Protein 1A4I (pdb70)

B-factor: mean 20.44, std 7.39, range [9.45, 52.34]

Structure (mmCIF, N/CA/C/O backbone):
data_1A4I
#
_entry.id   1A4I
#
_cell.length_a   67.523
_cell.length_b   135.843
_cell.length_c   61.403
_cell.angle_alpha   90.00
_cell.angle_beta   90.00
_cell.angle_gamma   90.00
#
_symmetry.space_group_name_H-M   'P 21 21 21'
#
loop_
_entity.id
_entity.type
_entity.pdbx_description
1 polymer 'METHYLENETETRAHYDROFOLATE DEHYDROGENASE / METHENYLTETRAHYDROFOLATE CYCLOHYDROLASE'
2 non-polymer 'NADPH DIHYDRO-NICOTINAMIDE-ADENINE-DINUCLEOTIDE PHOSPHATE'
3 water water
#
loop_
_atom_site.group_PDB
_atom_site.id
_atom_site.type_symbol
_atom_site.label_atom_id
_atom_site.label_alt_id
_atom_site.label_comp_id
_atom_site.label_asym_id
_atom_site.label_entity_id
_atom_site.label_seq_id
_atom_site.pdbx_PDB_ins_code
_atom_site.Cartn_x
_atom_site.Cartn_y
_atom_site.Cartn_z
_atom_site.occupancy
_atom_site.B_iso_or_equiv
_atom_site.auth_seq_id
_atom_site.auth_comp_id
_atom_site.auth_asym_id
_atom_site.auth_atom_id
_atom_site.pdbx_PDB_model_num
ATOM 1 N N . ALA A 1 2 ? 12.953 66.007 46.200 1.00 39.81 2 ALA A N 1
ATOM 2 C CA . ALA A 1 2 ? 11.623 65.531 46.667 1.00 38.53 2 ALA A CA 1
ATOM 3 C C . ALA A 1 2 ? 10.996 64.486 45.751 1.00 36.47 2 ALA A C 1
ATOM 4 O O . ALA A 1 2 ? 10.886 63.307 46.129 1.00 38.12 2 ALA A O 1
ATOM 6 N N . PRO A 1 3 ? 10.597 64.892 44.563 1.00 32.84 3 PRO A N 1
ATOM 7 C CA . PRO A 1 3 ? 9.928 64.004 43.639 1.00 28.68 3 PRO A CA 1
ATOM 8 C C . PRO A 1 3 ? 10.916 63.214 42.783 1.00 24.60 3 PRO A C 1
ATOM 9 O O . PRO A 1 3 ? 12.092 63.511 42.687 1.00 22.58 3 PRO A O 1
ATOM 13 N N . ALA A 1 4 ? 10.314 62.197 42.198 1.00 20.29 4 ALA A N 1
ATOM 14 C CA . ALA A 1 4 ? 11.079 61.353 41.275 1.00 17.97 4 ALA A CA 1
ATOM 15 C C . ALA A 1 4 ? 11.726 62.174 40.179 1.00 17.37 4 ALA A C 1
ATOM 16 O O . ALA A 1 4 ? 11.245 63.220 39.708 1.00 18.22 4 ALA A O 1
ATOM 18 N N . GLU A 1 5 ? 12.841 61.675 39.661 1.00 15.40 5 GLU A N 1
ATOM 19 C CA . GLU A 1 5 ? 13.462 62.147 38.438 1.00 16.73 5 GLU A CA 1
ATOM 20 C C . GLU A 1 5 ? 12.498 61.898 37.265 1.00 14.31 5 GLU A C 1
ATOM 21 O O . GLU A 1 5 ? 11.949 60.775 37.160 1.00 15.28 5 GLU A O 1
ATOM 27 N N . ILE A 1 6 ? 12.331 62.900 36.425 1.00 17.03 6 ILE A N 1
ATOM 28 C CA . ILE A 1 6 ? 11.452 62.759 35.251 1.00 16.35 6 ILE A CA 1
ATOM 29 C C . ILE A 1 6 ? 12.246 62.160 34.097 1.00 17.76 6 ILE A C 1
ATOM 30 O O . ILE A 1 6 ? 13.268 62.711 33.668 1.00 21.27 6 ILE A O 1
ATOM 35 N N . LEU A 1 7 ? 11.739 61.062 33.518 1.00 14.34 7 LEU A N 1
ATOM 36 C CA . LEU A 1 7 ? 12.304 60.449 32.320 1.00 16.67 7 LEU A CA 1
ATOM 37 C C . LEU A 1 7 ? 11.698 61.227 31.140 1.00 18.74 7 LEU A C 1
ATOM 38 O O . LEU A 1 7 ? 10.559 60.955 30.800 1.00 18.87 7 LEU A O 1
ATOM 43 N N . ASN A 1 8 ? 12.462 62.174 30.613 1.00 17.42 8 ASN A N 1
ATOM 44 C CA . ASN A 1 8 ? 11.933 63.039 29.552 1.00 19.15 8 ASN A CA 1
ATOM 45 C C . ASN A 1 8 ? 12.031 62.396 28.159 1.00 17.00 8 ASN A C 1
ATOM 46 O O . ASN A 1 8 ? 13.041 62.521 27.470 1.00 18.56 8 ASN A O 1
ATOM 51 N N . GLY A 1 9 ? 10.932 61.763 27.815 1.00 15.61 9 GLY A N 1
ATOM 52 C CA . GLY A 1 9 ? 10.844 61.052 26.499 1.00 13.72 9 GLY A CA 1
ATOM 53 C C . GLY A 1 9 ? 10.988 61.997 25.316 1.00 16.94 9 GLY A C 1
ATOM 54 O O . GLY A 1 9 ? 11.493 61.570 24.260 1.00 15.99 9 GLY A O 1
ATOM 55 N N . LYS A 1 10 ? 10.548 63.224 25.419 1.00 18.09 10 LYS A N 1
ATOM 56 C CA . LYS A 1 10 ? 10.702 64.181 24.309 1.00 19.62 10 LYS A CA 1
ATOM 57 C C . LYS A 1 10 ? 12.186 64.380 24.087 1.00 18.78 10 LYS A C 1
ATOM 58 O O . LYS A 1 10 ? 12.712 64.309 22.974 1.00 18.94 10 LYS A O 1
ATOM 64 N N . GLU A 1 11 ? 12.991 64.636 25.135 1.00 18.73 11 GLU A N 1
ATOM 65 C CA . GLU A 1 11 ? 14.417 64.863 24.961 1.00 19.38 11 GLU A CA 1
ATOM 66 C C . GLU A 1 11 ? 15.169 63.602 24.550 1.00 19.15 11 GLU A C 1
ATOM 67 O O . GLU A 1 11 ? 16.047 63.650 23.664 1.00 17.98 11 GLU A O 1
ATOM 73 N N . ILE A 1 12 ? 14.851 62.458 25.181 1.00 16.99 12 ILE A N 1
ATOM 74 C CA . ILE A 1 12 ? 15.538 61.231 24.849 1.00 18.15 12 ILE A CA 1
ATOM 75 C C . ILE A 1 12 ? 15.267 60.861 23.389 1.00 16.70 12 ILE A C 1
ATOM 76 O O . ILE A 1 12 ? 16.131 60.485 22.603 1.00 17.07 12 ILE A O 1
ATOM 81 N N . SER A 1 13 ? 13.969 60.986 23.024 1.00 15.97 13 SER A N 1
ATOM 82 C CA . SER A 1 13 ? 13.650 60.637 21.618 1.00 13.71 13 SER A CA 1
ATOM 83 C C . SER A 1 13 ? 14.291 61.600 20.616 1.00 16.28 13 SER A C 1
ATOM 84 O O . SER A 1 13 ? 14.677 61.088 19.571 1.00 15.52 13 SER A O 1
ATOM 87 N N . ALA A 1 14 ? 14.394 62.881 20.955 1.00 16.05 14 ALA A N 1
ATOM 88 C CA . ALA A 1 14 ? 15.097 63.781 19.998 1.00 16.12 14 ALA A CA 1
ATOM 89 C C . ALA A 1 14 ? 16.545 63.353 19.830 1.00 17.30 14 ALA A C 1
ATOM 90 O O . ALA A 1 14 ? 17.040 63.410 18.692 1.00 18.57 14 ALA A O 1
ATOM 92 N N . GLN A 1 15 ? 17.201 62.882 20.883 1.00 15.46 15 GLN A N 1
ATOM 93 C CA . GLN A 1 15 ? 18.558 62.382 20.738 1.00 18.73 15 GLN A CA 1
ATOM 94 C C . GLN A 1 15 ? 18.628 61.152 19.838 1.00 16.70 15 GLN A C 1
ATOM 95 O O . GLN A 1 15 ? 19.502 61.028 18.951 1.00 18.47 15 GLN A O 1
ATOM 101 N N . ILE A 1 16 ? 17.673 60.242 20.005 1.00 14.23 16 ILE A N 1
ATOM 102 C CA . 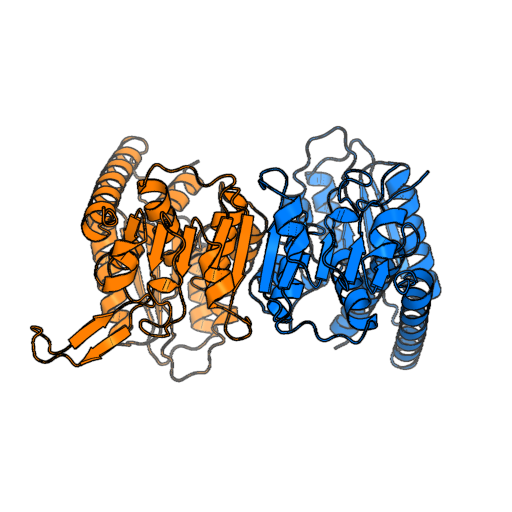ILE A 1 16 ? 17.640 59.060 19.142 1.00 14.37 16 ILE A CA 1
ATOM 103 C C . ILE A 1 16 ? 17.378 59.436 17.677 1.00 14.44 16 ILE A C 1
ATOM 104 O O . ILE A 1 16 ? 18.089 58.935 16.770 1.00 16.04 16 ILE A O 1
ATOM 109 N N . ARG A 1 17 ? 16.409 60.336 17.469 1.00 15.05 17 ARG A N 1
ATOM 110 C CA . ARG A 1 17 ? 16.164 60.749 16.098 1.00 16.66 17 ARG A CA 1
ATOM 111 C C . ARG A 1 17 ? 17.375 61.443 15.478 1.00 17.44 17 ARG A C 1
ATOM 112 O O . ARG A 1 17 ? 17.580 61.234 14.264 1.00 15.69 17 ARG A O 1
ATOM 120 N N . ALA A 1 18 ? 18.093 62.259 16.229 1.00 16.37 18 ALA A N 1
ATOM 121 C CA . ALA A 1 18 ? 19.283 62.871 15.615 1.00 16.87 18 ALA A CA 1
ATOM 122 C C . ALA A 1 18 ? 20.312 61.839 15.209 1.00 17.67 18 ALA A C 1
ATOM 123 O O . ALA A 1 18 ? 20.925 61.955 14.131 1.00 18.54 18 ALA A O 1
ATOM 125 N N . ARG A 1 19 ? 20.593 60.829 16.015 1.00 18.17 19 ARG A N 1
ATOM 126 C CA . ARG A 1 19 ? 21.516 59.755 15.704 1.00 19.43 19 ARG A CA 1
ATOM 127 C C . ARG A 1 19 ? 21.007 59.023 14.462 1.00 19.26 19 ARG A C 1
ATOM 128 O O . ARG A 1 19 ? 21.815 58.744 13.570 1.00 21.00 19 ARG A O 1
ATOM 136 N N . LEU A 1 20 ? 19.693 58.706 14.420 1.00 16.79 20 LEU A N 1
ATOM 137 C CA . LEU A 1 20 ? 19.197 58.049 13.195 1.00 15.87 20 LEU A CA 1
ATOM 138 C C . LEU A 1 20 ? 19.347 58.880 11.942 1.00 17.42 20 LEU A C 1
ATOM 139 O O . LEU A 1 20 ? 19.698 58.348 10.871 1.00 16.58 20 LEU A O 1
ATOM 144 N N . LYS A 1 21 ? 19.114 60.184 12.026 1.00 17.34 21 LYS A N 1
ATOM 145 C CA . LYS A 1 21 ? 19.286 61.068 10.881 1.00 16.26 21 LYS A CA 1
ATOM 146 C C . LYS A 1 21 ? 20.719 61.025 10.359 1.00 19.22 21 LYS A C 1
ATOM 147 O O . LYS A 1 21 ? 20.951 60.868 9.158 1.00 17.19 21 LYS A O 1
ATOM 153 N N . ASN A 1 22 ? 21.671 60.999 11.292 1.00 18.54 22 ASN A N 1
ATOM 154 C CA . ASN A 1 22 ? 23.075 60.917 10.852 1.00 21.69 22 ASN A CA 1
ATOM 155 C C . ASN A 1 22 ? 23.388 59.562 10.294 1.00 20.19 22 ASN A C 1
ATOM 156 O O . ASN A 1 22 ? 24.078 59.512 9.264 1.00 21.32 22 ASN A O 1
ATOM 161 N N . GLN A 1 23 ? 22.819 58.466 10.835 1.00 19.67 23 GLN A N 1
ATOM 162 C CA . GLN A 1 23 ? 23.062 57.161 10.257 1.00 19.87 23 GLN A CA 1
ATOM 163 C C . GLN A 1 23 ? 22.450 57.084 8.847 1.00 20.14 23 GLN A C 1
ATOM 164 O O . GLN A 1 23 ? 23.046 56.511 7.927 1.00 20.35 23 GLN A O 1
ATOM 170 N N . VAL A 1 24 ? 21.241 57.686 8.686 1.00 18.41 24 VAL A N 1
ATOM 171 C CA . VAL A 1 24 ? 20.677 57.607 7.304 1.00 17.71 24 VAL A CA 1
ATOM 172 C C . VAL A 1 24 ? 21.440 58.477 6.330 1.00 18.62 24 VAL A C 1
ATOM 173 O O . VAL A 1 24 ? 21.609 58.075 5.166 1.00 18.06 24 VAL A O 1
ATOM 177 N N . THR A 1 25 ? 21.955 59.620 6.741 1.00 17.45 25 THR A N 1
ATOM 178 C CA . THR A 1 25 ? 22.762 60.457 5.860 1.00 19.60 25 THR A CA 1
ATOM 179 C C . THR A 1 25 ? 24.020 59.660 5.465 1.00 21.68 25 THR A C 1
ATOM 180 O O . THR A 1 25 ? 24.358 59.708 4.282 1.00 24.17 25 THR A O 1
ATOM 184 N N . GLN A 1 26 ? 24.630 58.978 6.406 1.00 23.81 26 GLN A N 1
ATOM 185 C CA . GLN A 1 26 ? 25.856 58.221 6.094 1.00 27.90 26 GLN A CA 1
ATOM 186 C C . GLN A 1 26 ? 25.566 57.093 5.129 1.00 28.31 26 GLN A C 1
ATOM 187 O O . GLN A 1 26 ? 26.337 56.887 4.172 1.00 28.81 26 GLN A O 1
ATOM 193 N N . LEU A 1 27 ? 24.454 56.379 5.274 1.00 25.91 27 LEU A N 1
ATOM 194 C CA . LEU A 1 27 ? 24.036 55.308 4.384 1.00 26.78 27 LEU A CA 1
ATOM 195 C C . LEU A 1 27 ? 23.795 55.859 2.985 1.00 25.87 27 LEU A C 1
ATOM 196 O O . LEU A 1 27 ? 24.243 55.273 1.977 1.00 25.22 27 LEU A O 1
ATOM 201 N N . LYS A 1 28 ? 23.237 57.069 2.929 1.00 23.81 28 LYS A N 1
ATOM 202 C CA . LYS A 1 28 ? 23.024 57.721 1.628 1.00 25.10 28 LYS A CA 1
ATOM 203 C C . LYS A 1 28 ? 24.344 58.142 1.008 1.00 26.61 28 LYS A C 1
ATOM 204 O O . LYS A 1 28 ? 24.438 58.215 -0.224 1.00 29.65 28 LYS A O 1
ATOM 210 N N . GLU A 1 29 ? 25.347 58.440 1.830 1.00 25.94 29 GLU A N 1
ATOM 211 C CA . GLU A 1 29 ? 26.658 58.801 1.267 1.00 26.94 29 GLU A CA 1
ATOM 212 C C . GLU A 1 29 ? 27.388 57.567 0.762 1.00 27.47 29 GLU A C 1
ATOM 213 O O . GLU A 1 29 ? 28.236 57.698 -0.126 1.00 28.79 29 GLU A O 1
ATOM 219 N N . GLN A 1 30 ? 27.111 56.406 1.333 1.00 25.52 30 GLN A N 1
ATOM 220 C CA . GLN A 1 30 ? 27.771 55.166 0.962 1.00 26.18 30 GLN A CA 1
ATOM 221 C C . GLN A 1 30 ? 27.177 54.570 -0.298 1.00 26.52 30 GLN A C 1
ATOM 222 O O . GLN A 1 30 ? 27.826 53.893 -1.107 1.00 25.43 30 GLN A O 1
ATOM 228 N N . VAL A 1 31 ? 25.864 54.666 -0.439 1.00 25.04 31 VAL A N 1
ATOM 229 C CA . VAL A 1 31 ? 25.114 54.170 -1.580 1.00 27.03 31 VAL A CA 1
ATOM 230 C C . VAL A 1 31 ? 24.215 55.286 -2.096 1.00 26.58 31 VAL A C 1
ATOM 231 O O . VAL A 1 31 ? 23.000 55.331 -1.825 1.00 25.20 31 VAL A O 1
ATOM 235 N N . PRO A 1 32 ? 24.747 56.331 -2.732 1.00 26.99 32 PRO A N 1
ATOM 236 C CA . PRO A 1 32 ? 23.971 57.448 -3.215 1.00 26.12 32 PRO A CA 1
ATOM 237 C C . PRO A 1 32 ? 22.795 56.972 -4.059 1.00 26.52 32 PRO A C 1
ATOM 238 O O . PRO A 1 32 ? 22.872 56.029 -4.844 1.00 26.57 32 PRO A O 1
ATOM 242 N N . GLY A 1 33 ? 21.634 57.559 -3.773 1.00 28.33 33 GLY A N 1
ATOM 243 C CA . GLY A 1 33 ? 20.399 57.154 -4.456 1.00 27.07 33 GLY A CA 1
ATOM 244 C C . GLY A 1 33 ? 19.610 56.158 -3.604 1.00 28.13 33 GLY A C 1
ATOM 245 O O . GLY A 1 33 ? 18.391 56.070 -3.827 1.00 28.03 33 GLY A O 1
ATOM 246 N N . PHE A 1 34 ? 20.272 55.412 -2.715 1.00 25.52 34 PHE A N 1
ATOM 247 C CA . PHE A 1 34 ? 19.470 54.473 -1.892 1.00 28.44 34 PHE A CA 1
ATOM 248 C C . PHE A 1 34 ? 18.680 55.289 -0.895 1.00 27.02 34 PHE A C 1
AT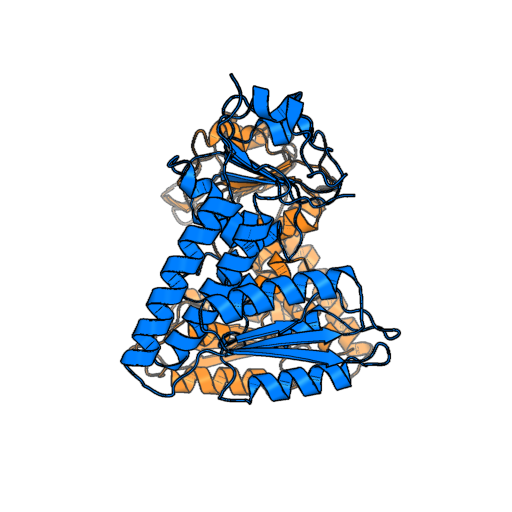OM 249 O O . PHE A 1 34 ? 19.099 56.293 -0.323 1.00 26.85 34 PHE A O 1
ATOM 257 N N . THR A 1 35 ? 17.392 54.893 -0.695 1.00 28.10 35 THR A N 1
ATOM 258 C CA . THR A 1 35 ? 16.563 55.620 0.244 1.00 27.98 35 THR A CA 1
ATOM 259 C C . THR A 1 35 ? 15.734 54.628 1.071 1.00 24.93 35 THR A C 1
ATOM 260 O O . THR A 1 35 ? 14.901 53.967 0.476 1.00 24.70 35 THR A O 1
ATOM 264 N N . PRO A 1 36 ? 15.974 54.634 2.356 1.00 23.40 36 PRO A N 1
ATOM 265 C CA . PRO A 1 36 ? 15.171 53.825 3.272 1.00 20.90 36 PRO A CA 1
ATOM 266 C C . PRO A 1 36 ? 13.723 54.289 3.095 1.00 18.81 36 PRO A C 1
ATOM 267 O O . PRO A 1 36 ? 13.440 55.461 3.076 1.00 19.63 36 PRO A O 1
ATOM 271 N N . ARG A 1 37 ? 12.824 53.308 3.059 1.00 17.64 37 ARG A N 1
ATOM 272 C CA . ARG A 1 37 ? 11.425 53.644 2.816 1.00 17.16 37 ARG A CA 1
ATOM 273 C C . ARG A 1 37 ? 10.523 52.827 3.760 1.00 15.11 37 ARG A C 1
ATOM 274 O O . ARG A 1 37 ? 10.652 51.607 3.829 1.00 16.20 37 ARG A O 1
ATOM 282 N N . LEU A 1 38 ? 9.556 53.564 4.320 1.00 15.82 38 LEU A N 1
ATOM 283 C CA . LEU A 1 38 ? 8.537 53.048 5.209 1.00 15.35 38 LEU A CA 1
ATOM 284 C C . LEU A 1 38 ? 7.174 53.278 4.550 1.00 14.28 38 LEU A C 1
ATOM 285 O O . LEU A 1 38 ? 6.943 54.311 3.904 1.00 16.03 38 LEU A O 1
ATOM 290 N N . ALA A 1 39 ? 6.284 52.322 4.669 1.00 14.25 39 ALA A N 1
ATOM 291 C CA . ALA A 1 39 ? 4.896 52.518 4.207 1.00 12.54 39 ALA A CA 1
ATOM 292 C C . ALA A 1 39 ? 4.011 52.313 5.438 1.00 12.31 39 ALA A C 1
ATOM 293 O O . ALA A 1 39 ? 4.216 51.389 6.241 1.00 13.49 39 ALA A O 1
ATOM 295 N N . ILE A 1 40 ? 2.917 53.078 5.467 1.00 13.19 40 ILE A N 1
ATOM 296 C CA . ILE A 1 40 ? 1.909 52.973 6.509 1.00 12.40 40 ILE A CA 1
ATOM 297 C C . ILE A 1 40 ? 0.581 52.722 5.791 1.00 12.40 40 ILE A C 1
ATOM 298 O O . ILE A 1 40 ? 0.112 53.621 5.044 1.00 14.49 40 ILE A O 1
ATOM 303 N N . LEU A 1 41 ? -0.101 51.668 6.119 1.00 11.69 41 LEU A N 1
ATOM 304 C CA . LEU A 1 41 ? -1.400 51.294 5.547 1.00 11.78 41 LEU A CA 1
ATOM 305 C C . LEU A 1 41 ? -2.476 51.597 6.547 1.00 14.20 41 LEU A C 1
ATOM 306 O O . LEU A 1 41 ? -2.383 51.091 7.714 1.00 15.50 41 LEU A O 1
ATOM 311 N N . GLN A 1 42 ? -3.419 52.446 6.237 1.00 13.33 42 GLN A N 1
ATOM 312 C CA . GLN A 1 42 ? -4.508 52.751 7.143 1.00 11.04 42 GLN A CA 1
ATOM 313 C C . GLN A 1 42 ? -5.804 52.290 6.530 1.00 14.07 42 GLN A C 1
ATOM 314 O O . GLN A 1 42 ? -5.994 52.480 5.311 1.00 14.42 42 GLN A O 1
ATOM 320 N N . VAL A 1 43 ? -6.717 51.795 7.360 1.00 13.15 43 VAL A N 1
ATOM 321 C CA . VAL A 1 43 ? -8.066 51.474 6.897 1.00 15.28 43 VAL A CA 1
ATOM 322 C C . VAL A 1 43 ? -9.027 52.417 7.541 1.00 15.32 43 VAL A C 1
ATOM 323 O O . VAL A 1 43 ? -9.061 52.477 8.803 1.00 16.46 43 VAL A O 1
ATOM 327 N N . GLY A 1 44 ? -9.779 53.227 6.763 1.00 15.35 44 GLY A N 1
ATOM 328 C CA . GLY A 1 44 ? -10.749 54.120 7.381 1.00 15.59 44 GLY A CA 1
ATOM 329 C C . GLY A 1 44 ? -10.110 55.505 7.572 1.00 17.05 44 GLY A C 1
ATOM 330 O O . GLY A 1 44 ? -9.103 55.867 6.952 1.00 19.64 44 GLY A O 1
ATOM 331 N N . ASN A 1 45 ? -10.694 56.285 8.478 1.00 16.15 45 ASN A N 1
ATOM 332 C CA . ASN A 1 45 ? -10.304 57.678 8.576 1.00 17.22 45 ASN A CA 1
ATOM 333 C C . ASN A 1 45 ? -10.519 58.205 9.992 1.00 16.20 45 ASN A C 1
ATOM 334 O O . ASN A 1 45 ? -11.055 59.310 10.173 1.00 19.79 45 ASN A O 1
ATOM 339 N N . ARG A 1 46 ? -10.046 57.448 10.989 1.00 15.54 46 ARG A N 1
ATOM 340 C CA . ARG A 1 46 ? -10.219 57.942 12.352 1.00 16.37 46 ARG A CA 1
ATOM 341 C C . ARG A 1 46 ? -9.376 59.203 12.594 1.00 16.72 46 ARG A C 1
ATOM 342 O O . ARG A 1 46 ? -8.219 59.194 12.163 1.00 16.99 46 ARG A O 1
ATOM 350 N N . ASP A 1 47 ? -9.908 60.202 13.297 1.00 16.96 47 ASP A N 1
ATOM 351 C CA . ASP A 1 47 ? -9.070 61.363 13.601 1.00 18.31 47 ASP A CA 1
ATOM 352 C C . ASP A 1 47 ? -7.839 61.036 14.436 1.00 16.86 47 ASP A C 1
ATOM 353 O O . ASP A 1 47 ? -6.759 61.635 14.128 1.00 17.46 47 ASP A O 1
ATOM 358 N N . ASP A 1 48 ? -7.843 60.158 15.424 1.00 17.09 48 ASP A N 1
ATOM 359 C CA . ASP A 1 48 ? -6.649 59.880 16.213 1.00 17.04 48 ASP A CA 1
ATOM 360 C C . ASP A 1 48 ? -5.594 59.203 15.342 1.00 17.22 48 ASP A C 1
ATOM 361 O O . ASP A 1 48 ? -4.430 59.580 15.376 1.00 16.90 48 ASP A O 1
ATOM 366 N N . SER A 1 49 ? -6.041 58.224 14.533 1.00 17.27 49 SER A N 1
ATOM 367 C CA . SER A 1 49 ? -5.034 57.568 13.678 1.00 14.93 49 SER A CA 1
ATOM 368 C C . SER A 1 49 ? -4.457 58.588 12.714 1.00 14.16 49 SER A C 1
ATOM 369 O O . SER A 1 49 ? -3.254 58.461 12.437 1.00 14.86 49 SER A O 1
ATOM 372 N N . ASN A 1 50 ? -5.253 59.488 12.151 1.00 14.08 50 ASN A N 1
ATOM 373 C CA . ASN A 1 50 ? -4.642 60.458 11.248 1.00 13.53 50 ASN A CA 1
ATOM 374 C C . ASN A 1 50 ? -3.594 61.283 11.949 1.00 16.87 50 ASN A C 1
ATOM 375 O O . ASN A 1 50 ? -2.506 61.465 11.359 1.00 17.23 50 ASN A O 1
ATOM 380 N N . LEU A 1 51 ? -3.834 61.686 13.180 1.00 15.25 51 LEU A N 1
ATOM 381 C CA . LEU A 1 51 ? -2.812 62.446 13.900 1.00 16.16 51 LEU A CA 1
ATOM 382 C C . LEU A 1 51 ? -1.608 61.634 14.188 1.00 16.12 51 LEU A C 1
ATOM 383 O O . LEU A 1 51 ? -0.470 62.105 13.976 1.00 16.79 51 LEU A O 1
ATOM 388 N N . TYR A 1 52 ? -1.705 60.377 14.640 1.00 15.49 52 TYR A N 1
ATOM 389 C CA . TYR A 1 52 ? -0.534 59.557 14.927 1.00 15.87 52 TYR A CA 1
ATOM 390 C C . TYR A 1 52 ? 0.265 59.245 13.654 1.00 14.94 52 TYR A C 1
ATOM 391 O O . TYR A 1 52 ? 1.490 59.208 13.750 1.00 15.29 52 TYR A O 1
ATOM 400 N N . ILE A 1 53 ? -0.449 59.032 12.562 1.00 12.81 53 ILE A N 1
ATOM 401 C CA . ILE A 1 53 ? 0.295 58.771 11.301 1.00 13.89 53 ILE A CA 1
ATOM 402 C C . ILE A 1 53 ? 1.054 60.041 10.922 1.00 14.51 53 ILE A C 1
ATOM 403 O O . ILE A 1 53 ? 2.232 59.929 10.533 1.00 15.35 53 ILE A O 1
ATOM 408 N N . ASN A 1 54 ? 0.416 61.214 11.109 1.00 13.04 54 ASN A N 1
ATOM 409 C CA . ASN A 1 54 ? 1.156 62.452 10.742 1.00 12.88 54 ASN A CA 1
ATOM 410 C C . ASN A 1 54 ? 2.397 62.614 11.608 1.00 15.47 54 ASN A C 1
ATOM 411 O O . ASN A 1 54 ? 3.446 63.048 11.077 1.00 16.20 54 ASN A O 1
ATOM 416 N N . VAL A 1 55 ? 2.370 62.248 12.867 1.00 14.35 55 VAL A N 1
ATOM 417 C CA . VAL A 1 55 ? 3.594 62.302 13.691 1.00 14.48 55 VAL A CA 1
ATOM 418 C C . VAL A 1 55 ? 4.643 61.348 13.141 1.00 15.75 55 VAL A C 1
ATOM 419 O O . VAL A 1 55 ? 5.819 61.685 13.023 1.00 15.66 55 VAL A O 1
ATOM 423 N N . LYS A 1 56 ? 4.258 60.138 12.780 1.00 14.57 56 LYS A N 1
ATOM 424 C CA . LYS A 1 56 ? 5.202 59.166 12.192 1.00 13.87 56 LYS A CA 1
ATOM 425 C C . LYS A 1 56 ? 5.760 59.721 10.862 1.00 16.39 56 LYS A C 1
ATOM 426 O O . LYS A 1 56 ? 6.968 59.597 10.656 1.00 16.30 56 LYS A O 1
ATOM 432 N N . LEU A 1 57 ? 4.889 60.332 10.050 1.00 15.96 57 LEU A N 1
ATOM 433 C CA . LEU A 1 57 ? 5.446 60.856 8.778 1.00 15.89 57 LEU A CA 1
ATOM 434 C C . LEU A 1 57 ? 6.370 62.022 9.034 1.00 14.60 57 LEU A C 1
ATOM 435 O O . LEU A 1 57 ? 7.399 62.129 8.289 1.00 17.10 57 LEU A O 1
ATOM 440 N N . LYS A 1 58 ? 6.163 62.857 9.999 1.00 14.92 58 LYS A N 1
ATOM 441 C CA . LYS A 1 58 ? 7.020 63.989 10.312 1.00 16.38 58 LYS A CA 1
ATOM 442 C C . LYS A 1 58 ? 8.383 63.483 10.805 1.00 18.07 58 LYS A C 1
ATOM 443 O O . LYS A 1 58 ? 9.435 63.961 10.362 1.00 19.60 58 LYS A O 1
ATOM 449 N N . ALA A 1 59 ? 8.346 62.475 11.703 1.00 16.25 59 ALA A N 1
ATOM 450 C CA . ALA A 1 59 ? 9.645 61.952 12.170 1.00 14.65 59 ALA A CA 1
ATOM 451 C C . ALA A 1 59 ? 10.419 61.328 11.035 1.00 15.38 59 ALA A C 1
ATOM 452 O O . ALA A 1 59 ? 11.651 61.427 10.919 1.00 18.08 59 ALA A O 1
ATOM 454 N N . ALA A 1 60 ? 9.762 60.561 10.164 1.00 14.29 60 ALA A N 1
ATOM 455 C CA . ALA A 1 60 ? 10.441 59.882 9.069 1.00 15.64 60 ALA A CA 1
ATOM 456 C C . ALA A 1 60 ? 11.100 60.953 8.181 1.00 17.59 60 ALA A C 1
ATOM 457 O O . ALA A 1 60 ? 12.270 60.764 7.805 1.00 18.58 60 ALA A O 1
ATOM 459 N N . GLU A 1 61 ? 10.350 61.994 7.818 1.00 19.10 61 GLU A N 1
ATOM 460 C CA . GLU A 1 61 ? 10.912 63.002 6.907 1.00 21.89 61 GLU A CA 1
ATOM 461 C C . GLU A 1 61 ? 12.135 63.650 7.526 1.00 19.35 61 GLU A C 1
ATOM 462 O O . GLU A 1 61 ? 13.153 63.856 6.832 1.00 20.95 61 GLU A O 1
ATOM 468 N N . GLU A 1 62 ? 12.104 63.918 8.809 1.00 17.17 62 GLU A N 1
ATOM 469 C CA . GLU A 1 62 ? 13.222 64.564 9.495 1.00 19.81 62 GLU A CA 1
ATOM 470 C C . GLU A 1 62 ? 14.474 63.707 9.451 1.00 19.71 62 GLU A C 1
ATOM 471 O O . GLU A 1 62 ? 15.573 64.284 9.401 1.00 22.67 62 GLU A O 1
ATOM 477 N N . ILE A 1 63 ? 14.284 62.391 9.560 1.00 17.78 63 ILE A N 1
ATOM 478 C CA . ILE A 1 63 ? 15.453 61.507 9.624 1.00 17.73 63 ILE A CA 1
ATOM 479 C C . ILE A 1 63 ? 15.970 61.221 8.231 1.00 18.91 63 ILE A C 1
ATOM 480 O O . ILE A 1 63 ? 17.106 60.746 8.083 1.00 19.49 63 ILE A O 1
ATOM 485 N N . GLY A 1 64 ? 15.139 61.440 7.210 1.00 18.62 64 GLY A N 1
ATOM 486 C CA . GLY A 1 64 ? 15.619 61.153 5.859 1.00 17.91 64 GLY A CA 1
ATOM 487 C C . GLY A 1 64 ? 15.049 59.878 5.309 1.00 19.59 64 GLY A C 1
ATOM 488 O O . GLY A 1 64 ? 15.441 59.300 4.285 1.00 20.06 64 GLY A O 1
ATOM 489 N N . ILE A 1 65 ? 14.000 59.348 6.010 1.00 17.91 65 ILE A N 1
ATOM 490 C CA . ILE A 1 65 ? 13.313 58.159 5.486 1.00 17.46 65 ILE A CA 1
ATOM 491 C C . ILE A 1 65 ? 12.143 58.597 4.592 1.00 17.19 65 ILE A C 1
ATOM 492 O O . ILE A 1 65 ? 11.402 59.503 4.967 1.00 19.05 65 ILE A O 1
ATOM 497 N N . LYS A 1 66 ? 11.990 57.943 3.436 1.00 16.32 66 LYS A N 1
ATOM 498 C CA . LYS A 1 66 ? 10.821 58.229 2.591 1.00 18.28 66 LYS A CA 1
ATOM 499 C C . LYS A 1 66 ? 9.614 57.475 3.168 1.00 18.08 66 LYS A C 1
ATOM 500 O O . LYS A 1 66 ? 9.734 56.279 3.456 1.00 20.81 66 LYS A O 1
ATOM 506 N N . ALA A 1 67 ? 8.498 58.134 3.358 1.00 18.02 67 ALA A N 1
ATOM 507 C CA . ALA A 1 67 ? 7.387 57.459 4.028 1.00 18.84 67 ALA A CA 1
ATOM 508 C C . ALA A 1 67 ? 6.160 57.663 3.157 1.00 19.72 67 ALA A C 1
ATOM 509 O O . ALA A 1 67 ? 5.918 58.808 2.755 1.00 23.44 67 ALA A O 1
ATOM 511 N N . THR A 1 68 ? 5.456 56.587 2.883 1.00 18.85 68 THR A N 1
ATOM 512 C CA . THR A 1 68 ? 4.270 56.588 2.057 1.00 21.35 68 THR A CA 1
ATOM 513 C C . THR A 1 68 ? 3.071 56.284 2.956 1.00 19.84 68 THR A C 1
ATOM 514 O O . THR A 1 68 ? 3.219 55.343 3.771 1.00 19.87 68 THR A O 1
ATOM 518 N N . HIS A 1 69 ? 1.994 56.981 2.862 1.00 16.59 69 HIS A N 1
ATOM 519 C CA . HIS A 1 69 ? 0.750 56.671 3.570 1.00 16.48 69 HIS A CA 1
ATOM 520 C C . HIS A 1 69 ? -0.311 56.246 2.577 1.00 17.31 69 HIS A C 1
ATOM 521 O O . HIS A 1 69 ? -0.583 57.012 1.632 1.00 19.26 69 HIS A O 1
ATOM 528 N N . ILE A 1 70 ? -0.853 55.054 2.756 1.00 15.05 70 ILE A N 1
ATOM 529 C CA . ILE A 1 70 ? -1.939 54.588 1.904 1.00 15.55 70 ILE A CA 1
ATOM 530 C C . ILE A 1 70 ? -3.173 54.611 2.805 1.00 15.97 70 ILE A C 1
ATOM 531 O O . ILE A 1 70 ? -3.151 53.913 3.853 1.00 16.05 70 ILE A O 1
ATOM 536 N N . LYS A 1 71 ? -4.251 55.233 2.374 1.00 17.37 71 LYS A N 1
ATOM 537 C CA . LYS A 1 71 ? -5.443 55.310 3.202 1.00 15.52 71 LYS A CA 1
ATOM 538 C C . LYS A 1 71 ? -6.595 54.648 2.474 1.00 16.45 71 LYS A C 1
ATOM 539 O O . LYS A 1 71 ? -7.033 55.165 1.443 1.00 19.47 71 LYS A O 1
ATOM 545 N N . LEU A 1 72 ? -7.067 53.508 2.907 1.00 15.55 72 LEU A N 1
ATOM 546 C CA . LEU A 1 72 ? -8.157 52.788 2.251 1.00 15.18 72 LEU A CA 1
ATOM 547 C C . LEU A 1 72 ? -9.482 53.185 2.868 1.00 16.28 72 LEU A C 1
ATOM 548 O O . LEU A 1 72 ? -9.579 53.645 4.000 1.00 15.81 72 LEU A O 1
ATOM 553 N N . PRO A 1 73 ? -10.574 53.104 2.084 1.00 15.96 73 PRO A N 1
ATOM 554 C CA . PRO A 1 73 ? -11.842 53.539 2.623 1.00 16.09 73 PRO A CA 1
ATOM 555 C C . PRO A 1 73 ? -12.444 52.624 3.674 1.00 15.88 73 PRO A C 1
ATOM 556 O O . PRO A 1 73 ? -12.072 51.464 3.857 1.00 15.60 73 PRO A O 1
ATOM 560 N N . ARG A 1 74 ? -13.479 53.171 4.332 1.00 15.98 74 ARG A N 1
ATOM 561 C CA . ARG A 1 74 ? -14.194 52.396 5.340 1.00 17.79 74 ARG A CA 1
ATOM 562 C C . ARG A 1 74 ? -14.993 51.238 4.768 1.00 16.67 74 ARG A C 1
ATOM 563 O O . ARG A 1 74 ? -15.347 50.351 5.557 1.00 19.40 74 ARG A O 1
ATOM 571 N N . THR A 1 75 ? -15.176 51.154 3.448 1.00 15.27 75 THR A N 1
ATOM 572 C CA . THR A 1 75 ? -15.849 50.023 2.862 1.00 16.12 75 THR A CA 1
ATOM 573 C C . THR A 1 75 ? -14.926 48.859 2.574 1.00 18.03 75 THR A C 1
ATOM 574 O O . THR A 1 75 ? -15.279 47.758 2.134 1.00 18.80 75 THR A O 1
ATOM 578 N N . THR A 1 76 ? -13.643 49.024 2.873 1.00 16.11 76 THR A N 1
ATOM 579 C CA . THR A 1 76 ? -12.624 48.034 2.591 1.00 16.86 76 THR A CA 1
ATOM 580 C C . THR A 1 76 ? -12.896 46.703 3.301 1.00 17.49 76 THR A C 1
ATOM 581 O O . THR A 1 76 ? -13.450 46.637 4.401 1.00 17.52 76 THR A O 1
ATOM 585 N N . THR A 1 77 ? -12.594 45.650 2.576 1.00 14.36 77 THR A N 1
ATOM 586 C CA . THR A 1 77 ? -12.751 44.280 3.033 1.00 16.37 77 THR A CA 1
ATOM 587 C C . THR A 1 77 ? -11.388 43.667 3.404 1.00 14.54 77 THR A C 1
ATOM 588 O O . THR A 1 77 ? -10.322 44.156 3.005 1.00 17.29 77 THR A O 1
ATOM 592 N N . GLU A 1 78 ? -11.446 42.540 4.159 1.00 15.38 78 GLU A N 1
ATOM 593 C CA . GLU A 1 78 ? -10.185 41.861 4.443 1.00 17.99 78 GLU A CA 1
ATOM 594 C C . GLU A 1 78 ? -9.489 41.462 3.145 1.00 18.46 78 GLU A C 1
ATOM 595 O O . GLU A 1 78 ? -8.290 41.642 3.044 1.00 17.10 78 GLU A O 1
ATOM 601 N N . SER A 1 79 ? -10.222 40.974 2.117 1.00 19.81 79 SER A N 1
ATOM 602 C CA . SER A 1 79 ? -9.521 40.603 0.892 1.00 21.68 79 SER A CA 1
ATOM 603 C C . SER A 1 79 ? -8.827 41.780 0.254 1.00 19.97 79 SER A C 1
ATOM 604 O O . SER A 1 79 ? -7.700 41.668 -0.255 1.00 22.56 79 SER A O 1
ATOM 607 N N . GLU A 1 80 ? -9.450 42.959 0.230 1.00 20.20 80 GLU A N 1
ATOM 608 C CA . GLU A 1 80 ? -8.838 44.146 -0.356 1.00 20.68 80 GLU A CA 1
ATOM 609 C C . GLU A 1 80 ? -7.621 44.556 0.457 1.00 21.12 80 GLU A C 1
ATOM 610 O O . GLU A 1 80 ? -6.592 44.869 -0.096 1.00 19.39 80 GLU A O 1
ATOM 616 N N . VAL A 1 81 ? -7.692 44.530 1.793 1.00 17.94 81 VAL A N 1
ATOM 617 C CA . VAL A 1 81 ? -6.500 44.828 2.582 1.00 18.05 81 VAL A CA 1
ATOM 618 C C . VAL A 1 81 ? -5.360 43.871 2.298 1.00 19.74 81 VAL A C 1
ATOM 619 O O . VAL A 1 81 ? -4.205 44.270 2.204 1.00 20.23 81 VAL A O 1
ATOM 623 N N . MET A 1 82 ? -5.652 42.572 2.131 1.00 18.96 82 MET A N 1
ATOM 624 C CA . MET A 1 82 ? -4.634 41.559 1.878 1.00 19.90 82 MET A CA 1
ATOM 625 C C . MET A 1 82 ? -3.895 41.827 0.565 1.00 19.56 82 MET A C 1
ATOM 626 O O . MET A 1 82 ? -2.701 41.621 0.421 1.00 19.54 82 MET A O 1
ATOM 631 N N . LYS A 1 83 ? -4.664 42.372 -0.373 1.00 18.88 83 LYS A N 1
ATOM 632 C CA . LYS A 1 83 ? -4.054 42.717 -1.660 1.00 21.79 83 LYS A CA 1
ATOM 633 C C . LYS A 1 83 ? -2.982 43.770 -1.487 1.00 21.55 83 LYS A C 1
ATOM 634 O O . LYS A 1 83 ? -1.895 43.714 -2.060 1.00 22.11 83 LYS A O 1
ATOM 640 N N . TYR A 1 84 ? -3.289 44.809 -0.675 1.00 20.09 84 TYR A N 1
ATOM 641 C CA . TYR A 1 84 ? -2.314 45.857 -0.453 1.00 20.23 84 TYR A CA 1
ATOM 642 C C . TYR A 1 84 ? -1.123 45.318 0.348 1.00 20.06 84 TYR A C 1
ATOM 643 O O . TYR A 1 84 ? 0.016 45.651 0.033 1.00 22.14 84 TYR A O 1
ATOM 652 N N . ILE A 1 85 ? -1.370 44.407 1.317 1.00 17.64 85 ILE A N 1
ATOM 653 C CA . ILE A 1 85 ? -0.230 43.861 2.041 1.00 16.50 85 ILE A CA 1
ATOM 654 C C . ILE A 1 85 ? 0.727 43.071 1.162 1.00 16.72 85 ILE A C 1
ATOM 655 O O . ILE A 1 85 ? 1.950 43.186 1.221 1.00 17.39 85 ILE A O 1
ATOM 660 N N . THR A 1 86 ? 0.112 42.264 0.280 1.00 18.18 86 THR A N 1
ATOM 661 C CA . THR A 1 86 ? 0.895 41.511 -0.693 1.00 20.08 86 THR A CA 1
ATOM 662 C C . THR A 1 86 ? 1.679 42.476 -1.587 1.00 20.28 86 THR A C 1
ATOM 663 O O . THR A 1 86 ? 2.862 42.213 -1.805 1.00 21.30 86 THR A O 1
ATOM 667 N N . SER A 1 87 ? 1.048 43.553 -2.017 1.00 22.98 87 SER A N 1
ATOM 668 C CA . SER A 1 87 ? 1.765 44.475 -2.892 1.00 22.97 87 SER A CA 1
ATOM 669 C C . SER A 1 87 ? 2.980 45.056 -2.175 1.00 21.56 87 SER A C 1
ATOM 670 O O . SER A 1 87 ? 4.057 45.216 -2.748 1.00 22.84 87 SER A O 1
ATOM 673 N N . LEU A 1 88 ? 2.794 45.404 -0.871 1.00 18.82 88 LEU A N 1
ATOM 674 C CA . LEU A 1 88 ? 3.890 45.973 -0.122 1.00 18.26 88 LEU A CA 1
ATOM 675 C C . LEU A 1 88 ? 4.969 44.963 0.161 1.00 18.39 88 LEU A C 1
ATOM 676 O O . LEU A 1 88 ? 6.142 45.310 0.237 1.00 19.27 88 LEU A O 1
ATOM 681 N N . ASN A 1 89 ? 4.615 43.710 0.392 1.00 16.36 89 ASN A N 1
ATOM 682 C CA . ASN A 1 89 ? 5.576 42.658 0.632 1.00 18.18 89 ASN A CA 1
ATOM 683 C C . ASN A 1 89 ? 6.469 42.481 -0.623 1.00 19.33 89 ASN A C 1
ATOM 684 O O . ASN A 1 89 ? 7.659 42.261 -0.458 1.00 19.59 89 ASN A O 1
ATOM 689 N N . GLU A 1 90 ? 5.834 42.612 -1.782 1.00 22.67 90 GLU A N 1
ATOM 690 C CA . GLU A 1 90 ? 6.584 42.376 -3.024 1.00 25.50 90 GLU A CA 1
ATOM 691 C C . GLU A 1 90 ? 7.249 43.618 -3.573 1.00 26.50 90 GLU A C 1
ATOM 692 O O . GLU A 1 90 ? 8.067 43.476 -4.507 1.00 27.44 90 GLU A O 1
ATOM 698 N N . ASP A 1 91 ? 6.961 44.791 -3.031 1.00 26.85 91 ASP A N 1
ATOM 699 C CA . ASP A 1 91 ? 7.612 46.025 -3.513 1.00 26.26 91 ASP A CA 1
ATOM 700 C C . ASP A 1 91 ? 8.992 46.141 -2.897 1.00 26.62 91 ASP A C 1
ATOM 701 O O . ASP A 1 91 ? 9.218 46.502 -1.732 1.00 24.03 91 ASP A O 1
ATOM 706 N N . SER A 1 92 ? 10.036 45.934 -3.685 1.00 27.30 92 SER A N 1
ATOM 707 C CA . SER A 1 92 ? 11.431 45.957 -3.353 1.00 27.65 92 SER A CA 1
ATOM 708 C C . SER A 1 92 ? 11.954 47.273 -2.790 1.00 27.13 92 SER A C 1
ATOM 709 O O . SER A 1 92 ? 12.922 47.248 -2.026 1.00 29.86 92 SER A O 1
ATOM 712 N N . THR A 1 93 ? 11.323 48.364 -3.139 1.00 26.46 93 THR A N 1
ATOM 713 C CA . THR A 1 93 ? 11.662 49.687 -2.640 1.00 26.66 93 THR A CA 1
ATOM 714 C C . THR A 1 93 ? 11.132 49.946 -1.226 1.00 25.39 93 THR A C 1
ATOM 715 O O . THR A 1 93 ? 11.604 50.906 -0.607 1.00 24.45 93 THR A O 1
ATOM 719 N N . VAL A 1 94 ? 10.203 49.096 -0.768 1.00 21.59 94 VAL A N 1
ATOM 720 C CA . VAL A 1 94 ? 9.671 49.334 0.603 1.00 20.08 94 VAL A CA 1
ATOM 721 C C . VAL A 1 94 ? 10.395 48.435 1.591 1.00 18.58 94 VAL A C 1
ATOM 722 O O . VAL A 1 94 ? 10.344 47.228 1.433 1.00 21.01 94 VAL A O 1
ATOM 726 N N . HIS A 1 95 ? 11.111 49.011 2.546 1.00 17.27 95 HIS A N 1
ATOM 727 C CA . HIS A 1 95 ? 11.919 48.237 3.478 1.00 18.94 95 HIS A CA 1
ATOM 728 C C . HIS A 1 95 ? 11.131 47.766 4.702 1.00 16.95 95 HIS A C 1
ATOM 729 O O . HIS A 1 95 ? 11.316 46.636 5.190 1.00 19.14 95 HIS A O 1
ATOM 736 N N . GLY A 1 96 ? 10.216 48.621 5.133 1.00 16.08 96 GLY A N 1
ATOM 737 C CA . GLY A 1 96 ? 9.404 48.249 6.321 1.00 14.04 96 GLY A CA 1
ATOM 738 C C . GLY A 1 96 ? 8.010 48.819 6.110 1.00 14.53 96 GLY A C 1
ATOM 739 O O . GLY A 1 96 ? 7.859 49.875 5.489 1.00 13.56 96 GLY A O 1
ATOM 740 N N . PHE A 1 97 ? 7.011 48.116 6.691 1.00 12.39 97 PHE A N 1
ATOM 741 C CA . PHE A 1 97 ? 5.686 48.738 6.614 1.00 13.05 97 PHE A CA 1
ATOM 742 C C . PHE A 1 97 ? 4.907 48.254 7.858 1.00 11.72 97 PHE A C 1
ATOM 743 O O . PHE A 1 97 ? 5.264 47.264 8.476 1.00 12.72 97 PHE A O 1
ATOM 751 N N . LEU A 1 98 ? 3.826 49.009 8.029 1.00 12.42 98 LEU A N 1
ATOM 752 C CA . LEU A 1 98 ? 2.947 48.659 9.167 1.00 13.54 98 LEU A CA 1
ATOM 753 C C . LEU A 1 98 ? 1.492 48.980 8.773 1.00 12.36 98 LEU A C 1
ATOM 754 O O . LEU A 1 98 ? 1.259 49.814 7.913 1.00 13.34 98 LEU A O 1
ATOM 759 N N . VAL A 1 99 ? 0.653 48.297 9.523 1.00 13.65 99 VAL A N 1
ATOM 760 C CA . VAL A 1 99 ? -0.787 48.542 9.426 1.00 13.74 99 VAL A CA 1
ATOM 761 C C . VAL A 1 99 ? -1.174 49.394 10.620 1.00 15.47 99 VAL A C 1
ATOM 762 O O . VAL A 1 99 ? -0.911 48.892 11.757 1.00 16.09 99 VAL A O 1
ATOM 766 N N . GLN A 1 100 ? -1.744 50.555 10.458 1.00 13.30 100 GLN A N 1
ATOM 767 C CA . GLN A 1 100 ? -2.152 51.338 11.631 1.00 12.36 100 GLN A CA 1
ATOM 768 C C . GLN A 1 100 ? -3.398 50.707 12.255 1.00 13.88 100 GLN A C 1
ATOM 769 O O . GLN A 1 100 ? -4.308 50.293 11.572 1.00 14.39 100 GLN A O 1
ATOM 775 N N . LEU A 1 101 ? -3.358 50.544 13.573 1.00 15.72 101 LEU A N 1
ATOM 776 C CA . LEU A 1 101 ? -4.468 49.922 14.294 1.00 14.87 101 LEU A CA 1
ATOM 777 C C . LEU A 1 101 ? -5.131 50.941 15.172 1.00 15.90 101 LEU A C 1
ATOM 778 O O . LEU A 1 101 ? -4.487 51.903 15.637 1.00 16.74 101 LEU A O 1
ATOM 783 N N . PRO A 1 102 ? -6.426 50.806 15.412 1.00 16.89 102 PRO A N 1
ATOM 784 C CA . PRO A 1 102 ? -7.287 49.767 14.914 1.00 16.67 102 PRO A CA 1
ATOM 785 C C . PRO A 1 102 ? -7.799 50.034 13.511 1.00 16.32 102 PRO A C 1
ATOM 786 O O . PRO A 1 102 ? -7.941 51.178 13.054 1.00 18.36 102 PRO A O 1
ATOM 790 N N . LEU A 1 103 ? -8.181 48.945 12.822 1.00 17.71 103 LEU A N 1
ATOM 791 C CA . LEU A 1 103 ? -8.753 49.141 11.473 1.00 19.06 103 LEU A CA 1
ATOM 792 C C . LEU A 1 103 ? -10.127 49.783 11.622 1.00 21.43 103 LEU A C 1
ATOM 793 O O . LEU A 1 103 ? -10.834 49.463 12.591 1.00 25.52 103 LEU A O 1
ATOM 798 N N . ASP A 1 104 ? -10.537 50.722 10.807 1.00 17.04 104 ASP A N 1
ATOM 799 C CA . ASP A 1 104 ? -11.834 51.375 10.906 1.00 17.58 104 ASP A CA 1
ATOM 800 C C . ASP A 1 104 ? -12.616 51.041 9.613 1.00 17.62 104 ASP A C 1
ATOM 801 O O . ASP A 1 104 ? -12.476 51.736 8.623 1.00 20.48 104 ASP A O 1
ATOM 806 N N . SER A 1 105 ? -13.293 49.898 9.618 1.00 17.50 105 SER A N 1
ATOM 807 C CA . SER A 1 105 ? -14.092 49.481 8.463 1.00 17.15 105 SER A CA 1
ATOM 808 C C . SER A 1 105 ? -15.496 49.100 8.894 1.00 18.91 105 SER A C 1
ATOM 809 O O . SER A 1 105 ? -15.766 48.687 10.009 1.00 18.79 105 SER A O 1
ATOM 812 N N . GLU A 1 106 ? -16.432 49.216 7.946 1.00 17.54 106 GLU A N 1
ATOM 813 C CA . GLU A 1 106 ? -17.800 48.737 8.154 1.00 18.64 106 GLU A CA 1
ATOM 814 C C . GLU A 1 106 ? -17.845 47.220 8.107 1.00 18.18 106 GLU A C 1
ATOM 815 O O . GLU A 1 106 ? -18.857 46.602 8.561 1.00 16.88 106 GLU A O 1
ATOM 821 N N . ASN A 1 107 ? -16.836 46.568 7.534 1.00 18.51 107 ASN A N 1
ATOM 822 C CA . ASN A 1 107 ? -16.829 45.110 7.496 1.00 17.13 107 ASN A CA 1
ATOM 823 C C . ASN A 1 107 ? -15.955 44.525 8.594 1.00 17.05 107 ASN A C 1
ATOM 824 O O . ASN A 1 107 ? -15.006 45.138 9.093 1.00 18.09 107 ASN A O 1
ATOM 829 N N . SER A 1 108 ? -16.254 43.274 8.939 1.00 17.15 108 SER A N 1
ATOM 830 C CA . SER A 1 108 ? -15.449 42.524 9.894 1.00 17.99 108 SER A CA 1
ATOM 831 C C . SER A 1 108 ? -14.157 42.101 9.220 1.00 17.29 108 SER A C 1
ATOM 832 O O . SER A 1 108 ? -14.122 41.609 8.071 1.00 20.33 108 SER A O 1
ATOM 835 N N . ILE A 1 109 ? -13.038 42.487 9.873 1.00 16.69 109 ILE A N 1
ATOM 836 C CA . ILE A 1 109 ? -11.725 42.169 9.343 1.00 16.60 109 ILE A CA 1
ATOM 837 C C . ILE A 1 109 ? -10.934 41.520 10.492 1.00 19.08 109 ILE A C 1
ATOM 838 O O . ILE A 1 109 ? -10.837 42.146 11.566 1.00 20.07 109 ILE A O 1
ATOM 843 N N . ASN A 1 110 ? -10.377 40.359 10.237 1.00 18.67 110 ASN A N 1
ATOM 844 C CA . ASN A 1 110 ? -9.560 39.674 11.265 1.00 20.61 110 ASN A CA 1
ATOM 845 C C . ASN A 1 110 ? -8.185 40.353 11.290 1.00 19.31 110 ASN A C 1
ATOM 846 O O . ASN A 1 110 ? -7.332 40.152 10.429 1.00 18.92 110 ASN A O 1
ATOM 851 N N . THR A 1 111 ? -7.998 41.130 12.370 1.00 18.89 111 THR A N 1
ATOM 852 C CA . THR A 1 111 ? -6.724 41.836 12.471 1.00 20.31 111 THR A CA 1
ATOM 853 C C . THR A 1 111 ? -5.533 40.926 12.523 1.00 20.36 111 THR A C 1
ATOM 854 O O . THR A 1 111 ? -4.481 41.175 11.914 1.00 18.39 111 THR A O 1
ATOM 858 N N . GLU A 1 112 ? -5.614 39.769 13.252 1.00 19.38 112 GLU A N 1
ATOM 859 C CA . GLU A 1 112 ? -4.457 38.905 13.301 1.00 20.38 112 GLU A CA 1
ATOM 860 C C . GLU A 1 112 ? -4.092 38.383 11.899 1.00 17.12 112 GLU A C 1
ATOM 861 O O . GLU A 1 112 ? -2.911 38.235 11.563 1.00 18.22 112 GLU A O 1
ATOM 867 N N . GLU A 1 113 ? -5.132 38.009 11.121 1.00 17.11 113 GLU A N 1
ATOM 868 C CA . GLU A 1 113 ? -4.813 37.471 9.789 1.00 20.17 113 GLU A CA 1
ATOM 869 C C . GLU A 1 113 ? -4.127 38.514 8.890 1.00 17.34 113 GLU A C 1
ATOM 870 O O . GLU A 1 113 ? -3.174 38.183 8.159 1.00 16.28 113 GLU A O 1
ATOM 876 N N . VAL A 1 114 ? -4.656 39.757 8.963 1.00 17.07 114 VAL A N 1
ATOM 877 C CA . VAL A 1 114 ? -4.029 40.817 8.128 1.00 15.90 114 VAL A CA 1
ATOM 878 C C . VAL A 1 114 ? -2.597 41.057 8.573 1.00 16.77 114 VAL A C 1
ATOM 879 O O . VAL A 1 114 ? -1.629 41.129 7.810 1.00 16.29 114 VAL A O 1
ATOM 883 N N . ILE A 1 115 ? -2.409 41.204 9.905 1.00 15.09 115 ILE A N 1
ATOM 884 C CA . ILE A 1 115 ? -1.054 41.444 10.420 1.00 16.61 115 ILE A CA 1
ATOM 885 C C . ILE A 1 115 ? -0.121 40.306 10.064 1.00 16.80 115 ILE A C 1
ATOM 886 O O . ILE A 1 115 ? 1.019 40.514 9.633 1.00 17.22 115 ILE A O 1
ATOM 891 N N . ASN A 1 116 ? -0.580 39.063 10.136 1.00 15.13 116 ASN A N 1
ATOM 892 C CA . ASN A 1 116 ? 0.298 37.935 9.864 1.00 15.69 116 ASN A CA 1
ATOM 893 C C . ASN A 1 116 ? 0.602 37.660 8.389 1.00 17.08 116 ASN A C 1
ATOM 894 O O . ASN A 1 116 ? 1.454 36.841 8.044 1.00 19.57 116 ASN A O 1
ATOM 899 N N . ALA A 1 117 ? -0.041 38.469 7.552 1.00 16.43 117 ALA A N 1
ATOM 900 C CA . ALA A 1 117 ? 0.304 38.440 6.116 1.00 16.94 117 ALA A CA 1
ATOM 901 C C . ALA A 1 117 ? 1.520 39.325 5.870 1.00 18.32 117 ALA A C 1
ATOM 902 O O . ALA A 1 117 ? 2.096 39.175 4.791 1.00 18.89 117 ALA A O 1
ATOM 904 N N . ILE A 1 118 ? 1.928 40.164 6.810 1.00 15.68 118 ILE A N 1
ATOM 905 C CA . ILE A 1 118 ? 3.091 41.022 6.581 1.00 15.39 118 ILE A CA 1
ATOM 906 C C . ILE A 1 118 ? 4.349 40.202 6.626 1.00 16.17 118 ILE A C 1
ATOM 907 O O . ILE A 1 118 ? 4.621 39.372 7.498 1.00 16.76 118 ILE A O 1
ATOM 912 N N . ALA A 1 119 ? 5.239 40.418 5.658 1.00 16.34 119 ALA A N 1
ATOM 913 C CA . ALA A 1 119 ? 6.519 39.685 5.631 1.00 19.18 119 ALA A CA 1
ATOM 914 C C . ALA A 1 119 ? 7.269 40.045 6.898 1.00 18.15 119 ALA A C 1
ATOM 915 O O . ALA A 1 119 ? 7.448 41.209 7.310 1.00 16.86 119 ALA A O 1
ATOM 917 N N . PRO A 1 120 ? 7.829 39.053 7.608 1.00 18.35 120 PRO A N 1
ATOM 918 C CA . PRO A 1 120 ? 8.467 39.332 8.895 1.00 19.00 120 PRO A CA 1
ATOM 919 C C . PRO A 1 120 ? 9.653 40.264 8.794 1.00 18.77 120 PRO A C 1
ATOM 920 O O . PRO A 1 120 ? 9.938 41.076 9.684 1.00 18.88 120 PRO A O 1
ATOM 924 N N . GLU A 1 121 ? 10.370 40.302 7.672 1.00 19.22 121 GLU A N 1
ATOM 925 C CA . GLU A 1 121 ? 11.489 41.189 7.409 1.00 20.59 121 GLU A CA 1
ATOM 926 C C . GLU A 1 121 ? 11.085 42.649 7.267 1.00 18.31 121 GLU A C 1
ATOM 927 O O . GLU A 1 121 ? 11.938 43.554 7.380 1.00 17.71 121 GLU A O 1
ATOM 933 N N . LYS A 1 122 ? 9.814 42.847 6.919 1.00 14.88 122 LYS A N 1
ATOM 934 C CA . LYS A 1 122 ? 9.329 44.238 6.815 1.00 15.71 122 LYS A CA 1
ATOM 935 C C . LYS A 1 122 ? 8.443 44.605 8.001 1.00 14.84 122 LYS A C 1
ATOM 936 O O . LYS A 1 122 ? 7.958 45.727 8.041 1.00 14.34 122 LYS A O 1
ATOM 942 N N . ASP A 1 123 ? 8.280 43.725 8.973 1.00 14.62 123 ASP A N 1
ATOM 943 C CA . ASP A 1 123 ? 7.306 43.953 10.078 1.00 14.25 123 ASP A CA 1
ATOM 944 C C . ASP A 1 123 ? 7.927 44.844 11.126 1.00 15.84 123 ASP A C 1
ATOM 945 O O . ASP A 1 123 ? 8.129 44.401 12.293 1.00 15.02 123 ASP A O 1
ATOM 950 N N . VAL A 1 124 ? 8.070 46.126 10.810 1.00 14.21 124 VAL A N 1
ATOM 951 C CA . VAL A 1 124 ? 8.752 47.025 11.747 1.00 14.11 124 VAL A CA 1
ATOM 952 C C . VAL A 1 124 ? 7.898 47.318 12.979 1.00 14.82 124 VAL A C 1
ATOM 953 O O . VAL A 1 124 ? 8.563 47.811 13.930 1.00 17.97 124 VAL A O 1
ATOM 957 N N . ASP A 1 125 ? 6.617 47.039 13.011 1.00 14.51 125 ASP A N 1
ATOM 958 C CA . ASP A 1 125 ? 5.872 47.219 14.266 1.00 15.66 125 ASP A CA 1
ATOM 959 C C . ASP A 1 125 ? 6.038 45.959 15.131 1.00 16.07 125 ASP A C 1
ATOM 960 O O . ASP A 1 125 ? 5.520 45.924 16.235 1.00 16.92 125 ASP A O 1
ATOM 965 N N . GLY A 1 126 ? 6.653 44.885 14.657 1.00 15.25 126 GLY A N 1
ATOM 966 C CA . GLY A 1 126 ? 6.888 43.705 15.447 1.00 15.46 126 GLY A CA 1
ATOM 967 C C . GLY A 1 126 ? 5.645 42.976 15.875 1.00 15.58 126 GLY A C 1
ATOM 968 O O . GLY A 1 126 ? 5.757 42.181 16.843 1.00 16.93 126 GLY A O 1
ATOM 969 N N . LEU A 1 127 ? 4.543 43.000 15.120 1.00 13.88 127 LEU A N 1
ATOM 970 C CA . LEU A 1 127 ? 3.342 42.333 15.564 1.00 14.62 127 LEU A CA 1
ATOM 971 C C . LEU A 1 127 ? 2.993 40.964 14.983 1.00 14.60 127 LEU A C 1
ATOM 972 O O . LEU A 1 127 ? 2.016 40.307 15.408 1.00 16.11 127 LEU A O 1
ATOM 977 N N . THR A 1 128 ? 3.787 40.604 13.954 1.00 12.28 128 THR A N 1
ATOM 978 C CA . THR A 1 128 ? 3.497 39.275 13.407 1.00 11.76 128 THR A CA 1
ATOM 979 C C . THR A 1 128 ? 3.738 38.181 14.453 1.00 13.64 128 THR A C 1
ATOM 980 O O . THR A 1 128 ? 4.607 38.363 15.303 1.00 13.93 128 THR A O 1
ATOM 984 N N . SER A 1 129 ? 3.077 37.057 14.286 1.00 12.81 129 SER A N 1
ATOM 985 C CA . SER A 1 129 ? 3.299 35.964 15.258 1.00 13.46 129 SER A CA 1
ATOM 986 C C . SER A 1 129 ? 4.710 35.440 15.196 1.00 14.94 129 SER A C 1
ATOM 987 O O . SER A 1 129 ? 5.216 34.994 16.245 1.00 15.09 129 SER A O 1
ATOM 990 N N . ILE A 1 130 ? 5.368 35.454 14.011 1.00 13.55 130 ILE A N 1
ATOM 991 C CA . ILE A 1 130 ? 6.743 35.026 13.916 1.00 17.09 130 ILE A CA 1
ATOM 992 C C . ILE A 1 130 ? 7.613 35.933 14.793 1.00 15.69 130 ILE A C 1
ATOM 993 O O . ILE A 1 130 ? 8.441 35.404 15.541 1.00 15.81 130 ILE A O 1
ATOM 998 N N . ASN A 1 131 ? 7.461 37.241 14.691 1.00 13.54 131 ASN A N 1
ATOM 999 C CA . ASN A 1 131 ? 8.284 38.106 15.550 1.00 14.12 131 ASN A CA 1
ATOM 1000 C C . ASN A 1 131 ? 7.872 37.968 16.993 1.00 14.68 131 ASN A C 1
ATOM 1001 O O . ASN A 1 131 ? 8.767 37.953 17.860 1.00 14.35 131 ASN A O 1
ATOM 1006 N N . ALA A 1 132 ? 6.600 37.827 17.278 1.00 13.30 132 ALA A N 1
ATOM 1007 C CA . ALA A 1 132 ? 6.186 37.714 18.676 1.00 13.55 132 ALA A CA 1
ATOM 1008 C C . ALA A 1 132 ? 6.730 36.407 19.283 1.00 13.34 132 ALA A C 1
ATOM 1009 O O . ALA A 1 132 ? 7.112 36.388 20.456 1.00 14.62 132 ALA A O 1
ATOM 1011 N N . GLY A 1 133 ? 6.715 35.323 18.482 1.00 13.49 133 GLY A N 1
ATOM 1012 C CA . GLY A 1 133 ? 7.198 34.077 19.005 1.00 14.56 133 GLY A CA 1
ATOM 1013 C C . GLY A 1 133 ? 8.690 34.035 19.223 1.00 13.09 133 GLY A C 1
ATOM 1014 O O . GLY A 1 133 ? 9.175 33.317 20.098 1.00 14.38 133 GLY A O 1
ATOM 1015 N N . ARG A 1 134 ? 9.481 34.778 18.472 1.00 11.89 134 ARG A N 1
ATOM 1016 C CA . ARG A 1 134 ? 10.922 34.866 18.721 1.00 12.45 134 ARG A CA 1
ATOM 1017 C C . ARG A 1 134 ? 11.110 35.650 20.020 1.00 12.57 134 ARG A C 1
ATOM 1018 O O . ARG A 1 134 ? 11.895 35.197 20.857 1.00 12.99 134 ARG A O 1
ATOM 1026 N N . LEU A 1 135 ? 10.471 36.793 20.130 1.00 10.86 135 LEU A N 1
ATOM 1027 C CA . LEU A 1 135 ? 10.598 37.594 21.356 1.00 12.02 135 LEU A CA 1
ATOM 1028 C C . LEU A 1 135 ? 10.125 36.808 22.576 1.00 12.45 135 LEU A C 1
ATOM 1029 O O . LEU A 1 135 ? 10.816 36.824 23.603 1.00 11.82 135 LEU A O 1
ATOM 1034 N N . ALA A 1 136 ? 8.989 36.102 22.485 1.00 12.20 136 ALA A N 1
ATOM 1035 C CA . ALA A 1 136 ? 8.434 35.395 23.629 1.00 12.01 136 ALA A CA 1
ATOM 1036 C C . ALA A 1 136 ? 9.296 34.266 24.118 1.00 14.50 136 ALA A C 1
ATOM 1037 O O . ALA A 1 136 ? 9.049 33.705 25.204 1.00 16.87 136 ALA A O 1
ATOM 1039 N N . ARG A 1 137 ? 10.154 33.774 23.235 1.00 12.05 137 ARG A N 1
ATOM 1040 C CA . ARG A 1 137 ? 11.031 32.665 23.602 1.00 12.66 137 ARG A CA 1
ATOM 1041 C C . ARG A 1 137 ? 12.493 33.068 23.783 1.00 12.78 137 ARG A C 1
ATOM 1042 O O . ARG A 1 137 ? 13.380 32.235 23.976 1.00 14.79 137 ARG A O 1
ATOM 1050 N N . GLY A 1 138 ? 12.745 34.376 23.791 1.00 13.06 138 GLY A N 1
ATOM 1051 C CA . GLY A 1 138 ? 14.087 34.870 24.097 1.00 15.49 138 GLY A CA 1
ATOM 1052 C C . GLY A 1 138 ? 15.046 34.955 22.933 1.00 19.93 138 GLY A C 1
ATOM 1053 O O . GLY A 1 138 ? 16.265 35.138 23.147 1.00 19.58 138 GLY A O 1
ATOM 1054 N N . ASP A 1 139 ? 14.553 34.811 21.712 1.00 19.01 139 ASP A N 1
ATOM 1055 C CA . ASP A 1 139 ? 15.392 34.802 20.505 1.00 23.05 139 ASP A CA 1
ATOM 1056 C C . ASP A 1 139 ? 15.442 36.238 19.964 1.00 24.98 139 ASP A C 1
ATOM 1057 O O . ASP A 1 139 ? 14.585 36.658 19.204 1.00 23.89 139 ASP A O 1
ATOM 1062 N N . LEU A 1 140 ? 16.401 37.020 20.449 1.00 26.90 140 LEU A N 1
ATOM 1063 C CA . LEU A 1 140 ? 16.454 38.446 20.123 1.00 29.64 140 LEU A CA 1
ATOM 1064 C C . LEU A 1 140 ? 17.418 38.874 19.031 1.00 29.58 140 LEU A C 1
ATOM 1065 O O . LEU A 1 140 ? 17.576 40.089 18.805 1.00 30.47 140 LEU A O 1
ATOM 1070 N N . ASN A 1 141 ? 18.143 37.960 18.408 1.00 31.15 141 ASN A N 1
ATOM 1071 C CA . ASN A 1 141 ? 19.083 38.339 17.361 1.00 33.24 141 ASN A CA 1
ATOM 1072 C C . ASN A 1 141 ? 18.358 38.703 16.066 1.00 34.25 141 ASN A C 1
ATOM 1073 O O . ASN A 1 141 ? 18.846 39.429 15.208 1.00 35.85 141 ASN A O 1
ATOM 1078 N N . ASP A 1 142 ? 17.226 38.071 15.887 1.00 35.46 142 ASP A N 1
ATOM 1079 C CA . ASP A 1 142 ? 16.331 37.844 14.830 1.00 37.14 142 ASP A CA 1
ATOM 1080 C C . ASP A 1 142 ? 15.018 38.599 14.685 1.00 34.66 142 ASP A C 1
ATOM 1081 O O . ASP A 1 142 ? 14.235 38.103 13.840 1.00 33.48 142 ASP A O 1
ATOM 1086 N N . CYS A 1 143 ? 14.669 39.556 15.549 1.00 29.42 143 CYS A N 1
ATOM 1087 C CA . CYS A 1 143 ? 13.278 39.981 15.446 1.00 26.33 143 CYS A CA 1
ATOM 1088 C C . CYS A 1 143 ? 13.063 41.462 15.693 1.00 21.71 143 CYS A C 1
ATOM 1089 O O . CYS A 1 143 ? 13.835 42.132 16.339 1.00 23.28 143 CYS A O 1
ATOM 1092 N N . PHE A 1 144 ? 11.930 41.883 15.139 1.00 18.26 144 PHE A N 1
ATOM 1093 C CA . PHE A 1 144 ? 11.464 43.239 15.426 1.00 15.92 144 PHE A CA 1
ATOM 1094 C C . PHE A 1 144 ? 10.605 43.146 16.682 1.00 15.12 144 PHE A C 1
ATOM 1095 O O . PHE A 1 144 ? 9.753 42.272 16.809 1.00 18.35 144 PHE A O 1
ATOM 1103 N N . ILE A 1 145 ? 10.850 44.075 17.594 1.00 14.36 145 ILE A N 1
ATOM 1104 C CA . ILE A 1 145 ? 10.099 44.164 18.868 1.00 17.17 145 ILE A CA 1
ATOM 1105 C C . ILE A 1 145 ? 9.110 45.278 18.727 1.00 13.82 145 ILE A C 1
ATOM 1106 O O . ILE A 1 145 ? 9.431 46.356 18.196 1.00 14.10 145 ILE A O 1
ATOM 1111 N N . PRO A 1 146 ? 7.871 45.149 19.211 1.00 11.97 146 PRO A N 1
ATOM 1112 C CA . PRO A 1 146 ? 6.905 46.222 19.171 1.00 13.76 146 PRO A CA 1
ATOM 1113 C C . PRO A 1 146 ? 7.476 47.537 19.693 1.00 14.07 146 PRO A C 1
ATOM 1114 O O . PRO A 1 146 ? 8.204 47.555 20.686 1.00 12.96 146 PRO A O 1
ATOM 1118 N N . CYS A 1 147 ? 7.156 48.642 19.052 1.00 13.38 147 CYS A N 1
ATOM 1119 C CA . CYS A 1 147 ? 7.820 49.917 19.354 1.00 12.87 147 CYS A CA 1
ATOM 1120 C C . CYS A 1 147 ? 7.533 50.487 20.723 1.00 12.94 147 CYS A C 1
ATOM 1121 O O . CYS A 1 147 ? 8.405 51.160 21.282 1.00 13.79 147 CYS A O 1
ATOM 1124 N N . THR A 1 148 ? 6.346 50.278 21.294 1.00 11.69 148 THR A N 1
ATOM 1125 C CA . THR A 1 148 ? 6.035 50.859 22.594 1.00 11.97 148 THR A CA 1
ATOM 1126 C C . THR A 1 148 ? 6.862 50.144 23.666 1.00 13.38 148 THR A C 1
ATOM 1127 O O . THR A 1 148 ? 7.626 50.842 24.346 1.00 14.45 148 THR A O 1
ATOM 1131 N N . PRO A 1 149 ? 6.895 48.832 23.757 1.00 13.22 149 PRO A N 1
ATOM 1132 C CA . PRO A 1 149 ? 7.785 48.149 24.672 1.00 13.37 149 PRO A CA 1
ATOM 1133 C C . PRO A 1 149 ? 9.233 48.502 24.473 1.00 12.48 149 PRO A C 1
ATOM 1134 O O . PRO A 1 149 ? 10.089 48.686 25.369 1.00 12.62 149 PRO A O 1
ATOM 1138 N N . LYS A 1 150 ? 9.690 48.587 23.180 1.00 12.56 150 LYS A N 1
ATOM 1139 C CA . LYS A 1 150 ? 11.061 48.972 22.906 1.00 14.95 150 LYS A CA 1
ATOM 1140 C C . LYS A 1 150 ? 11.341 50.298 23.584 1.00 13.76 150 LYS A C 1
ATOM 1141 O O . LYS A 1 150 ? 12.409 50.554 24.124 1.00 15.21 150 LYS A O 1
ATOM 1147 N N . GLY A 1 151 ? 10.465 51.294 23.400 1.00 12.24 151 GLY A N 1
ATOM 1148 C CA . GLY A 1 151 ? 10.592 52.634 23.938 1.00 14.72 151 GLY A CA 1
ATOM 1149 C C . GLY A 1 151 ? 10.650 52.594 25.465 1.00 13.12 151 GLY A C 1
ATOM 1150 O O . GLY A 1 151 ? 11.408 53.335 26.087 1.00 13.84 151 GLY A O 1
ATOM 1151 N N . CYS A 1 152 ? 9.795 51.749 26.046 1.00 12.48 152 CYS A N 1
ATOM 1152 C CA . CYS A 1 152 ? 9.768 51.600 27.502 1.00 12.31 152 CYS A CA 1
ATOM 1153 C C . CYS A 1 152 ? 11.102 51.038 27.965 1.00 13.70 152 CYS A C 1
ATOM 1154 O O . CYS A 1 152 ? 11.627 51.535 28.968 1.00 13.75 152 CYS A O 1
ATOM 1157 N N . LEU A 1 153 ? 11.653 50.036 27.272 1.00 13.36 153 LEU A N 1
ATOM 1158 C CA . LEU A 1 153 ? 12.946 49.485 27.703 1.00 13.93 153 LEU A CA 1
ATOM 1159 C C . LEU A 1 153 ? 14.014 50.536 27.611 1.00 14.45 153 LEU A C 1
ATOM 1160 O O . LEU A 1 153 ? 14.870 50.692 28.513 1.00 13.87 153 LEU A O 1
ATOM 1165 N N . GLU A 1 154 ? 14.013 51.400 26.581 1.00 13.25 154 GLU A N 1
ATOM 1166 C CA . GLU A 1 154 ? 15.014 52.454 26.488 1.00 15.05 154 GLU A CA 1
ATOM 1167 C C . GLU A 1 154 ? 14.843 53.445 27.637 1.00 14.77 154 GLU A C 1
ATOM 1168 O O . GLU A 1 154 ? 15.834 53.921 28.189 1.00 15.99 154 GLU A O 1
ATOM 1174 N N . LEU A 1 155 ? 13.607 53.792 28.029 1.00 11.97 155 LEU A N 1
ATOM 1175 C CA . LEU A 1 155 ? 13.384 54.671 29.188 1.00 12.27 155 LEU A CA 1
ATOM 1176 C C . LEU A 1 155 ? 13.938 54.047 30.443 1.00 11.05 155 LEU A C 1
ATOM 1177 O O . LEU A 1 155 ? 14.548 54.791 31.297 1.00 12.86 155 LEU A O 1
ATOM 1182 N N . ILE A 1 156 ? 13.732 52.764 30.651 1.00 10.74 156 ILE A N 1
ATOM 1183 C CA . ILE A 1 156 ? 14.237 52.120 31.862 1.00 12.21 156 ILE A CA 1
ATOM 1184 C C . ILE A 1 156 ? 15.740 52.132 31.814 1.00 13.95 156 ILE A C 1
ATOM 1185 O O . ILE A 1 156 ? 16.384 52.471 32.837 1.00 13.66 156 ILE A O 1
ATOM 1190 N N . LYS A 1 157 ? 16.347 51.902 30.662 1.00 14.95 157 LYS A N 1
ATOM 1191 C CA . LYS A 1 157 ? 17.818 51.982 30.599 1.00 17.00 157 LYS A CA 1
ATOM 1192 C C . LYS A 1 157 ? 18.338 53.357 30.848 1.00 17.06 157 LYS A C 1
ATOM 1193 O O . LYS A 1 157 ? 19.467 53.516 31.367 1.00 17.87 157 LYS A O 1
ATOM 1199 N N . GLU A 1 158 ? 17.579 54.449 30.594 1.00 14.61 158 GLU A N 1
ATOM 1200 C CA . GLU A 1 158 ? 18.009 55.789 30.860 1.00 15.38 158 GLU A CA 1
ATOM 1201 C C . GLU A 1 158 ? 18.162 56.103 32.341 1.00 16.39 158 GLU A C 1
ATOM 1202 O O . GLU A 1 158 ? 18.804 57.102 32.757 1.00 18.28 158 GLU A O 1
ATOM 1208 N N . THR A 1 159 ? 17.634 55.244 33.207 1.00 13.13 159 THR A N 1
ATOM 1209 C CA . THR A 1 159 ? 17.803 55.449 34.641 1.00 14.47 159 THR A CA 1
ATOM 1210 C C . THR A 1 159 ? 19.211 55.001 34.988 1.00 14.24 159 THR A C 1
ATOM 1211 O O . THR A 1 159 ? 19.737 55.417 36.026 1.00 15.61 159 THR A O 1
ATOM 1215 N N . GLY A 1 160 ? 19.850 54.157 34.187 1.00 15.07 160 GLY A N 1
ATOM 1216 C CA . GLY A 1 160 ? 21.153 53.573 34.528 1.00 14.56 160 GLY A CA 1
ATOM 1217 C C . GLY A 1 160 ? 21.019 52.403 35.512 1.00 14.72 160 GLY A C 1
ATOM 1218 O O . GLY A 1 160 ? 22.050 51.854 35.930 1.00 15.58 160 GLY A O 1
ATOM 1219 N N . VAL A 1 161 ? 19.831 52.062 36.019 1.00 12.70 161 VAL A N 1
ATOM 1220 C CA . VAL A 1 161 ? 19.725 50.988 36.992 1.00 13.70 161 VAL A CA 1
ATOM 1221 C C . VAL A 1 161 ? 19.609 49.646 36.295 1.00 14.21 161 VAL A C 1
ATOM 1222 O O . VAL A 1 161 ? 18.755 49.451 35.386 1.00 15.02 161 VAL A O 1
ATOM 1226 N N . PRO A 1 162 ? 20.476 48.683 36.567 1.00 15.26 162 PRO A N 1
ATOM 1227 C CA . PRO A 1 162 ? 20.391 47.403 35.872 1.00 14.79 162 PRO A CA 1
ATOM 1228 C C . PRO A 1 162 ? 19.054 46.708 36.087 1.00 15.23 162 PRO A C 1
ATOM 1229 O O . PRO A 1 162 ? 18.518 46.753 37.168 1.00 16.08 162 PRO A O 1
ATOM 1233 N N . ILE A 1 163 ? 18.557 46.122 34.975 1.00 13.50 163 ILE A N 1
ATOM 1234 C CA . ILE A 1 163 ? 17.299 45.376 35.097 1.00 13.37 163 ILE A CA 1
ATOM 1235 C C . ILE A 1 163 ? 17.493 43.978 35.696 1.00 12.24 163 ILE A C 1
ATOM 1236 O O . ILE A 1 163 ? 16.570 43.544 36.421 1.00 11.97 163 ILE A O 1
ATOM 1241 N N . ALA A 1 164 ? 18.629 43.336 35.476 1.00 12.12 164 ALA A N 1
ATOM 1242 C CA . ALA A 1 164 ? 18.764 41.954 35.924 1.00 13.42 164 ALA A CA 1
ATOM 1243 C C . ALA A 1 164 ? 18.559 41.835 37.447 1.00 13.35 164 ALA A C 1
ATOM 1244 O O . ALA A 1 164 ? 19.145 42.585 38.193 1.00 14.36 164 ALA A O 1
ATOM 1246 N N . GLY A 1 165 ? 17.733 40.886 37.787 1.00 12.97 165 GLY A N 1
ATOM 1247 C CA . GLY A 1 165 ? 17.429 40.565 39.168 1.00 15.12 165 GLY A CA 1
ATOM 1248 C C . GLY A 1 165 ? 16.372 41.445 39.800 1.00 14.32 165 GLY A C 1
ATOM 1249 O O . GLY A 1 165 ? 15.941 41.137 40.914 1.00 15.09 165 GLY A O 1
ATOM 1250 N N . ARG A 1 166 ? 15.934 42.484 39.091 1.00 12.32 166 ARG A N 1
ATOM 1251 C CA . ARG A 1 166 ? 14.878 43.321 39.694 1.00 13.56 166 ARG A CA 1
ATOM 1252 C C . ARG A 1 166 ? 13.573 42.588 39.565 1.00 13.73 166 ARG A C 1
ATOM 1253 O O . ARG A 1 166 ? 13.350 41.754 38.667 1.00 13.43 166 ARG A O 1
ATOM 1261 N N . HIS A 1 167 ? 12.610 42.853 40.417 1.00 13.04 167 HIS A N 1
ATOM 1262 C CA . HIS A 1 167 ? 11.245 42.407 40.266 1.00 13.33 167 HIS A CA 1
ATOM 1263 C C . HIS A 1 167 ? 10.482 43.479 39.496 1.00 11.66 167 HIS A C 1
ATOM 1264 O O . HIS A 1 167 ? 10.360 44.648 39.864 1.00 13.00 167 HIS A O 1
ATOM 1271 N N . ALA A 1 168 ? 9.982 43.100 38.309 1.00 11.65 168 ALA A N 1
ATOM 1272 C CA . ALA A 1 168 ? 9.236 44.007 37.486 1.00 11.52 168 ALA A CA 1
ATOM 1273 C C . ALA A 1 168 ? 7.789 43.571 37.443 1.00 10.88 168 ALA A C 1
ATOM 1274 O O . ALA A 1 168 ? 7.497 42.379 37.451 1.00 12.98 168 ALA A O 1
ATOM 1276 N N . VAL A 1 169 ? 6.917 44.557 37.411 1.00 10.72 169 VAL A N 1
ATOM 1277 C CA . VAL A 1 169 ? 5.480 44.279 37.275 1.00 11.21 169 VAL A CA 1
ATOM 1278 C C . VAL A 1 169 ? 4.960 45.046 36.041 1.00 9.53 169 VAL A C 1
ATOM 1279 O O . VAL A 1 169 ? 5.240 46.210 35.865 1.00 10.61 169 VAL A O 1
ATOM 1283 N N . VAL A 1 170 ? 4.313 44.261 35.188 1.00 10.84 170 VAL A N 1
ATOM 1284 C CA . VAL A 1 170 ? 3.666 44.823 33.995 1.00 11.74 170 VAL A CA 1
ATOM 1285 C C . VAL A 1 170 ? 2.150 44.720 34.220 1.00 12.17 170 VAL A C 1
ATOM 1286 O O . VAL A 1 170 ? 1.668 43.654 34.513 1.00 11.61 170 VAL A O 1
ATOM 1290 N N . VAL A 1 171 ? 1.496 45.868 34.148 1.00 12.59 171 VAL A N 1
ATOM 1291 C CA . VAL A 1 171 ? 0.014 45.846 34.286 1.00 14.02 171 VAL A CA 1
ATOM 1292 C C . VAL A 1 171 ? -0.564 45.987 32.877 1.00 11.20 171 VAL A C 1
ATOM 1293 O O . VAL A 1 171 ? -0.408 47.103 32.333 1.00 12.50 171 VAL A O 1
ATOM 1297 N N . GLY A 1 172 ? -1.153 44.951 32.383 1.00 13.53 172 GLY A N 1
ATOM 1298 C CA . GLY A 1 172 ? -1.693 44.881 31.017 1.00 12.36 172 GLY A CA 1
ATOM 1299 C C . GLY A 1 172 ? -0.939 43.764 30.270 1.00 14.32 172 GLY A C 1
ATOM 1300 O O . GLY A 1 172 ? 0.239 43.443 30.550 1.00 13.61 172 GLY A O 1
ATOM 1301 N N . ARG A 1 173 ? -1.672 43.150 29.343 1.00 12.66 173 ARG A N 1
ATOM 1302 C CA . ARG A 1 173 ? -1.097 42.013 28.574 1.00 12.26 173 ARG A CA 1
ATOM 1303 C C . ARG A 1 173 ? -1.479 42.083 27.090 1.00 13.13 173 ARG A C 1
ATOM 1304 O O . ARG A 1 173 ? -1.553 41.025 26.475 1.00 14.84 173 ARG A O 1
ATOM 1312 N N . SER A 1 174 ? -1.662 43.324 26.615 1.00 15.86 174 SER A N 1
ATOM 1313 C CA . SER A 1 174 ? -2.064 43.374 25.182 1.00 14.72 174 SER A CA 1
ATOM 1314 C C . SER A 1 174 ? -0.954 42.954 24.268 1.00 14.23 174 SER A C 1
ATOM 1315 O O . SER A 1 174 ? 0.264 42.913 24.578 1.00 13.57 174 SER A O 1
ATOM 1318 N N . LYS A 1 175 ? -1.308 42.629 22.999 1.00 13.20 175 LYS A N 1
ATOM 1319 C CA . LYS A 1 175 ? -0.298 42.285 22.028 1.00 14.31 175 LYS A CA 1
ATOM 1320 C C . LYS A 1 175 ? 0.610 43.425 21.643 1.00 14.49 175 LYS A C 1
ATOM 1321 O O . LYS A 1 175 ? 1.745 43.215 21.223 1.00 13.93 175 LYS A O 1
ATOM 1327 N N . ILE A 1 176 ? 0.096 44.635 21.728 1.00 14.50 176 ILE A N 1
ATOM 1328 C CA . ILE A 1 176 ? 0.850 45.820 21.349 1.00 14.58 176 ILE A CA 1
ATOM 1329 C C . ILE A 1 176 ? 1.804 46.293 22.410 1.00 14.74 176 ILE A C 1
ATOM 1330 O O . ILE A 1 176 ? 2.846 46.871 22.110 1.00 14.38 176 ILE A O 1
ATOM 1335 N N . VAL A 1 177 ? 1.414 46.108 23.697 1.00 12.47 177 VAL A N 1
ATOM 1336 C CA . VAL A 1 177 ? 2.245 46.664 24.732 1.00 12.20 177 VAL A CA 1
ATOM 1337 C C . VAL A 1 177 ? 2.552 45.668 25.843 1.00 13.09 177 VAL A C 1
ATOM 1338 O O . VAL A 1 177 ? 3.685 45.253 25.988 1.00 12.26 177 VAL A O 1
ATOM 1342 N N . GLY A 1 178 ? 1.585 45.228 26.634 1.00 11.88 178 GLY A N 1
ATOM 1343 C CA . GLY A 1 178 ? 1.896 44.464 27.834 1.00 11.21 178 GLY A CA 1
ATOM 1344 C C . GLY A 1 178 ? 2.552 43.138 27.634 1.00 12.07 178 GLY A C 1
ATOM 1345 O O . GLY A 1 178 ? 3.497 42.845 28.367 1.00 12.73 178 GLY A O 1
ATOM 1346 N N . ALA A 1 179 ? 2.058 42.311 26.719 1.00 12.66 179 ALA A N 1
ATOM 1347 C CA . ALA A 1 179 ? 2.658 40.992 26.488 1.00 11.67 179 ALA A CA 1
ATOM 1348 C C . ALA A 1 179 ? 4.096 41.107 26.008 1.00 11.86 179 ALA A C 1
ATOM 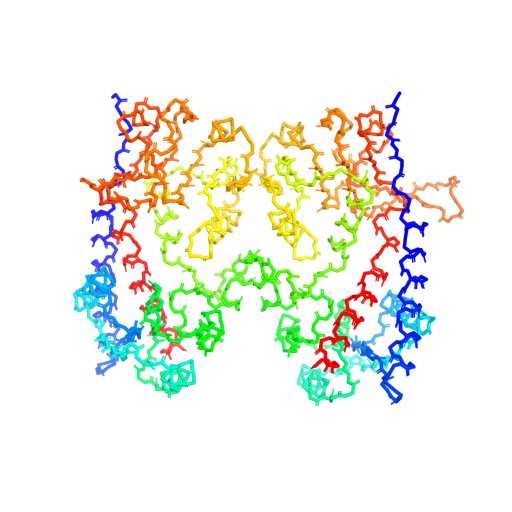1349 O O . ALA A 1 179 ? 4.985 40.549 26.662 1.00 12.12 179 ALA A O 1
ATOM 1351 N N . PRO A 1 180 ? 4.436 41.866 24.975 1.00 11.59 180 PRO A N 1
ATOM 1352 C CA . PRO A 1 180 ? 5.848 42.007 24.611 1.00 9.58 180 PRO A CA 1
ATOM 1353 C C . PRO A 1 180 ? 6.678 42.723 25.670 1.00 10.88 180 PRO A C 1
ATOM 1354 O O . PRO A 1 180 ? 7.882 42.474 25.768 1.00 12.21 180 PRO A O 1
ATOM 1358 N N . MET A 1 181 ? 6.050 43.625 26.488 1.00 11.19 181 MET A N 1
ATOM 1359 C CA . MET A 1 181 ? 6.854 44.285 27.518 1.00 10.90 181 MET A CA 1
ATOM 1360 C C . MET A 1 181 ? 7.336 43.244 28.568 1.00 11.36 181 MET A C 1
ATOM 1361 O O . MET A 1 181 ? 8.498 43.331 29.013 1.00 11.86 181 MET A O 1
ATOM 1366 N N . HIS A 1 182 ? 6.458 42.329 28.892 1.00 10.91 182 HIS A N 1
ATOM 1367 C CA . HIS A 1 182 ? 6.823 41.250 29.784 1.00 12.44 182 HIS A CA 1
ATOM 1368 C C . HIS A 1 182 ? 8.017 40.481 29.235 1.00 12.93 182 HIS A C 1
ATOM 1369 O O . HIS A 1 182 ? 8.985 40.250 29.963 1.00 12.60 182 HIS A O 1
ATOM 1376 N N . ASP A 1 183 ? 7.984 40.162 27.943 1.00 12.61 183 ASP A N 1
ATOM 1377 C CA . ASP A 1 183 ? 9.076 39.394 27.354 1.00 12.32 183 ASP A CA 1
ATOM 1378 C C . ASP A 1 183 ? 10.358 40.184 27.369 1.00 12.69 183 ASP A C 1
ATOM 1379 O O . ASP A 1 183 ? 11.429 39.659 27.684 1.00 12.42 183 ASP A O 1
ATOM 1384 N N . LEU A 1 184 ? 10.327 41.487 27.014 1.00 11.59 184 LEU A N 1
ATOM 1385 C CA . LEU A 1 184 ? 11.571 42.254 27.049 1.00 11.85 184 LEU A CA 1
ATOM 1386 C C . LEU A 1 184 ? 12.187 42.259 28.446 1.00 11.81 184 LEU A C 1
ATOM 1387 O O . LEU A 1 184 ? 13.411 42.144 28.572 1.00 13.41 184 LEU A O 1
ATOM 1392 N N . LEU A 1 185 ? 11.341 42.465 29.469 1.00 11.17 185 LEU A N 1
ATOM 1393 C CA . LEU A 1 185 ? 11.908 42.514 30.825 1.00 12.21 185 LEU A CA 1
ATOM 1394 C C . LEU A 1 185 ? 12.428 41.165 31.250 1.00 11.36 185 LEU A C 1
ATOM 1395 O O . LEU A 1 185 ? 13.527 41.098 31.811 1.00 12.87 185 LEU A O 1
ATOM 1400 N N . LEU A 1 186 ? 11.693 40.074 30.893 1.00 12.15 186 LEU A N 1
ATOM 1401 C CA . LEU A 1 186 ? 12.186 38.734 31.288 1.00 11.34 186 LEU A CA 1
ATOM 1402 C C . LEU A 1 186 ? 13.519 38.454 30.638 1.00 12.19 186 LEU A C 1
ATOM 1403 O O . LEU A 1 186 ? 14.425 37.931 31.290 1.00 11.93 186 LEU A O 1
ATOM 1408 N N . TRP A 1 187 ? 13.618 38.766 29.324 1.00 11.19 187 TRP A N 1
ATOM 1409 C CA . TRP A 1 187 ? 14.881 38.419 28.659 1.00 11.91 187 TRP A CA 1
ATOM 1410 C C . TRP A 1 187 ? 16.010 39.364 28.951 1.00 13.87 187 TRP A C 1
ATOM 1411 O O . TRP A 1 187 ? 17.176 39.139 28.565 1.00 15.00 187 TRP A O 1
ATOM 1422 N N . ASN A 1 188 ? 15.734 40.445 29.702 1.00 10.79 188 ASN A N 1
ATOM 1423 C CA . ASN A 1 188 ? 16.723 41.322 30.302 1.00 11.43 188 ASN A CA 1
ATOM 1424 C C . ASN A 1 188 ? 16.911 40.917 31.776 1.00 11.21 188 ASN A C 1
ATOM 1425 O O . ASN A 1 188 ? 17.599 41.601 32.498 1.00 12.14 188 ASN A O 1
ATOM 1430 N N . ASN A 1 189 ? 16.408 39.753 32.134 1.00 11.03 189 ASN A N 1
ATOM 1431 C CA . ASN A 1 189 ? 16.679 39.058 33.396 1.00 10.13 189 ASN A CA 1
ATOM 1432 C C . ASN A 1 189 ? 15.994 39.650 34.604 1.00 11.27 189 ASN A C 1
ATOM 1433 O O . ASN A 1 189 ? 16.419 39.320 35.736 1.00 12.23 189 ASN A O 1
ATOM 1438 N N . ALA A 1 190 ? 14.930 40.395 34.398 1.00 10.36 190 ALA A N 1
ATOM 1439 C CA . ALA A 1 190 ? 14.065 40.741 35.523 1.00 11.11 190 ALA A CA 1
ATOM 1440 C C . ALA A 1 190 ? 13.324 39.488 35.868 1.00 10.79 190 ALA A C 1
ATOM 1441 O O . ALA A 1 190 ? 13.028 38.630 35.044 1.00 10.78 190 ALA A O 1
ATOM 1443 N N . THR A 1 191 ? 12.754 39.446 37.067 1.00 10.58 191 THR A N 1
ATOM 1444 C CA . THR A 1 191 ? 11.750 38.512 37.518 1.00 10.54 191 THR A CA 1
ATOM 1445 C C . THR A 1 191 ? 10.446 39.244 37.241 1.00 11.07 191 THR A C 1
ATOM 1446 O O . THR A 1 191 ? 10.318 40.336 37.765 1.00 14.42 191 THR A O 1
ATOM 1450 N N . VAL A 1 192 ? 9.511 38.695 36.464 1.00 10.11 192 VAL A N 1
ATOM 1451 C CA . VAL A 1 192 ? 8.432 39.580 36.016 1.00 12.13 192 VAL A CA 1
ATOM 1452 C C . VAL A 1 192 ? 7.081 39.024 36.429 1.00 10.14 192 VAL A C 1
ATOM 1453 O O . VAL A 1 192 ? 6.816 37.844 36.256 1.00 12.64 192 VAL A O 1
ATOM 1457 N N . THR A 1 193 ? 6.205 39.925 36.919 1.00 12.36 193 THR A N 1
ATOM 1458 C CA . THR A 1 193 ? 4.818 39.592 37.214 1.00 13.79 193 THR A CA 1
ATOM 1459 C C . THR A 1 193 ? 3.936 40.303 36.175 1.00 11.33 193 THR A C 1
ATOM 1460 O O . THR A 1 193 ? 4.131 41.514 36.022 1.00 13.80 193 THR A O 1
ATOM 1464 N N . THR A 1 194 ? 2.969 39.582 35.619 1.00 11.00 194 THR A N 1
ATOM 1465 C CA . THR A 1 194 ? 2.056 40.231 34.678 1.00 12.97 194 THR A CA 1
ATOM 1466 C C . THR A 1 194 ? 0.642 40.212 35.303 1.00 12.66 194 THR A C 1
ATOM 1467 O O . THR A 1 194 ? 0.230 39.157 35.748 1.00 13.59 194 THR A O 1
ATOM 1471 N N . CYS A 1 195 ? 0.097 41.408 35.343 1.00 13.12 195 CYS A N 1
ATOM 1472 C CA . CYS A 1 195 ? -1.258 41.593 35.911 1.00 14.05 195 CYS A CA 1
ATOM 1473 C C . CYS A 1 195 ? -2.187 42.050 34.796 1.00 14.86 195 CYS A C 1
ATOM 1474 O O . CYS A 1 195 ? -1.762 42.522 33.743 1.00 15.32 195 CYS A O 1
ATOM 1477 N N . HIS A 1 196 ? -3.489 41.858 35.049 1.00 15.43 196 HIS A N 1
ATOM 1478 C CA . HIS A 1 196 ? -4.484 42.177 34.018 1.00 14.09 196 HIS A CA 1
ATOM 1479 C C . HIS A 1 196 ? -5.836 42.338 34.703 1.00 15.42 196 HIS A C 1
ATOM 1480 O O . HIS A 1 196 ? -5.846 42.487 35.924 1.00 14.32 196 HIS A O 1
ATOM 1487 N N . SER A 1 197 ? -6.909 42.422 33.942 1.00 15.78 197 SER A N 1
ATOM 1488 C CA . SER A 1 197 ? -8.202 42.763 34.571 1.00 17.96 197 SER A CA 1
ATOM 1489 C C . SER A 1 197 ? -8.694 41.721 35.545 1.00 18.36 197 SER A C 1
ATOM 1490 O O . SER A 1 197 ? -9.617 42.050 36.329 1.00 19.78 197 SER A O 1
ATOM 1493 N N . LYS A 1 198 ? -8.172 40.486 35.549 1.00 16.70 198 LYS A N 1
ATOM 1494 C CA . LYS A 1 198 ? -8.634 39.472 36.465 1.00 16.88 198 LYS A CA 1
ATOM 1495 C C . LYS A 1 198 ? -7.665 39.322 37.634 1.00 15.73 198 LYS A C 1
ATOM 1496 O O . LYS A 1 198 ? -7.857 38.429 38.472 1.00 17.86 198 LYS A O 1
ATOM 1502 N N . THR A 1 199 ? -6.670 40.202 37.737 1.00 15.08 199 THR A N 1
ATOM 1503 C CA . THR A 1 199 ? -5.767 40.130 38.876 1.00 14.99 199 THR A CA 1
ATOM 1504 C C . THR A 1 199 ? -6.508 40.565 40.148 1.00 18.81 199 THR A C 1
ATOM 1505 O O . THR A 1 199 ? -7.145 41.629 40.130 1.00 20.62 199 THR A O 1
ATOM 1509 N N . ALA A 1 200 ? -6.293 39.820 41.209 1.00 19.56 200 ALA A N 1
ATOM 1510 C CA . ALA A 1 200 ? -6.847 40.234 42.510 1.00 22.02 200 ALA A CA 1
ATOM 1511 C C . ALA A 1 200 ? -5.763 40.998 43.255 1.00 21.40 200 ALA A C 1
ATOM 1512 O O . ALA A 1 200 ? -4.580 40.678 43.141 1.00 21.35 200 ALA A O 1
ATOM 1514 N N . HIS A 1 201 ? -6.187 41.904 44.154 1.00 22.15 201 HIS A N 1
ATOM 1515 C CA . HIS A 1 201 ? -5.218 42.625 44.960 1.00 22.87 201 HIS A CA 1
ATOM 1516 C C . HIS A 1 201 ? -4.152 43.236 44.036 1.00 20.52 201 HIS A C 1
ATOM 1517 O O . HIS A 1 201 ? -2.961 43.155 44.354 1.00 21.00 201 HIS A O 1
ATOM 1524 N N . LEU A 1 202 ? -4.636 44.011 43.058 1.00 18.85 202 LEU A N 1
ATOM 1525 C CA . LEU A 1 202 ? -3.649 44.641 42.156 1.00 18.95 202 LEU A CA 1
ATOM 1526 C C . LEU A 1 202 ? -2.689 45.547 42.887 1.00 19.26 202 LEU A C 1
ATOM 1527 O O . LEU A 1 202 ? -1.499 45.748 42.578 1.00 18.37 202 LEU A O 1
ATOM 1532 N N . ASP A 1 203 ? -3.200 46.295 43.906 1.00 18.79 203 ASP A N 1
ATOM 1533 C CA . ASP A 1 203 ? -2.310 47.155 44.679 1.00 18.20 203 ASP A CA 1
ATOM 1534 C C . ASP A 1 203 ? -1.144 46.393 45.288 1.00 18.89 203 ASP A C 1
ATOM 1535 O O . ASP A 1 203 ? -0.052 46.917 45.273 1.00 19.62 203 ASP A O 1
ATOM 1540 N N . GLU A 1 204 ? -1.375 45.180 45.817 1.00 18.53 204 GLU A N 1
ATOM 1541 C CA . GLU A 1 204 ? -0.288 44.419 46.400 1.00 20.75 204 GLU A CA 1
ATOM 1542 C C . GLU A 1 204 ? 0.694 43.951 45.314 1.00 19.70 204 GLU A C 1
ATOM 1543 O O . GLU A 1 204 ? 1.873 43.922 45.636 1.00 21.40 204 GLU A O 1
ATOM 1549 N N . GLU A 1 205 ? 0.131 43.652 44.145 1.00 18.06 205 GLU A N 1
ATOM 1550 C CA . GLU A 1 205 ? 1.095 43.207 43.103 1.00 17.75 205 GLU A CA 1
ATOM 1551 C C . GLU A 1 205 ? 1.920 44.359 42.604 1.00 16.06 205 GLU A C 1
ATOM 1552 O O . GLU A 1 205 ? 3.179 44.240 42.506 1.00 17.00 205 GLU A O 1
ATOM 1558 N N . VAL A 1 206 ? 1.322 45.543 42.375 1.00 15.69 206 VAL A N 1
ATOM 1559 C CA . VAL A 1 206 ? 2.091 46.714 41.984 1.00 16.47 206 VAL A CA 1
ATOM 1560 C C . VAL A 1 206 ? 3.144 47.074 42.979 1.00 15.21 206 VAL A C 1
ATOM 1561 O O . VAL A 1 206 ? 4.260 47.480 42.619 1.00 14.56 206 VAL A O 1
ATOM 1565 N N . ASN A 1 207 ? 2.896 46.901 44.278 1.00 17.02 207 ASN A N 1
ATOM 1566 C CA . ASN A 1 207 ? 3.829 47.249 45.310 1.00 19.54 207 ASN A CA 1
ATOM 1567 C C . ASN A 1 207 ? 5.092 46.407 45.331 1.00 18.78 207 ASN A C 1
ATOM 1568 O O . ASN A 1 207 ? 6.048 46.754 46.012 1.00 20.70 207 ASN A O 1
ATOM 1573 N N . LYS A 1 208 ? 5.158 45.326 44.590 1.00 19.73 208 LYS A N 1
ATOM 1574 C CA . LYS A 1 208 ? 6.313 44.454 44.461 1.00 21.25 208 LYS A CA 1
ATOM 1575 C C . LYS A 1 208 ? 7.282 44.953 43.398 1.00 19.08 208 LYS A C 1
ATOM 1576 O O . LYS A 1 208 ? 8.413 44.505 43.276 1.00 17.13 208 LYS A O 1
ATOM 1582 N N . GLY A 1 209 ? 6.799 45.920 42.594 1.00 17.50 209 GLY A N 1
ATOM 1583 C CA . GLY A 1 209 ? 7.583 46.375 41.486 1.00 15.48 209 GLY A CA 1
ATOM 1584 C C . GLY A 1 209 ? 8.720 47.299 41.716 1.00 14.57 209 GLY A C 1
ATOM 1585 O O . GLY A 1 209 ? 8.517 48.516 41.919 1.00 16.63 209 GLY A O 1
ATOM 1586 N N . ASP A 1 210 ? 9.960 46.873 41.534 1.00 13.91 210 ASP A N 1
ATOM 1587 C CA . ASP A 1 210 ? 11.111 47.748 41.416 1.00 13.60 210 ASP A CA 1
ATOM 1588 C C . ASP A 1 210 ? 11.059 48.537 40.078 1.00 12.74 210 ASP A C 1
ATOM 1589 O O . ASP A 1 210 ? 11.551 49.608 39.934 1.00 12.75 210 ASP A O 1
ATOM 1594 N N . ILE A 1 211 ? 10.467 47.837 39.089 1.00 11.91 211 ILE A N 1
ATOM 1595 C CA . ILE A 1 211 ? 10.198 48.451 37.770 1.00 11.43 211 ILE A CA 1
ATOM 1596 C C . ILE A 1 211 ? 8.703 48.172 37.623 1.00 10.63 211 ILE A C 1
ATOM 1597 O O . ILE A 1 211 ? 8.250 47.039 37.849 1.00 11.64 211 ILE A O 1
ATOM 1602 N N . LEU A 1 212 ? 8.021 49.185 37.147 1.00 9.45 212 LEU A N 1
ATOM 1603 C CA . LEU A 1 212 ? 6.560 49.078 36.958 1.00 11.10 212 LEU A CA 1
ATOM 1604 C C . LEU A 1 212 ? 6.192 49.703 35.624 1.00 10.17 212 LEU A C 1
ATOM 1605 O O . LEU A 1 212 ? 6.593 50.826 35.353 1.00 11.99 212 LEU A O 1
ATOM 1610 N N . VAL A 1 213 ? 5.610 48.862 34.747 1.00 10.39 213 VAL A N 1
ATOM 1611 C CA . VAL A 1 213 ? 5.174 49.359 33.440 1.00 10.67 213 VAL A CA 1
ATOM 1612 C C . VAL A 1 213 ? 3.648 49.176 33.386 1.00 9.95 213 VAL A C 1
ATOM 1613 O O . VAL A 1 213 ? 3.154 48.070 33.621 1.00 11.44 213 VAL A O 1
ATOM 1617 N N . VAL A 1 214 ? 2.973 50.313 33.166 1.00 12.41 214 VAL A N 1
ATOM 1618 C CA . VAL A 1 214 ? 1.519 50.292 33.158 1.00 13.33 214 VAL A CA 1
ATOM 1619 C C . VAL A 1 214 ? 0.915 50.588 31.773 1.00 12.78 214 VAL A C 1
ATOM 1620 O O . VAL A 1 214 ? 1.299 51.598 31.214 1.00 14.01 214 VAL A O 1
ATOM 1624 N N . ALA A 1 215 ? 0.097 49.654 31.285 1.00 14.02 215 ALA A N 1
ATOM 1625 C CA . ALA A 1 215 ? -0.487 49.829 29.956 1.00 14.23 215 ALA A CA 1
ATOM 1626 C C . ALA A 1 215 ? -1.875 49.228 29.964 1.00 13.31 215 ALA A C 1
ATOM 1627 O O . ALA A 1 215 ? -2.163 48.148 29.445 1.00 14.28 215 ALA A O 1
ATOM 1629 N N . THR A 1 216 ? -2.764 50.012 30.608 1.00 15.11 216 THR A N 1
ATOM 1630 C CA . THR A 1 216 ? -4.148 49.543 30.766 1.00 17.09 216 THR A CA 1
ATOM 1631 C C . THR A 1 216 ? -5.196 50.414 30.079 1.00 18.09 216 THR A C 1
ATOM 1632 O O . THR A 1 216 ? -6.292 49.867 29.826 1.00 18.28 216 THR A O 1
ATOM 1636 N N . GLY A 1 217 ? -4.899 51.675 29.873 1.00 16.74 217 GLY A N 1
ATOM 1637 C CA . GLY A 1 217 ? -5.958 52.522 29.250 1.00 18.56 217 GLY A CA 1
ATOM 1638 C C . GLY A 1 217 ? -7.039 52.796 30.279 1.00 19.56 217 GLY A C 1
ATOM 1639 O O . GLY A 1 217 ? -8.188 53.069 29.853 1.00 22.25 217 GLY A O 1
ATOM 1640 N N . GLN A 1 218 ? -6.731 52.835 31.572 1.00 19.80 218 GLN A N 1
ATOM 1641 C CA . GLN A 1 218 ? -7.712 53.201 32.621 1.00 20.09 218 GLN A CA 1
ATOM 1642 C C . GLN A 1 218 ? -7.073 54.388 33.325 1.00 20.74 218 GLN A C 1
ATOM 1643 O O . GLN A 1 218 ? -6.015 54.388 33.987 1.00 20.16 218 GLN A O 1
ATOM 1649 N N . PRO A 1 219 ? -7.694 55.573 33.240 1.00 19.94 219 PRO A N 1
ATOM 1650 C CA . PRO A 1 219 ? -7.078 56.779 33.731 1.00 18.47 219 PRO A CA 1
ATOM 1651 C C . PRO A 1 219 ? -6.705 56.871 35.178 1.00 19.97 219 PRO A C 1
ATOM 1652 O O . PRO A 1 219 ? -7.536 56.696 36.078 1.00 20.98 219 PRO A O 1
ATOM 1656 N N . GLU A 1 220 ? -5.415 57.109 35.443 1.00 17.45 220 GLU A N 1
ATOM 1657 C CA . GLU A 1 220 ? -4.890 57.233 36.789 1.00 18.96 220 GLU A CA 1
ATOM 1658 C C . GLU A 1 220 ? -5.344 56.136 37.708 1.00 19.93 220 GLU A C 1
ATOM 1659 O O . GLU A 1 220 ? -5.350 56.321 38.931 1.00 21.95 220 GLU A O 1
ATOM 1665 N N . MET A 1 221 ? -5.523 54.888 37.226 1.00 19.57 221 MET A N 1
ATOM 1666 C CA . MET A 1 221 ? -5.988 53.766 38.009 1.00 19.66 221 MET A CA 1
ATOM 1667 C C . MET A 1 221 ? -4.924 53.270 38.971 1.00 21.34 221 MET A C 1
ATOM 1668 O O . MET A 1 221 ? -5.250 52.802 40.080 1.00 21.54 221 MET A O 1
ATOM 1673 N N . VAL A 1 222 ? -3.660 53.386 38.558 1.00 18.28 222 VAL A N 1
ATOM 1674 C CA . VAL A 1 222 ? -2.613 52.892 39.481 1.00 19.89 222 VAL A CA 1
ATOM 1675 C C . VAL A 1 222 ? -2.292 54.037 40.423 1.00 19.00 222 VAL A C 1
ATOM 1676 O O . VAL A 1 222 ? -1.776 55.100 40.040 1.00 19.98 222 VAL A O 1
ATOM 1680 N N . LYS A 1 223 ? -2.673 53.836 41.671 1.00 21.17 223 LYS A N 1
ATOM 1681 C CA . LYS A 1 223 ? -2.514 54.859 42.702 1.00 21.76 223 LYS A CA 1
ATOM 1682 C C . LYS A 1 223 ? -1.109 54.992 43.208 1.00 22.83 223 LYS A C 1
ATOM 1683 O O . LYS A 1 223 ? -0.361 54.022 43.331 1.00 22.23 223 LYS A O 1
ATOM 1689 N N . GLY A 1 224 ? -0.647 56.214 43.500 1.00 24.31 224 GLY A N 1
ATOM 1690 C CA . GLY A 1 224 ? 0.699 56.481 43.966 1.00 24.55 224 GLY A CA 1
ATOM 1691 C C . GLY A 1 224 ? 1.083 55.724 45.224 1.00 24.51 224 GLY A C 1
ATOM 1692 O O . GLY A 1 224 ? 2.207 55.233 45.447 1.00 22.60 224 GLY A O 1
ATOM 1693 N N . GLU A 1 225 ? 0.096 55.476 46.085 1.00 24.22 225 GLU A N 1
ATOM 1694 C CA . GLU A 1 225 ? 0.208 54.725 47.321 1.00 26.56 225 GLU A CA 1
ATOM 1695 C C . GLU A 1 225 ? 0.696 53.301 47.112 1.00 23.75 225 GLU A C 1
ATOM 1696 O O . GLU A 1 225 ? 1.292 52.631 47.966 1.00 25.90 225 GLU A O 1
ATOM 1702 N N . TRP A 1 226 ? 0.311 52.741 45.943 1.00 19.90 226 TRP A N 1
ATOM 1703 C CA . TRP A 1 226 ? 0.688 51.347 45.652 1.00 19.14 226 TRP A CA 1
ATOM 1704 C C . TRP A 1 226 ? 2.150 51.260 45.194 1.00 18.27 226 TRP A C 1
ATOM 1705 O O . TRP A 1 226 ? 2.645 50.091 45.194 1.00 18.97 226 TRP A O 1
ATOM 1716 N N . ILE A 1 227 ? 2.694 52.354 44.727 1.00 19.12 227 ILE A N 1
ATOM 1717 C CA . ILE A 1 227 ? 4.074 52.287 44.199 1.00 19.76 227 ILE A CA 1
ATOM 1718 C C . ILE A 1 227 ? 5.089 51.903 45.233 1.00 20.05 227 ILE A C 1
ATOM 1719 O O . ILE A 1 227 ? 5.152 52.536 46.318 1.00 19.52 227 ILE A O 1
ATOM 1724 N N . LYS A 1 228 ? 6.008 50.977 44.938 1.00 17.33 228 LYS A N 1
ATOM 1725 C CA . LYS A 1 228 ? 7.092 50.665 45.862 1.00 20.05 228 LYS A CA 1
ATOM 1726 C C . LYS A 1 228 ? 8.042 51.850 45.932 1.00 19.79 228 LYS A C 1
ATOM 1727 O O . LYS A 1 228 ? 8.427 52.421 44.910 1.00 18.38 228 LYS A O 1
ATOM 1733 N N . PRO A 1 229 ? 8.407 52.329 47.118 1.00 20.13 229 PRO A N 1
ATOM 1734 C CA . PRO A 1 229 ? 9.345 53.435 47.233 1.00 21.66 229 PRO A CA 1
ATOM 1735 C C . PRO A 1 229 ? 10.637 53.192 46.468 1.00 18.02 229 PRO A C 1
ATOM 1736 O O . PRO A 1 229 ? 11.299 52.154 46.647 1.00 22.45 229 PRO A O 1
ATOM 1740 N N . GLY A 1 230 ? 10.992 54.094 45.553 1.00 17.25 230 GLY A N 1
ATOM 1741 C CA . GLY A 1 230 ? 12.198 54.022 44.764 1.00 17.91 230 GLY A CA 1
ATOM 1742 C C . GLY A 1 230 ? 11.917 53.321 43.402 1.00 16.49 230 GLY A C 1
ATOM 1743 O O . GLY A 1 230 ? 12.911 53.197 42.691 1.00 17.57 230 GLY A O 1
ATOM 1744 N N . ALA A 1 231 ? 10.686 52.988 43.141 1.00 16.47 231 ALA A N 1
ATOM 1745 C CA . ALA A 1 231 ? 10.426 52.272 41.870 1.00 13.35 231 ALA A CA 1
ATOM 1746 C C . ALA A 1 231 ? 10.690 53.139 40.665 1.00 12.95 231 ALA A C 1
ATOM 1747 O O . ALA A 1 231 ? 10.700 54.357 40.645 1.00 12.92 231 ALA A O 1
ATOM 1749 N N . ILE A 1 232 ? 10.922 52.449 39.507 1.00 11.77 232 ILE A N 1
ATOM 1750 C CA . ILE A 1 232 ? 10.999 53.128 38.218 1.00 11.76 232 ILE A CA 1
ATOM 1751 C C . ILE A 1 232 ? 9.624 52.870 37.583 1.00 10.99 232 ILE A C 1
ATOM 1752 O O . ILE A 1 232 ? 9.222 51.737 37.524 1.00 12.48 232 ILE A O 1
ATOM 1757 N N . VAL A 1 233 ? 8.909 53.934 37.233 1.00 12.10 233 VAL A N 1
ATOM 1758 C CA . VAL A 1 233 ? 7.523 53.847 36.784 1.00 11.76 233 VAL A CA 1
ATOM 1759 C C . VAL A 1 233 ? 7.388 54.409 35.357 1.00 9.49 233 VAL A C 1
ATOM 1760 O O . VAL A 1 233 ? 7.742 55.557 35.060 1.00 10.94 233 VAL A O 1
ATOM 1764 N N . ILE A 1 234 ? 6.941 53.469 34.524 1.00 11.30 234 ILE A N 1
ATOM 1765 C CA . ILE A 1 234 ? 6.746 53.714 33.108 1.00 12.37 234 ILE A CA 1
ATOM 1766 C C . ILE A 1 234 ? 5.234 53.589 32.791 1.00 12.11 234 ILE A C 1
ATOM 1767 O O . ILE A 1 234 ? 4.635 52.540 32.959 1.00 14.16 234 ILE A O 1
ATOM 1772 N N . ASP A 1 235 ? 4.716 54.749 32.355 1.00 14.75 235 ASP A N 1
ATOM 1773 C CA . ASP A 1 235 ? 3.305 54.887 32.099 1.00 15.06 235 ASP A CA 1
ATOM 1774 C C . ASP A 1 235 ? 2.985 55.091 30.614 1.00 14.65 235 ASP A C 1
ATOM 1775 O O . ASP A 1 235 ? 3.325 56.117 30.038 1.00 16.04 235 ASP A O 1
ATOM 1780 N N . CYS A 1 236 ? 2.384 54.028 30.068 1.00 14.45 236 CYS A N 1
ATOM 1781 C CA . CYS A 1 236 ? 2.109 54.043 28.617 1.00 14.53 236 CYS A CA 1
ATOM 1782 C C . CYS A 1 236 ? 0.712 54.604 28.327 1.00 16.66 236 CYS A C 1
ATOM 1783 O O . CYS A 1 236 ? 0.464 54.796 27.164 1.00 17.69 236 CYS A O 1
ATOM 1786 N N . GLY A 1 237 ? -0.084 54.892 29.337 1.00 16.89 237 GLY A N 1
ATOM 1787 C CA . GLY A 1 237 ? -1.445 55.339 29.110 1.00 20.31 237 GLY A CA 1
ATOM 1788 C C . GLY A 1 237 ? -1.596 56.702 28.442 1.00 20.14 237 GLY A C 1
ATOM 1789 O O . GLY A 1 237 ? -0.834 57.618 28.640 1.00 20.17 237 GLY A O 1
ATOM 1790 N N . ILE A 1 238 ? -2.612 56.724 27.569 1.00 21.13 238 ILE A N 1
ATOM 1791 C CA . ILE A 1 238 ? -3.009 57.970 26.896 1.00 23.88 238 ILE A CA 1
ATOM 1792 C C . ILE A 1 238 ? -4.525 58.032 27.075 1.00 22.64 238 ILE A C 1
ATOM 1793 O O . ILE A 1 238 ? -5.237 57.228 26.429 1.00 23.35 238 ILE A O 1
ATOM 1798 N N . ASN A 1 239 ? -4.995 58.735 28.114 1.00 23.85 239 ASN A N 1
ATOM 1799 C CA . ASN A 1 239 ? -6.405 58.809 28.438 1.00 22.89 239 ASN A CA 1
ATOM 1800 C C . ASN A 1 239 ? -6.919 60.251 28.488 1.00 25.23 239 ASN A C 1
ATOM 1801 O O . ASN A 1 239 ? -6.348 61.126 29.136 1.00 24.77 239 ASN A O 1
ATOM 1806 N N . TYR A 1 240 ? -8.093 60.485 27.904 1.00 28.30 240 TYR A N 1
ATOM 1807 C CA . TYR A 1 240 ? -8.722 61.802 27.904 1.00 31.89 240 TYR A CA 1
ATOM 1808 C C . TYR A 1 240 ? -9.772 61.935 29.013 1.00 31.77 240 TYR A C 1
ATOM 1809 O O . TYR A 1 240 ? -9.614 62.846 29.869 1.00 31.87 240 TYR A O 1
ATOM 1818 N N . LYS A 1 251 ? -8.254 66.886 29.679 1.00 35.71 251 LYS A N 1
ATOM 1819 C CA . LYS A 1 251 ? -6.824 66.773 29.973 1.00 35.44 251 LYS A CA 1
ATOM 1820 C C . LYS A 1 251 ? -6.383 65.380 29.525 1.00 33.89 251 LYS A C 1
ATOM 1821 O O . LYS A 1 251 ? -7.236 64.488 29.534 1.00 34.75 251 LYS A O 1
ATOM 1827 N N . VAL A 1 252 ? -5.129 65.209 29.131 1.00 32.08 252 VAL A N 1
ATOM 1828 C CA . VAL A 1 252 ? -4.599 63.898 28.782 1.00 30.72 252 VAL A CA 1
ATOM 1829 C C . VAL A 1 252 ? -3.851 63.395 30.019 1.00 28.94 252 VAL A C 1
ATOM 1830 O O . VAL A 1 252 ? -3.139 64.199 30.620 1.00 28.95 252 VAL A O 1
ATOM 1834 N N . VAL A 1 253 ? -4.131 62.169 30.447 1.00 24.69 253 VAL A N 1
ATOM 1835 C CA . VAL A 1 253 ? -3.509 61.659 31.664 1.00 22.22 253 VAL A CA 1
ATOM 1836 C C . VAL A 1 253 ? -3.114 60.201 31.362 1.00 21.71 253 VAL A C 1
ATOM 1837 O O . VAL A 1 253 ? -3.559 59.630 30.366 1.00 23.53 253 VAL A O 1
ATOM 1841 N N . GLY A 1 254 ? -2.179 59.755 32.189 1.00 19.50 254 GLY A N 1
ATOM 1842 C CA . GLY A 1 254 ? -1.687 58.378 32.020 1.00 17.91 254 GLY A CA 1
ATOM 1843 C C . GLY A 1 254 ? -2.516 57.436 32.873 1.00 19.71 254 GLY A C 1
ATOM 1844 O O . GLY A 1 254 ? -3.607 57.758 33.360 1.00 19.09 254 GLY A O 1
ATOM 1845 N N . ASP A 1 255 ? -1.995 56.198 32.960 1.00 17.39 255 ASP A N 1
ATOM 1846 C CA . ASP A 1 255 ? -2.644 55.136 33.699 1.00 17.85 255 ASP A CA 1
ATOM 1847 C C . ASP A 1 255 ? -2.222 55.099 35.165 1.00 16.98 255 ASP A C 1
ATOM 1848 O O . ASP A 1 255 ? -2.757 54.316 35.940 1.00 18.56 255 ASP A O 1
ATOM 1853 N N . VAL A 1 256 ? -1.290 55.992 35.440 1.00 15.49 256 VAL A N 1
ATOM 1854 C CA . VAL A 1 256 ? -0.777 56.180 36.801 1.00 15.71 256 VAL A CA 1
ATOM 1855 C C . VAL A 1 256 ? -1.185 57.558 37.318 1.00 16.89 256 VAL A C 1
ATOM 1856 O O . VAL A 1 256 ? -1.085 58.561 36.643 1.00 17.91 256 VAL A O 1
ATOM 1860 N N . ALA A 1 257 ? -1.544 57.568 38.634 1.00 16.09 257 ALA A N 1
ATOM 1861 C CA . ALA A 1 257 ? -1.895 58.888 39.237 1.00 19.35 257 ALA A CA 1
ATOM 1862 C C . ALA A 1 257 ? -0.546 59.556 39.452 1.00 17.60 257 ALA A C 1
ATOM 1863 O O . ALA A 1 257 ? 0.130 59.356 40.477 1.00 21.48 257 ALA A O 1
ATOM 1865 N N . TYR A 1 258 ? -0.130 60.404 38.540 1.00 20.77 258 TYR A N 1
ATOM 1866 C CA . TYR A 1 258 ? 1.210 60.972 38.543 1.00 22.50 258 TYR A CA 1
ATOM 1867 C C . TYR A 1 258 ? 1.595 61.804 39.736 1.00 22.79 258 TYR A C 1
ATOM 1868 O O . TYR A 1 258 ? 2.707 61.664 40.280 1.00 22.47 258 TYR A O 1
ATOM 1877 N N . ASP A 1 259 ? 0.733 62.731 40.162 1.00 25.78 259 ASP A N 1
ATOM 1878 C CA . ASP A 1 259 ? 1.149 63.567 41.297 1.00 27.24 259 ASP A CA 1
ATOM 1879 C C . ASP A 1 259 ? 1.465 62.781 42.545 1.00 26.02 259 ASP A C 1
ATOM 1880 O O . ASP A 1 259 ? 2.390 63.182 43.295 1.00 26.84 259 ASP A O 1
ATOM 1885 N N . GLU A 1 260 ? 0.750 61.701 42.848 1.00 22.12 260 GLU A N 1
ATOM 1886 C CA . GLU A 1 260 ? 1.041 60.870 44.003 1.00 22.88 260 GLU A CA 1
ATOM 1887 C C . GLU A 1 260 ? 2.250 59.947 43.760 1.00 20.23 260 GLU A C 1
ATOM 1888 O O . GLU A 1 260 ? 3.114 59.780 44.605 1.00 21.37 260 GLU A O 1
ATOM 1894 N N . ALA A 1 261 ? 2.284 59.353 42.559 1.00 19.52 261 ALA A N 1
ATOM 1895 C CA . ALA A 1 261 ? 3.393 58.387 42.271 1.00 17.86 261 ALA A CA 1
ATOM 1896 C C . ALA A 1 261 ? 4.747 59.039 42.221 1.00 18.71 261 ALA A C 1
ATOM 1897 O O . ALA A 1 261 ? 5.741 58.425 42.654 1.00 19.50 261 ALA A O 1
ATOM 1899 N N . LYS A 1 262 ? 4.825 60.303 41.792 1.00 18.66 262 LYS A N 1
ATOM 1900 C CA . LYS A 1 262 ? 6.109 60.997 41.758 1.00 21.57 262 LYS A CA 1
ATOM 1901 C C . LYS A 1 262 ? 6.736 61.203 43.145 1.00 23.10 262 LYS A C 1
ATOM 1902 O O . LYS A 1 262 ? 7.939 61.401 43.279 1.00 25.13 262 LYS A O 1
ATOM 1908 N N . GLU A 1 263 ? 5.926 61.144 44.192 1.00 25.14 263 GLU A N 1
ATOM 1909 C CA . GLU A 1 263 ? 6.465 61.272 45.541 1.00 25.61 263 GLU A CA 1
ATOM 1910 C C . GLU A 1 263 ? 6.963 59.927 46.031 1.00 25.65 263 GLU A C 1
ATOM 1911 O O . GLU A 1 263 ? 7.537 59.849 47.126 1.00 30.20 263 GLU A O 1
ATOM 1917 N N . ARG A 1 264 ? 6.708 58.796 45.342 1.00 22.02 264 ARG A N 1
ATOM 1918 C CA . ARG A 1 264 ? 7.173 57.504 45.789 1.00 23.14 264 ARG A CA 1
ATOM 1919 C C . ARG A 1 264 ? 8.242 56.926 44.850 1.00 20.17 264 ARG A C 1
ATOM 1920 O O . ARG A 1 264 ? 9.218 56.331 45.298 1.00 19.18 264 ARG A O 1
ATOM 1928 N N . ALA A 1 265 ? 8.052 57.151 43.547 1.00 18.52 265 ALA A N 1
ATOM 1929 C CA . ALA A 1 265 ? 9.047 56.581 42.617 1.00 16.75 265 ALA A CA 1
ATOM 1930 C C . ALA A 1 265 ? 10.374 57.304 42.695 1.00 17.60 265 ALA A C 1
ATOM 1931 O O . ALA A 1 265 ? 10.476 58.460 43.145 1.00 18.05 265 ALA A O 1
ATOM 1933 N N . SER A 1 266 ? 11.440 56.699 42.185 1.00 16.79 266 SER A N 1
ATOM 1934 C CA . SER A 1 266 ? 12.721 57.326 41.957 1.00 14.13 266 SER A CA 1
ATOM 1935 C C . SER A 1 266 ? 12.739 57.987 40.566 1.00 15.19 266 SER A C 1
ATOM 1936 O O . SER A 1 266 ? 13.492 58.920 40.334 1.00 14.22 266 SER A O 1
ATOM 1939 N N . PHE A 1 267 ? 12.077 57.250 39.607 1.00 14.60 267 PHE A N 1
ATOM 1940 C CA . PHE A 1 267 ? 12.108 57.755 38.229 1.00 13.56 267 PHE A CA 1
ATOM 1941 C C . PHE A 1 267 ? 10.679 57.536 37.687 1.00 11.66 267 PHE A C 1
ATOM 1942 O O . PHE A 1 267 ? 10.147 56.485 37.926 1.00 12.75 267 PHE A O 1
ATOM 1950 N N . ILE A 1 268 ? 10.210 58.457 36.850 1.00 13.06 268 ILE A N 1
ATOM 1951 C CA . ILE A 1 268 ? 8.850 58.340 36.322 1.00 12.97 268 ILE A CA 1
ATOM 1952 C C . ILE A 1 268 ? 8.754 59.031 34.994 1.00 13.40 268 ILE A C 1
ATOM 1953 O O . ILE A 1 268 ? 9.405 60.026 34.712 1.00 14.33 268 ILE A O 1
ATOM 1958 N N . THR A 1 269 ? 7.920 58.482 34.131 1.00 13.52 269 THR A N 1
ATOM 1959 C CA . THR A 1 269 ? 7.612 59.092 32.847 1.00 15.57 269 THR A CA 1
ATOM 1960 C C . THR A 1 269 ? 6.370 59.988 32.983 1.00 17.26 269 THR A C 1
ATOM 1961 O O . THR A 1 269 ? 5.357 59.549 33.520 1.00 15.77 269 THR A O 1
ATOM 1965 N N . PRO A 1 270 ? 6.493 61.195 32.456 1.00 18.10 270 PRO A N 1
ATOM 1966 C CA . PRO A 1 270 ? 5.302 62.040 32.455 1.00 19.19 270 PRO A CA 1
ATOM 1967 C C . PRO A 1 270 ? 4.377 61.636 31.334 1.00 19.63 270 PRO A C 1
ATOM 1968 O O . PRO A 1 270 ? 4.827 60.943 30.431 1.00 16.89 270 PRO A O 1
ATOM 1972 N N . VAL A 1 271 ? 3.131 62.107 31.289 1.00 21.57 271 VAL A N 1
ATOM 1973 C CA . VAL A 1 271 ? 2.209 61.901 30.185 1.00 19.69 271 VAL A CA 1
ATOM 1974 C C . VAL A 1 271 ? 1.516 63.275 29.953 1.00 21.80 271 VAL A C 1
ATOM 1975 O O . VAL A 1 271 ? 0.988 63.839 30.911 1.00 23.46 271 VAL A O 1
ATOM 1979 N N . PRO A 1 272 ? 1.652 63.804 28.759 1.00 20.85 272 PRO A N 1
ATOM 1980 C CA . PRO A 1 272 ? 2.342 63.274 27.635 1.00 21.71 272 PRO A CA 1
ATOM 1981 C C . PRO A 1 272 ? 3.845 63.467 27.730 1.00 20.93 272 PRO A C 1
ATOM 1982 O O . PRO A 1 272 ? 4.329 64.013 28.723 1.00 21.85 272 PRO A O 1
ATOM 1986 N N . GLY A 1 273 ? 4.608 63.156 26.691 1.00 22.49 273 GLY A N 1
ATOM 1987 C CA . GLY A 1 273 ? 6.030 63.432 26.631 1.00 21.62 273 GLY A CA 1
ATOM 1988 C C . GLY A 1 273 ? 6.944 62.359 27.222 1.00 19.14 273 GLY A C 1
ATOM 1989 O O . GLY A 1 273 ? 8.102 62.708 27.557 1.00 19.75 273 GLY A O 1
ATOM 1990 N N . GLY A 1 274 ? 6.420 61.178 27.482 1.00 17.78 274 GLY A N 1
ATOM 1991 C CA . GLY A 1 274 ? 7.200 60.104 28.102 1.00 16.63 274 GLY A CA 1
ATOM 1992 C C . GLY A 1 274 ? 7.370 59.000 27.044 1.00 14.89 274 GLY A C 1
ATOM 1993 O O . GLY A 1 274 ? 8.192 59.062 26.137 1.00 16.00 274 GLY A O 1
ATOM 1994 N N . VAL A 1 275 ? 6.522 57.991 27.190 1.00 14.37 275 VAL A N 1
ATOM 1995 C CA . VAL A 1 275 ? 6.533 56.861 26.282 1.00 14.30 275 VAL A CA 1
ATOM 1996 C C . VAL A 1 275 ? 6.151 57.274 24.866 1.00 15.91 275 VAL A C 1
ATOM 1997 O O . VAL A 1 275 ? 6.648 56.653 23.946 1.00 16.73 275 VAL A O 1
ATOM 2001 N N . GLY A 1 276 ? 5.217 58.221 24.698 1.00 14.11 276 GLY A N 1
ATOM 2002 C CA . GLY A 1 276 ? 4.736 58.528 23.340 1.00 16.93 276 GLY A CA 1
ATOM 2003 C C . GLY A 1 276 ? 5.783 58.816 22.288 1.00 13.83 276 GLY A C 1
ATOM 2004 O O . GLY A 1 276 ? 5.903 58.181 21.246 1.00 14.99 276 GLY A O 1
ATOM 2005 N N . PRO A 1 277 ? 6.658 59.792 22.552 1.00 14.18 277 PRO A N 1
ATOM 2006 C CA . PRO A 1 277 ? 7.707 60.142 21.603 1.00 14.96 277 PRO A CA 1
ATOM 2007 C C . PRO A 1 277 ? 8.728 59.047 21.403 1.00 14.16 277 PRO A C 1
ATOM 2008 O O . PRO A 1 277 ? 9.321 58.851 20.333 1.00 14.91 277 PRO A O 1
ATOM 2012 N N . MET A 1 278 ? 8.967 58.243 22.468 1.00 12.74 278 MET A N 1
ATOM 2013 C CA . MET A 1 278 ? 9.909 57.123 22.378 1.00 14.48 278 MET A CA 1
ATOM 2014 C C . MET A 1 278 ? 9.375 56.089 21.416 1.00 13.54 278 MET A C 1
ATOM 2015 O O . MET A 1 278 ? 10.134 55.458 20.698 1.00 13.90 278 MET A O 1
ATOM 2020 N N . THR A 1 279 ? 8.065 55.811 21.399 1.00 12.93 279 THR A N 1
ATOM 2021 C CA . THR A 1 279 ? 7.490 54.826 20.470 1.00 13.06 279 THR A CA 1
ATOM 2022 C C . THR A 1 279 ? 7.769 55.253 19.021 1.00 13.40 279 THR A C 1
ATOM 2023 O O . THR A 1 279 ? 8.089 54.335 18.301 1.00 14.17 279 THR A O 1
ATOM 2027 N N . VAL A 1 280 ? 7.604 56.548 18.723 1.00 12.66 280 VAL A N 1
ATOM 2028 C CA . VAL A 1 280 ? 7.888 56.927 17.323 1.00 14.64 280 VAL A CA 1
ATOM 2029 C C . VAL A 1 280 ? 9.370 56.803 17.013 1.00 14.75 280 VAL A C 1
ATOM 2030 O O . VAL A 1 280 ? 9.725 56.327 15.948 1.00 13.48 280 VAL A O 1
ATOM 2034 N N . ALA A 1 281 ? 10.219 57.183 17.979 1.00 13.08 281 ALA A N 1
ATOM 2035 C CA . ALA A 1 281 ? 11.651 57.004 17.715 1.00 14.38 281 ALA A CA 1
ATOM 2036 C C . ALA A 1 281 ? 12.009 55.555 17.472 1.00 15.40 281 ALA A C 1
ATOM 2037 O O . ALA A 1 281 ? 12.817 55.254 16.582 1.00 13.72 281 ALA A O 1
ATOM 2039 N N . MET A 1 282 ? 11.396 54.636 18.233 1.00 12.40 282 MET A N 1
ATOM 2040 C CA . MET A 1 282 ? 11.716 53.213 18.040 1.00 13.20 282 MET A CA 1
ATOM 2041 C C . MET A 1 282 ? 11.197 52.643 16.729 1.00 14.44 282 MET A C 1
ATOM 2042 O O . MET A 1 282 ? 11.892 51.834 16.146 1.00 14.91 282 MET A O 1
ATOM 2047 N N . LEU A 1 283 ? 10.049 53.162 16.263 1.00 13.30 283 LEU A N 1
ATOM 2048 C CA . LEU A 1 283 ? 9.625 52.745 14.912 1.00 15.01 283 LEU A CA 1
ATOM 2049 C C . LEU A 1 283 ? 10.646 53.249 13.887 1.00 15.60 283 LEU A C 1
ATOM 2050 O O . LEU A 1 283 ? 10.921 52.472 12.962 1.00 15.16 283 LEU A O 1
ATOM 2055 N N . MET A 1 284 ? 11.135 54.465 14.041 1.00 14.04 284 MET A N 1
ATOM 2056 C CA . MET A 1 284 ? 12.146 54.878 13.041 1.00 14.66 284 MET A CA 1
ATOM 2057 C C . MET A 1 284 ? 13.424 54.049 13.134 1.00 15.26 284 MET A C 1
ATOM 2058 O O . MET A 1 284 ? 14.007 53.663 12.124 1.00 15.09 284 MET A O 1
ATOM 2063 N N . GLN A 1 285 ? 13.818 53.675 14.374 1.00 13.74 285 GLN A N 1
ATOM 2064 C CA . GLN A 1 285 ? 15.013 52.847 14.512 1.00 13.72 285 GLN A CA 1
ATOM 2065 C C . GLN A 1 285 ? 14.804 51.519 13.812 1.00 15.93 285 GLN A C 1
ATOM 2066 O O . GLN A 1 285 ? 15.716 51.024 13.131 1.00 15.77 285 GLN A O 1
ATOM 2072 N N . SER A 1 286 ? 13.644 50.877 13.975 1.00 13.89 286 SER A N 1
ATOM 2073 C CA . SER A 1 286 ? 13.368 49.599 13.323 1.00 14.60 286 SER A CA 1
ATOM 2074 C C . SER A 1 286 ? 13.339 49.776 11.783 1.00 15.77 286 SER A C 1
ATOM 2075 O O . SER A 1 286 ? 13.770 48.857 11.125 1.00 15.57 286 SER A O 1
ATOM 2078 N N . THR A 1 287 ? 12.837 50.926 11.349 1.00 15.22 287 THR A N 1
ATOM 2079 C CA . THR A 1 287 ? 12.788 51.151 9.887 1.00 15.20 287 THR A CA 1
ATOM 2080 C C . THR A 1 287 ? 14.183 51.304 9.321 1.00 15.21 287 THR A C 1
ATOM 2081 O O . THR A 1 287 ? 14.435 50.716 8.284 1.00 16.10 287 THR A O 1
ATOM 2085 N N . VAL A 1 288 ? 15.047 52.007 10.045 1.00 15.96 288 VAL A N 1
ATOM 2086 C CA . VAL A 1 288 ? 16.432 52.118 9.572 1.00 17.88 288 VAL A CA 1
ATOM 2087 C C . VAL A 1 288 ? 17.080 50.760 9.598 1.00 19.44 288 VAL A C 1
ATOM 2088 O O . VAL A 1 288 ? 17.774 50.375 8.636 1.00 20.36 288 VAL A O 1
ATOM 2092 N N . GLU A 1 289 ? 16.823 49.934 10.615 1.00 17.86 289 GLU A N 1
ATOM 2093 C CA . GLU A 1 289 ? 17.392 48.571 10.604 1.00 20.81 289 GLU A CA 1
ATOM 2094 C C . GLU A 1 289 ? 16.881 47.775 9.419 1.00 21.76 289 GLU A C 1
ATOM 2095 O O . GLU A 1 289 ? 17.660 47.011 8.810 1.00 21.69 289 GLU A O 1
ATOM 2101 N N . SER A 1 290 ? 15.590 47.889 9.071 1.00 20.21 290 SER A N 1
ATOM 2102 C CA . SER A 1 290 ? 15.045 47.127 7.950 1.00 19.77 290 SER A CA 1
ATOM 2103 C C . SER A 1 290 ? 15.749 47.569 6.639 1.00 21.47 290 SER A C 1
ATOM 2104 O O . SER A 1 290 ? 15.955 46.662 5.826 1.00 22.79 290 SER A O 1
ATOM 2107 N N . ALA A 1 291 ? 16.083 48.839 6.511 1.00 19.49 291 ALA A N 1
ATOM 2108 C CA . ALA A 1 291 ? 16.757 49.303 5.287 1.00 21.11 291 ALA A CA 1
ATOM 2109 C C . ALA A 1 291 ? 18.182 48.740 5.279 1.00 24.70 291 ALA A C 1
ATOM 2110 O O . ALA A 1 291 ? 18.611 48.197 4.258 1.00 24.04 291 ALA A O 1
ATOM 2112 N N . LYS A 1 292 ? 18.859 48.828 6.410 1.00 25.10 292 LYS A N 1
ATOM 2113 C CA . LYS A 1 292 ? 20.231 48.317 6.516 1.00 28.60 292 LYS A CA 1
ATOM 2114 C C . LYS A 1 292 ? 20.280 46.817 6.321 1.00 30.02 292 LYS A C 1
ATOM 2115 O O . LYS A 1 292 ? 21.159 46.332 5.570 1.00 31.44 292 LYS A O 1
ATOM 2121 N N . ARG A 1 293 ? 19.324 46.046 6.843 1.00 31.02 293 ARG A N 1
ATOM 2122 C CA . ARG A 1 293 ? 19.372 44.600 6.616 1.00 33.78 293 ARG A CA 1
ATOM 2123 C C . ARG A 1 293 ? 19.252 44.326 5.117 1.00 34.78 293 ARG A C 1
ATOM 2124 O O . ARG A 1 293 ? 19.950 43.465 4.579 1.00 34.99 293 ARG A O 1
ATOM 2132 N N . PHE A 1 294 ? 18.364 45.059 4.459 1.00 35.24 294 PHE A N 1
ATOM 2133 C CA . PHE A 1 294 ? 18.144 44.952 3.030 1.00 37.11 294 PHE A CA 1
ATOM 2134 C C . PHE A 1 294 ? 19.447 45.146 2.253 1.00 38.86 294 PHE A C 1
ATOM 2135 O O . PHE A 1 294 ? 19.706 44.405 1.302 1.00 39.70 294 PHE A O 1
ATOM 2143 N N . LEU A 1 295 ? 20.231 46.141 2.629 1.00 41.33 295 LEU A N 1
ATOM 2144 C CA . LEU A 1 295 ? 21.516 46.430 2.035 1.00 44.15 295 LEU A CA 1
ATOM 2145 C C . LEU A 1 295 ? 22.580 45.399 2.414 1.00 45.57 295 LEU A C 1
ATOM 2146 O O . LEU A 1 295 ? 23.519 45.215 1.636 1.00 46.21 295 LEU A O 1
ATOM 2151 N N . GLU A 1 296 ? 22.467 44.773 3.577 1.00 46.51 296 GLU A N 1
ATOM 2152 C CA . GLU A 1 296 ? 23.449 43.788 4.018 1.00 47.97 296 GLU A CA 1
ATOM 2153 C C . GLU A 1 296 ? 23.196 42.433 3.355 1.00 48.58 296 GLU A C 1
ATOM 2154 O O . GLU A 1 296 ? 22.014 42.002 3.425 1.00 50.41 296 GLU A O 1
ATOM 2160 N N . ALA B 1 2 ? -2.875 17.033 57.446 1.00 44.05 2 ALA B N 1
ATOM 2161 C CA . ALA B 1 2 ? -3.679 17.481 56.266 1.00 41.78 2 ALA B CA 1
ATOM 2162 C C . ALA B 1 2 ? -2.742 17.664 55.077 1.00 40.00 2 ALA B C 1
ATOM 2163 O O . ALA B 1 2 ? -2.582 18.769 54.567 1.00 41.72 2 ALA B O 1
ATOM 2165 N N . PRO B 1 3 ? -2.062 16.589 54.704 1.00 37.11 3 PRO B N 1
ATOM 2166 C CA . PRO B 1 3 ? -1.125 16.601 53.603 1.00 34.22 3 PRO B CA 1
ATOM 2167 C C . PRO B 1 3 ? -1.830 16.734 52.251 1.00 29.97 3 PRO B C 1
ATOM 2168 O O . PRO B 1 3 ? -2.989 16.419 52.053 1.00 27.00 3 PRO B O 1
ATOM 2172 N N . ALA B 1 4 ? -1.050 17.192 51.274 1.00 23.85 4 ALA B N 1
ATOM 2173 C CA . ALA B 1 4 ? -1.559 17.362 49.934 1.00 22.06 4 ALA B CA 1
ATOM 2174 C C . ALA B 1 4 ? -2.219 16.125 49.336 1.00 20.44 4 ALA B C 1
ATOM 2175 O O . ALA B 1 4 ? -1.791 15.005 49.586 1.00 22.65 4 ALA B O 1
ATOM 2177 N N . GLU B 1 5 ? -3.202 16.308 48.467 1.00 20.56 5 GLU B N 1
ATOM 2178 C CA . GLU B 1 5 ? -3.766 15.289 47.631 1.00 21.04 5 GLU B CA 1
ATOM 2179 C C . GLU B 1 5 ? -2.726 15.054 46.509 1.00 20.23 5 GLU B C 1
ATOM 2180 O O . GLU B 1 5 ? -2.113 16.051 46.081 1.00 18.93 5 GLU B O 1
ATOM 2186 N N . ILE B 1 6 ? -2.507 13.828 46.151 1.00 22.01 6 ILE B N 1
ATOM 2187 C CA . ILE B 1 6 ? -1.541 13.448 45.127 1.00 23.43 6 ILE B CA 1
ATOM 2188 C C . ILE B 1 6 ? -2.198 13.498 43.761 1.00 25.78 6 ILE B C 1
ATOM 2189 O O . ILE B 1 6 ? -3.335 13.032 43.582 1.00 27.19 6 ILE B O 1
ATOM 2194 N N . LEU B 1 7 ? -1.565 14.151 42.781 1.00 22.51 7 LEU B N 1
ATOM 2195 C CA . LEU B 1 7 ? -2.097 14.211 41.418 1.00 23.98 7 LEU B CA 1
ATOM 2196 C C . LEU B 1 7 ? -1.472 13.044 40.678 1.00 24.49 7 LEU B C 1
ATOM 2197 O O . LEU B 1 7 ? -0.285 13.101 40.291 1.00 28.00 7 LEU B O 1
ATOM 2202 N N . ASN B 1 8 ? -2.226 11.966 40.502 1.00 20.57 8 ASN B N 1
ATOM 2203 C CA . ASN B 1 8 ? -1.662 10.752 39.880 1.00 21.10 8 ASN B CA 1
ATOM 2204 C C . ASN B 1 8 ? -1.665 10.812 38.366 1.00 21.50 8 ASN B C 1
ATOM 2205 O O . ASN B 1 8 ? -2.674 10.554 37.703 1.00 19.15 8 ASN B O 1
ATOM 2210 N N . GLY B 1 9 ? -0.503 11.149 37.797 1.00 18.19 9 GLY B N 1
ATOM 2211 C CA . GLY B 1 9 ? -0.327 11.314 36.372 1.00 20.19 9 GLY B CA 1
ATOM 2212 C C . GLY B 1 9 ? -0.492 10.055 35.576 1.00 19.05 9 GLY B C 1
ATOM 2213 O O . GLY B 1 9 ? -0.982 10.035 34.423 1.00 18.50 9 GLY B O 1
ATOM 2214 N N . LYS B 1 10 ? -0.128 8.893 36.161 1.00 19.57 10 LYS B N 1
ATOM 2215 C CA . LYS B 1 10 ? -0.352 7.641 35.474 1.00 20.52 10 LYS B CA 1
ATOM 2216 C C . LYS B 1 10 ? -1.847 7.375 35.280 1.00 18.90 10 LYS B C 1
ATOM 2217 O O . LYS B 1 10 ? -2.240 7.037 34.178 1.00 19.23 10 LYS B O 1
ATOM 2223 N N . GLU B 1 11 ? -2.628 7.524 36.356 1.00 18.96 11 GLU B N 1
ATOM 2224 C CA . GLU B 1 11 ? -4.068 7.278 36.265 1.00 20.84 11 GLU B CA 1
ATOM 2225 C C . GLU B 1 11 ? -4.754 8.335 35.414 1.00 18.22 11 GLU B C 1
ATOM 2226 O O . GLU B 1 11 ? -5.567 7.999 34.550 1.00 18.51 11 GLU B O 1
ATOM 2232 N N . ILE B 1 12 ? -4.357 9.611 35.544 1.00 17.29 12 ILE B N 1
ATOM 2233 C CA . ILE B 1 12 ? -5.030 10.647 34.742 1.00 15.47 12 ILE B CA 1
ATOM 2234 C C . ILE B 1 12 ? -4.671 10.485 33.264 1.00 16.18 12 ILE B C 1
ATOM 2235 O O . ILE B 1 12 ? -5.550 10.613 32.406 1.00 15.78 12 ILE B O 1
ATOM 2240 N N . SER B 1 13 ? -3.417 10.231 32.920 1.00 13.88 13 SER B N 1
ATOM 2241 C CA . SER B 1 13 ? -3.062 10.003 31.528 1.00 15.18 13 SER B CA 1
ATOM 2242 C C . SER B 1 13 ? -3.802 8.806 30.959 1.00 16.65 13 SER B C 1
ATOM 2243 O O . SER B 1 13 ? -4.168 8.875 29.794 1.00 16.64 13 SER B O 1
ATOM 2246 N N . ALA B 1 14 ? -3.933 7.718 31.737 1.00 15.33 14 ALA B N 1
ATOM 2247 C CA . ALA B 1 14 ? -4.641 6.573 31.194 1.00 15.33 14 ALA B CA 1
ATOM 2248 C C . ALA B 1 14 ? -6.103 6.929 30.859 1.00 15.39 14 ALA B C 1
ATOM 2249 O O . ALA B 1 14 ? -6.632 6.488 29.839 1.00 15.45 14 ALA B O 1
ATOM 2251 N N . GLN B 1 15 ? -6.753 7.704 31.681 1.00 15.08 15 GLN B N 1
ATOM 2252 C CA . GLN B 1 15 ? -8.125 8.128 31.431 1.00 16.88 15 GLN B CA 1
ATOM 2253 C C . GLN B 1 15 ? -8.199 8.994 30.186 1.00 16.51 15 GLN B C 1
ATOM 2254 O O . GLN B 1 15 ? -9.081 8.873 29.328 1.00 16.35 15 GLN B O 1
ATOM 2260 N N . ILE B 1 16 ? -7.239 9.910 30.005 1.00 13.88 16 ILE B N 1
ATOM 2261 C CA . ILE B 1 16 ? -7.194 10.760 28.833 1.00 12.97 16 ILE B CA 1
ATOM 2262 C C . ILE B 1 16 ? -7.013 9.925 27.558 1.00 13.32 16 ILE B C 1
ATOM 2263 O O . ILE B 1 16 ? -7.732 10.208 26.604 1.00 14.26 16 ILE B O 1
ATOM 2268 N N . ARG B 1 17 ? -6.070 8.992 27.601 1.00 14.02 17 ARG B N 1
ATOM 2269 C CA . ARG B 1 17 ? -5.923 8.132 26.424 1.00 13.92 17 ARG B CA 1
ATOM 2270 C C . ARG B 1 17 ? -7.178 7.296 26.134 1.00 14.41 17 ARG B C 1
ATOM 2271 O O . ARG B 1 17 ? -7.487 7.182 24.954 1.00 13.71 17 ARG B O 1
ATOM 2279 N N . ALA B 1 18 ? -7.841 6.791 27.168 1.00 15.16 18 ALA B N 1
ATOM 2280 C CA . ALA B 1 18 ? -9.091 6.055 26.906 1.00 15.42 18 ALA B CA 1
ATOM 2281 C C . ALA B 1 18 ? -10.119 6.982 26.289 1.00 14.76 18 ALA B C 1
ATOM 2282 O O . ALA B 1 18 ? -10.812 6.578 25.328 1.00 15.51 18 ALA B O 1
ATOM 2284 N N . ARG B 1 19 ? -10.262 8.223 26.792 1.00 13.08 19 ARG B N 1
ATOM 2285 C CA . ARG B 1 19 ? -11.211 9.145 26.145 1.00 12.03 19 ARG B CA 1
ATOM 2286 C C . ARG B 1 19 ? -10.868 9.483 24.699 1.00 12.49 19 ARG B C 1
ATOM 2287 O O . ARG B 1 19 ? -11.757 9.637 23.838 1.00 13.22 19 ARG B O 1
ATOM 2295 N N . LEU B 1 20 ? -9.577 9.663 24.392 1.00 12.29 20 LEU B N 1
ATOM 2296 C CA . LEU B 1 20 ? -9.143 9.967 23.038 1.00 13.29 20 LEU B CA 1
ATOM 2297 C C . LEU B 1 20 ? -9.465 8.766 22.122 1.00 11.88 20 LEU B C 1
ATOM 2298 O O . LEU B 1 20 ? -9.904 9.043 21.028 1.00 13.33 20 LEU B O 1
ATOM 2303 N N . LYS B 1 21 ? -9.238 7.565 22.618 1.00 12.99 21 LYS B N 1
ATOM 2304 C CA . LYS B 1 21 ? -9.580 6.392 21.795 1.00 12.77 21 LYS B CA 1
ATOM 2305 C C . LYS B 1 21 ? -11.056 6.458 21.417 1.00 14.35 21 LYS B C 1
ATOM 2306 O O . LYS B 1 21 ? -11.458 6.236 20.272 1.00 13.21 21 LYS B O 1
ATOM 2312 N N . ASN B 1 22 ? -11.918 6.736 22.407 1.00 13.06 22 ASN B N 1
ATOM 2313 C CA . ASN B 1 22 ? -13.371 6.787 22.103 1.00 13.69 22 ASN B CA 1
ATOM 2314 C C . ASN B 1 22 ? -13.684 7.894 21.129 1.00 14.23 22 ASN B C 1
ATOM 2315 O O . ASN B 1 22 ? -14.516 7.767 20.207 1.00 13.37 22 ASN B O 1
ATOM 2320 N N . GLN B 1 23 ? -13.046 9.069 21.289 1.00 11.62 23 GLN B N 1
ATOM 2321 C CA . GLN B 1 23 ? -13.232 10.149 20.344 1.00 13.01 23 GLN B CA 1
ATOM 2322 C C . GLN B 1 23 ? -12.826 9.785 18.908 1.00 13.17 23 GLN B C 1
ATOM 2323 O O . GLN B 1 23 ? -13.589 10.108 18.003 1.00 14.31 23 GLN B O 1
ATOM 2329 N N . VAL B 1 24 ? -11.676 9.129 18.824 1.00 13.70 24 VAL B N 1
ATOM 2330 C CA . VAL B 1 24 ? -11.205 8.729 17.480 1.00 14.84 24 VAL B CA 1
ATOM 2331 C C . VAL B 1 24 ? -12.127 7.681 16.872 1.00 15.97 24 VAL B C 1
ATOM 2332 O O . VAL B 1 24 ? -12.458 7.817 15.687 1.00 15.81 24 VAL B O 1
ATOM 2336 N N . THR B 1 25 ? -12.603 6.723 17.645 1.00 12.71 25 THR B N 1
ATOM 2337 C CA . THR B 1 25 ? -13.572 5.731 17.080 1.00 14.57 25 THR B CA 1
ATOM 2338 C C . THR B 1 25 ? -14.766 6.470 16.554 1.00 16.39 25 THR B C 1
ATOM 2339 O O . THR B 1 25 ? -15.262 6.189 15.437 1.00 16.83 25 THR B O 1
ATOM 2343 N N . GLN B 1 26 ? -15.306 7.434 17.347 1.00 16.16 26 GLN B N 1
ATOM 2344 C CA . GLN B 1 26 ? -16.500 8.119 16.903 1.00 18.31 26 GLN B CA 1
ATOM 2345 C C . GLN B 1 26 ? -16.295 9.012 15.705 1.00 18.55 26 GLN B C 1
ATOM 2346 O O . GLN B 1 26 ? -17.170 9.068 14.844 1.00 22.05 26 GLN B O 1
ATOM 2352 N N . LEU B 1 27 ? -15.113 9.636 15.594 1.00 18.73 27 LEU B N 1
ATOM 2353 C CA . LEU B 1 27 ? -14.883 10.492 14.416 1.00 22.06 27 LEU B CA 1
ATOM 2354 C C . LEU B 1 27 ? -14.860 9.599 13.168 1.00 22.30 27 LEU B C 1
ATOM 2355 O O . LEU B 1 27 ? -15.404 10.010 12.129 1.00 24.55 27 LEU B O 1
ATOM 2360 N N . LYS B 1 28 ? -14.242 8.449 13.269 1.00 21.71 28 LYS B N 1
ATOM 2361 C CA . LYS B 1 28 ? -14.117 7.501 12.168 1.00 24.99 28 LYS B CA 1
ATOM 2362 C C . LYS B 1 28 ? -15.487 6.970 11.771 1.00 29.48 28 LYS B C 1
ATOM 2363 O O . LYS B 1 28 ? -15.661 6.697 10.572 1.00 30.88 28 LYS B O 1
ATOM 2369 N N . GLU B 1 29 ? -16.431 6.855 12.696 1.00 29.00 29 GLU B N 1
ATOM 2370 C CA . GLU B 1 29 ? -17.773 6.401 12.356 1.00 33.12 29 GLU B CA 1
ATOM 2371 C C . GLU B 1 29 ? -18.634 7.548 11.882 1.00 31.85 29 GLU B C 1
ATOM 2372 O O . GLU B 1 29 ? -19.514 7.380 11.020 1.00 33.56 29 GLU B O 1
ATOM 2378 N N . GLN B 1 30 ? -18.440 8.777 12.362 1.00 31.25 30 GLN B N 1
ATOM 2379 C CA . GLN B 1 30 ? -19.230 9.905 11.906 1.00 31.49 30 GLN B CA 1
ATOM 2380 C C . GLN B 1 30 ? -18.835 10.261 10.462 1.00 31.41 30 GLN B C 1
ATOM 2381 O O . GLN B 1 30 ? -19.644 10.801 9.706 1.00 32.00 30 GLN B O 1
ATOM 2387 N N . VAL B 1 31 ? -17.552 10.093 10.130 1.00 29.53 31 VAL B N 1
ATOM 2388 C CA . VAL B 1 31 ? -16.978 10.449 8.821 1.00 28.17 31 VAL B CA 1
ATOM 2389 C C . VAL B 1 31 ? -16.185 9.282 8.262 1.00 28.46 31 VAL B C 1
ATOM 2390 O O . VAL B 1 31 ? -14.952 9.156 8.302 1.00 24.12 31 VAL B O 1
ATOM 2394 N N . PRO B 1 32 ? -16.846 8.251 7.712 1.00 28.88 32 PRO B N 1
ATOM 2395 C CA . PRO B 1 32 ? -16.229 7.044 7.210 1.00 29.99 32 PRO B CA 1
ATOM 2396 C C . PRO B 1 32 ? -15.074 7.295 6.255 1.00 29.45 32 PRO B C 1
ATOM 2397 O O . PRO B 1 32 ? -15.166 8.095 5.333 1.00 30.95 32 PRO B O 1
ATOM 2401 N N . GLY B 1 33 ? -13.938 6.672 6.538 1.00 28.51 33 GLY B N 1
ATOM 2402 C CA . GLY B 1 33 ? -12.766 6.931 5.689 1.00 27.72 33 GLY B CA 1
ATOM 2403 C C . GLY B 1 33 ? -11.812 7.911 6.373 1.00 25.84 33 GLY B C 1
ATOM 2404 O O . GLY B 1 33 ? -10.637 7.836 6.015 1.00 26.71 33 GLY B O 1
ATOM 2405 N N . PHE B 1 34 ? -12.298 8.817 7.225 1.00 21.89 34 PHE B N 1
ATOM 2406 C CA . PHE B 1 34 ? -11.406 9.759 7.910 1.00 22.23 34 PHE B CA 1
ATOM 2407 C C . PHE B 1 34 ? -10.441 8.974 8.800 1.00 20.10 34 PHE B C 1
ATOM 2408 O O . PHE B 1 34 ? -10.844 8.051 9.489 1.00 20.37 34 PHE B O 1
ATOM 2416 N N . THR B 1 35 ? -9.163 9.361 8.788 1.00 22.58 35 THR B N 1
ATOM 2417 C CA . THR B 1 35 ? -8.095 8.619 9.432 1.00 24.48 35 THR B CA 1
ATOM 2418 C C . THR B 1 35 ? -7.121 9.606 10.087 1.00 22.71 35 THR B C 1
ATOM 2419 O O . THR B 1 35 ? -6.245 10.096 9.386 1.00 24.30 35 THR B O 1
ATOM 2423 N N . PRO B 1 36 ? -7.335 10.036 11.322 1.00 20.89 36 PRO B N 1
ATOM 2424 C CA . PRO B 1 36 ? -6.390 10.919 12.006 1.00 19.78 36 PRO B CA 1
ATOM 2425 C C . PRO B 1 36 ? -4.969 10.338 11.805 1.00 16.31 36 PRO B C 1
ATOM 2426 O O . PRO B 1 36 ? -4.798 9.167 12.006 1.00 19.26 36 PRO B O 1
ATOM 2430 N N . ARG B 1 37 ? -4.042 11.207 11.433 1.00 17.06 37 ARG B N 1
ATOM 2431 C CA . ARG B 1 37 ? -2.695 10.714 11.125 1.00 19.27 37 ARG B CA 1
ATOM 2432 C C . ARG B 1 37 ? -1.599 11.666 11.650 1.00 14.41 37 ARG B C 1
ATOM 2433 O O . ARG B 1 37 ? -1.626 12.860 11.400 1.00 16.78 37 ARG B O 1
ATOM 2441 N N . LEU B 1 38 ? -0.673 10.929 12.283 1.00 16.65 38 LEU B N 1
ATOM 2442 C CA . LEU B 1 38 ? 0.531 11.603 12.816 1.00 14.58 38 LEU B CA 1
ATOM 2443 C C . LEU B 1 38 ? 1.754 11.093 12.022 1.00 15.18 38 LEU B C 1
ATOM 2444 O O . LEU B 1 38 ? 1.823 9.876 11.819 1.00 15.96 38 LEU B O 1
ATOM 2449 N N . ALA B 1 39 ? 2.732 11.959 11.788 1.00 15.80 39 ALA B N 1
ATOM 2450 C CA . ALA B 1 39 ? 4.024 11.442 11.273 1.00 14.64 39 ALA B CA 1
ATOM 2451 C C . ALA B 1 39 ? 5.124 11.892 12.264 1.00 14.09 39 ALA B C 1
ATOM 2452 O O . ALA B 1 39 ? 5.082 13.024 12.774 1.00 14.53 39 ALA B O 1
ATOM 2454 N N . ILE B 1 40 ? 6.126 11.040 12.452 1.00 13.61 40 ILE B N 1
ATOM 2455 C CA . ILE B 1 40 ? 7.308 11.424 13.255 1.00 13.98 40 ILE B CA 1
ATOM 2456 C C . ILE B 1 40 ? 8.558 11.266 12.362 1.00 12.02 40 ILE B C 1
ATOM 2457 O O . ILE B 1 40 ? 8.750 10.177 11.809 1.00 13.63 40 ILE B O 1
ATOM 2462 N N . LEU B 1 41 ? 9.288 12.347 12.190 1.00 13.32 41 LEU B N 1
ATOM 2463 C CA . LEU B 1 41 ? 10.461 12.349 11.292 1.00 12.68 41 LEU B CA 1
ATOM 2464 C C . LEU B 1 41 ? 11.669 12.261 12.215 1.00 12.64 41 LEU B C 1
ATOM 2465 O O . LEU B 1 41 ? 11.826 13.108 13.138 1.00 14.45 41 LEU B O 1
ATOM 2470 N N . GLN B 1 42 ? 12.564 11.314 12.003 1.00 12.21 42 GLN B N 1
ATOM 2471 C CA . GLN B 1 42 ? 13.753 11.127 12.781 1.00 12.50 42 GLN B CA 1
ATOM 2472 C C . GLN B 1 42 ? 14.960 11.190 11.837 1.00 12.25 42 GLN B C 1
ATOM 2473 O O . GLN B 1 42 ? 14.925 10.629 10.753 1.00 14.72 42 GLN B O 1
ATOM 2479 N N . VAL B 1 43 ? 15.999 11.836 12.365 1.00 13.11 43 VAL B N 1
ATOM 2480 C CA . VAL B 1 43 ? 17.277 11.773 11.591 1.00 13.82 43 VAL B CA 1
ATOM 2481 C C . VAL B 1 43 ? 18.297 10.985 12.405 1.00 14.77 43 VAL B C 1
ATOM 2482 O O . VAL B 1 43 ? 18.559 11.328 13.575 1.00 15.53 43 VAL B O 1
ATOM 2486 N N . GLY B 1 44 ? 18.878 9.949 11.817 1.00 14.74 44 GLY B N 1
ATOM 2487 C CA . GLY B 1 44 ? 19.885 9.168 12.531 1.00 14.98 44 GLY B CA 1
ATOM 2488 C C . GLY B 1 44 ? 19.224 8.031 13.290 1.00 15.84 44 GLY B C 1
ATOM 2489 O O . GLY B 1 44 ? 18.142 7.571 12.884 1.00 15.65 44 GLY B O 1
ATOM 2490 N N . ASN B 1 45 ? 19.892 7.537 14.339 1.00 15.03 45 ASN B N 1
ATOM 2491 C CA . ASN B 1 45 ? 19.467 6.325 15.018 1.00 15.69 45 ASN B CA 1
ATOM 2492 C C . ASN B 1 45 ? 19.824 6.317 16.511 1.00 15.12 45 ASN B C 1
ATOM 2493 O O . ASN B 1 45 ? 20.263 5.259 16.962 1.00 17.79 45 ASN B O 1
ATOM 2498 N N . ARG B 1 46 ? 19.588 7.454 17.151 1.00 17.34 46 ARG B N 1
ATOM 2499 C CA . ARG B 1 46 ? 19.881 7.488 18.591 1.00 17.55 46 ARG B CA 1
ATOM 2500 C C . ARG B 1 46 ? 19.004 6.495 19.370 1.00 17.63 46 ARG B C 1
ATOM 2501 O O . ARG B 1 46 ? 17.797 6.387 19.072 1.00 18.14 46 ARG B O 1
ATOM 2509 N N . ASP B 1 47 ? 19.632 5.770 20.295 1.00 18.52 47 ASP B N 1
ATOM 2510 C CA . ASP B 1 47 ? 18.893 4.789 21.096 1.00 17.50 47 ASP B CA 1
ATOM 2511 C C . ASP B 1 47 ? 17.801 5.506 21.878 1.00 16.46 47 ASP B C 1
ATOM 2512 O O . ASP B 1 47 ? 16.707 4.932 21.938 1.00 18.26 47 ASP B O 1
ATOM 2517 N N . ASP B 1 48 ? 18.074 6.616 22.538 1.00 17.70 48 ASP B N 1
ATOM 2518 C CA . ASP B 1 48 ? 17.041 7.300 23.343 1.00 18.04 48 ASP B CA 1
ATOM 2519 C C . ASP B 1 48 ? 15.861 7.690 22.462 1.00 19.72 48 ASP B C 1
ATOM 2520 O O . ASP B 1 48 ? 14.692 7.392 22.752 1.00 19.15 48 ASP B O 1
ATOM 2525 N N . SER B 1 49 ? 16.166 8.268 21.300 1.00 17.35 49 SER B N 1
ATOM 2526 C CA . SER B 1 49 ? 15.111 8.633 20.376 1.00 18.02 49 SER B CA 1
ATOM 2527 C C . SER B 1 49 ? 14.286 7.452 19.953 1.00 16.06 49 SER B C 1
ATOM 2528 O O . SER B 1 49 ? 13.053 7.536 19.796 1.00 16.39 49 SER B O 1
ATOM 2531 N N . ASN B 1 50 ? 14.931 6.327 19.645 1.00 14.41 50 ASN B N 1
ATOM 2532 C CA . ASN B 1 50 ? 14.214 5.150 19.181 1.00 15.95 50 ASN B CA 1
ATOM 2533 C C . ASN B 1 50 ? 13.251 4.697 20.295 1.00 17.95 50 ASN B C 1
ATOM 2534 O O . ASN B 1 50 ? 12.110 4.370 19.960 1.00 20.63 50 ASN B O 1
ATOM 2539 N N . LEU B 1 51 ? 13.715 4.789 21.547 1.00 19.32 51 LEU B N 1
ATOM 2540 C CA . LEU B 1 51 ? 12.793 4.394 22.635 1.00 19.87 51 LEU B CA 1
ATOM 2541 C C . LEU B 1 51 ? 11.608 5.347 22.723 1.00 17.69 51 LEU B C 1
ATOM 2542 O O . LEU B 1 51 ? 10.468 4.837 22.752 1.00 18.25 51 LEU B O 1
ATOM 2547 N N . TYR B 1 52 ? 11.859 6.654 22.706 1.00 17.18 52 TYR B N 1
ATOM 2548 C CA . TYR B 1 52 ? 10.741 7.594 22.807 1.00 16.92 52 TYR B CA 1
ATOM 2549 C C . TYR B 1 52 ? 9.800 7.461 21.619 1.00 19.03 52 TYR B C 1
ATOM 2550 O O . TYR B 1 52 ? 8.586 7.648 21.804 1.00 17.58 52 TYR B O 1
ATOM 2559 N N . ILE B 1 53 ? 10.324 7.289 20.414 1.00 16.20 53 ILE B N 1
ATOM 2560 C CA . ILE B 1 53 ? 9.454 7.186 19.242 1.00 15.51 53 ILE B CA 1
ATOM 2561 C C . ILE B 1 53 ? 8.584 5.945 19.330 1.00 17.25 53 ILE B C 1
ATOM 2562 O O . ILE B 1 53 ? 7.397 6.004 18.995 1.00 17.38 53 ILE B O 1
ATOM 2567 N N . ASN B 1 54 ? 9.148 4.806 19.781 1.00 15.98 54 ASN B N 1
ATOM 2568 C CA . ASN B 1 54 ? 8.328 3.590 19.934 1.00 19.64 54 ASN B CA 1
ATOM 2569 C C . ASN B 1 54 ? 7.168 3.809 20.904 1.00 18.11 54 ASN B C 1
ATOM 2570 O O . ASN B 1 54 ? 6.053 3.382 20.607 1.00 17.51 54 ASN B O 1
ATOM 2575 N N . VAL B 1 55 ? 7.387 4.523 21.985 1.00 18.70 55 VAL B N 1
ATOM 2576 C CA . VAL B 1 55 ? 6.297 4.786 22.939 1.00 17.50 55 VAL B CA 1
ATOM 2577 C C . VAL B 1 55 ? 5.219 5.601 22.238 1.00 16.69 55 VAL B C 1
ATOM 2578 O O . VAL B 1 55 ? 4.019 5.307 22.335 1.00 16.62 55 VAL B O 1
ATOM 2582 N N . LYS B 1 56 ? 5.629 6.667 21.500 1.00 15.34 56 LYS B N 1
ATOM 2583 C CA . LYS B 1 56 ? 4.611 7.504 20.841 1.00 14.79 56 LYS B CA 1
ATOM 2584 C C . LYS B 1 56 ? 3.843 6.731 19.786 1.00 15.86 56 LYS B C 1
ATOM 2585 O O . LYS B 1 56 ? 2.614 6.837 19.749 1.00 15.29 56 LYS B O 1
ATOM 2591 N N . LEU B 1 57 ? 4.485 5.890 18.970 1.00 15.23 57 LEU B N 1
ATOM 2592 C CA . LEU B 1 57 ? 3.804 5.110 17.973 1.00 14.71 57 LEU B CA 1
ATOM 2593 C C . LEU B 1 57 ? 2.826 4.104 18.610 1.00 14.92 57 LEU B C 1
ATOM 2594 O O . LEU B 1 57 ? 1.722 3.935 18.078 1.00 13.94 57 LEU B O 1
ATOM 2599 N N . LYS B 1 58 ? 3.243 3.483 19.704 1.00 13.64 58 LYS B N 1
ATOM 2600 C CA . LYS B 1 58 ? 2.374 2.478 20.322 1.00 15.81 58 LYS B CA 1
ATOM 2601 C C . LYS B 1 58 ? 1.185 3.209 20.939 1.00 17.02 58 LYS B C 1
ATOM 2602 O O . LYS B 1 58 ? 0.045 2.708 20.781 1.00 14.69 58 LYS B O 1
ATOM 2608 N N . ALA B 1 59 ? 1.388 4.399 21.492 1.00 14.49 59 ALA B N 1
ATOM 2609 C CA . ALA B 1 59 ? 0.216 5.092 22.055 1.00 16.23 59 ALA B CA 1
ATOM 2610 C C . ALA B 1 59 ? -0.734 5.503 20.961 1.00 14.51 59 ALA B C 1
ATOM 2611 O O . ALA B 1 59 ? -1.982 5.498 21.127 1.00 14.05 59 ALA B O 1
ATOM 2613 N N . ALA B 1 60 ? -0.247 6.007 19.798 1.00 12.72 60 ALA B N 1
ATOM 2614 C CA . ALA B 1 60 ? -1.089 6.460 18.700 1.00 12.92 60 ALA B CA 1
ATOM 2615 C C . ALA B 1 60 ? -1.938 5.283 18.208 1.00 15.77 60 ALA B C 1
ATOM 2616 O O . ALA B 1 60 ? -3.149 5.408 17.984 1.00 16.52 60 ALA B O 1
ATOM 2618 N N . GLU B 1 61 ? -1.244 4.133 17.980 1.00 16.40 61 GLU B N 1
ATOM 2619 C CA . GLU B 1 61 ? -2.026 2.999 17.448 1.00 17.73 61 GLU B CA 1
ATOM 2620 C C . GLU B 1 61 ? -3.065 2.494 18.447 1.00 15.25 61 GLU B C 1
ATOM 2621 O O . GLU B 1 61 ? -4.127 2.131 17.927 1.00 17.49 61 GLU B O 1
ATOM 2627 N N . GLU B 1 62 ? -2.772 2.565 19.734 1.00 14.72 62 GLU B N 1
ATOM 2628 C CA . GLU B 1 62 ? -3.878 2.126 20.632 1.00 17.57 62 GLU B CA 1
ATOM 2629 C C . GLU B 1 62 ? -5.072 3.050 20.597 1.00 18.09 62 GLU B C 1
ATOM 2630 O O . GLU B 1 62 ? -6.236 2.587 20.724 1.00 19.94 62 GLU B O 1
ATOM 2636 N N . ILE B 1 63 ? -4.888 4.324 20.338 1.00 17.33 63 ILE B N 1
ATOM 2637 C CA . ILE B 1 63 ? -5.974 5.299 20.277 1.00 17.06 63 ILE B CA 1
ATOM 2638 C C . ILE B 1 63 ? -6.725 5.165 18.973 1.00 15.81 63 ILE B C 1
ATOM 2639 O O . ILE B 1 63 ? -7.823 5.722 18.806 1.00 19.42 63 ILE B O 1
ATOM 2644 N N . GLY B 1 64 ? -6.064 4.628 17.920 1.00 18.03 64 GLY B N 1
ATOM 2645 C CA . GLY B 1 64 ? -6.641 4.580 16.618 1.00 17.68 64 GLY B CA 1
ATOM 2646 C C . GLY B 1 64 ? -6.132 5.567 15.606 1.00 15.30 64 GLY B C 1
ATOM 2647 O O . GLY B 1 64 ? -6.661 5.881 14.568 1.00 17.75 64 GLY B O 1
ATOM 2648 N N . ILE B 1 65 ? -5.090 6.325 15.978 1.00 16.51 65 ILE B N 1
ATOM 2649 C CA . ILE B 1 65 ? -4.338 7.228 15.169 1.00 15.60 65 ILE B CA 1
ATOM 2650 C C . ILE B 1 65 ? -3.284 6.466 14.306 1.00 16.73 65 ILE B C 1
ATOM 2651 O O . ILE B 1 65 ? -2.512 5.721 14.864 1.00 18.82 65 ILE B O 1
ATOM 2656 N N . LYS B 1 66 ? -3.349 6.787 13.027 1.00 18.91 66 LYS B N 1
ATOM 2657 C CA . LYS B 1 66 ? -2.338 6.228 12.103 1.00 20.93 66 LYS B CA 1
ATOM 2658 C C . LYS B 1 66 ? -0.992 6.953 12.318 1.00 19.98 66 LYS B C 1
ATOM 2659 O O . LYS B 1 66 ? -0.978 8.177 12.140 1.00 24.42 66 LYS B O 1
ATOM 2665 N N . ALA B 1 67 ? 0.024 6.191 12.701 1.00 19.13 67 ALA B N 1
ATOM 2666 C CA . ALA B 1 67 ? 1.298 6.932 12.961 1.00 20.30 67 ALA B CA 1
ATOM 2667 C C . ALA B 1 67 ? 2.388 6.388 12.018 1.00 19.83 67 ALA B C 1
ATOM 2668 O O . ALA B 1 67 ? 2.581 5.185 11.941 1.00 22.60 67 ALA B O 1
ATOM 2670 N N . THR B 1 68 ? 3.005 7.339 11.339 1.00 18.25 68 THR B N 1
ATOM 2671 C CA . THR B 1 68 ? 4.020 7.009 10.336 1.00 18.90 68 THR B CA 1
ATOM 2672 C C . THR B 1 68 ? 5.365 7.418 10.910 1.00 16.67 68 THR B C 1
ATOM 2673 O O . THR B 1 68 ? 5.539 8.556 11.343 1.00 18.72 68 THR B O 1
ATOM 2677 N N . HIS B 1 69 ? 6.355 6.522 10.864 1.00 16.29 69 HIS B N 1
ATOM 2678 C CA . HIS B 1 69 ? 7.686 6.915 11.308 1.00 15.40 69 HIS B CA 1
ATOM 2679 C C . HIS B 1 69 ? 8.626 6.956 10.102 1.00 16.46 69 HIS B C 1
ATOM 2680 O O . HIS B 1 69 ? 8.811 5.866 9.492 1.00 17.73 69 HIS B O 1
ATOM 2687 N N . ILE B 1 70 ? 9.246 8.101 9.887 1.00 14.78 70 ILE B N 1
ATOM 2688 C CA . ILE B 1 70 ? 10.204 8.191 8.774 1.00 16.65 70 ILE B CA 1
ATOM 2689 C C . ILE B 1 70 ? 11.569 8.307 9.444 1.00 15.27 70 ILE B C 1
ATOM 2690 O O . ILE B 1 70 ? 11.693 9.255 10.205 1.00 14.89 70 ILE B O 1
ATOM 2695 N N . LYS B 1 71 ? 12.491 7.398 9.195 1.00 14.04 71 LYS B N 1
ATOM 2696 C CA . LYS B 1 71 ? 13.789 7.414 9.851 1.00 15.14 71 LYS B CA 1
ATOM 2697 C C . LYS B 1 71 ? 14.855 7.626 8.775 1.00 14.71 71 LYS B C 1
ATOM 2698 O O . LYS B 1 71 ? 15.072 6.723 7.934 1.00 16.12 71 LYS B O 1
ATOM 2704 N N . LEU B 1 72 ? 15.454 8.792 8.739 1.00 14.95 72 LEU B N 1
ATOM 2705 C CA . LEU B 1 72 ? 16.480 9.086 7.720 1.00 16.25 72 LEU B CA 1
ATOM 2706 C C . LEU B 1 72 ? 17.837 8.767 8.288 1.00 15.89 72 LEU B C 1
ATOM 2707 O O . LEU B 1 72 ? 18.054 8.810 9.509 1.00 17.27 72 LEU B O 1
ATOM 2712 N N . PRO B 1 73 ? 18.792 8.357 7.451 1.00 15.51 73 PRO B N 1
ATOM 2713 C CA . PRO B 1 73 ? 20.072 7.931 7.948 1.00 16.40 73 PRO B CA 1
ATOM 2714 C C . PRO B 1 73 ? 20.920 9.078 8.433 1.00 14.92 73 PRO B C 1
ATOM 2715 O O . PRO B 1 73 ? 20.732 10.261 8.151 1.00 15.10 73 PRO B O 1
ATOM 2719 N N . ARG B 1 74 ? 21.932 8.709 9.219 1.00 17.16 74 ARG B N 1
ATOM 2720 C CA . ARG B 1 74 ? 22.907 9.702 9.720 1.00 18.72 74 ARG B CA 1
ATOM 2721 C C . ARG B 1 74 ? 23.610 10.498 8.639 1.00 19.86 74 ARG B C 1
ATOM 2722 O O . ARG B 1 74 ? 24.067 11.592 8.934 1.00 20.48 74 ARG B O 1
ATOM 2730 N N . THR B 1 75 ? 23.717 9.998 7.417 1.00 18.91 75 THR B N 1
ATOM 2731 C CA . THR B 1 75 ? 24.322 10.736 6.314 1.00 18.79 75 THR B CA 1
ATOM 2732 C C . THR B 1 75 ? 23.407 11.765 5.664 1.00 16.64 75 THR B C 1
ATOM 2733 O O . THR B 1 75 ? 23.810 12.526 4.778 1.00 16.82 75 THR B O 1
ATOM 2737 N N . THR B 1 76 ? 22.192 11.959 6.192 1.00 14.42 76 THR B N 1
ATOM 2738 C CA . THR B 1 76 ? 21.249 12.942 5.666 1.00 15.29 76 THR B CA 1
ATOM 2739 C C . THR B 1 76 ? 21.740 14.371 5.842 1.00 14.60 76 THR B C 1
ATOM 2740 O O . THR B 1 76 ? 22.404 14.703 6.831 1.00 16.58 76 THR B O 1
ATOM 2744 N N . THR B 1 77 ? 21.499 15.187 4.823 1.00 14.93 77 THR B N 1
ATOM 2745 C CA . THR B 1 77 ? 21.898 16.578 4.810 1.00 14.69 77 THR B CA 1
ATOM 2746 C C . THR B 1 77 ? 20.702 17.457 5.192 1.00 14.39 77 THR B C 1
ATOM 2747 O O . THR B 1 77 ? 19.510 17.053 5.098 1.00 14.41 77 THR B O 1
ATOM 2751 N N . GLU B 1 78 ? 20.991 18.728 5.505 1.00 13.26 78 GLU B N 1
ATOM 2752 C CA . GLU B 1 78 ? 19.898 19.637 5.844 1.00 14.50 78 GLU B CA 1
ATOM 2753 C C . GLU B 1 78 ? 18.861 19.789 4.757 1.00 15.84 78 GLU B C 1
ATOM 2754 O O . GLU B 1 78 ? 17.637 19.768 4.997 1.00 13.89 78 GLU B O 1
ATOM 2760 N N . SER B 1 79 ? 19.298 19.843 3.472 1.00 13.25 79 SER B N 1
ATOM 2761 C CA . SER B 1 79 ? 18.294 20.009 2.408 1.00 14.96 79 SER B CA 1
ATOM 2762 C C . SER B 1 79 ? 17.386 18.788 2.354 1.00 14.25 79 SER B C 1
ATOM 2763 O O . SER B 1 79 ? 16.241 18.926 1.922 1.00 14.62 79 SER B O 1
ATOM 2766 N N . GLU B 1 80 ? 17.894 17.594 2.616 1.00 13.68 80 GLU B N 1
ATOM 2767 C CA . GLU B 1 80 ? 17.046 16.397 2.581 1.00 14.73 80 GLU B CA 1
ATOM 2768 C C . GLU B 1 80 ? 15.991 16.534 3.681 1.00 14.63 80 GLU B C 1
ATOM 2769 O O . GLU B 1 80 ? 14.830 16.174 3.444 1.00 14.25 80 GLU B O 1
ATOM 2775 N N . VAL B 1 81 ? 16.423 16.895 4.902 1.00 13.97 81 VAL B N 1
ATOM 2776 C CA . VAL B 1 81 ? 15.363 17.024 5.978 1.00 14.42 81 VAL B CA 1
ATOM 2777 C C . VAL B 1 81 ? 14.363 18.053 5.585 1.00 14.09 81 VAL B C 1
ATOM 2778 O O . VAL B 1 81 ? 13.127 17.871 5.714 1.00 15.07 81 VAL B O 1
ATOM 2782 N N . MET B 1 82 ? 14.786 19.184 4.987 1.00 13.74 82 MET B N 1
ATOM 2783 C CA . MET B 1 82 ? 13.870 20.216 4.537 1.00 14.30 82 MET B CA 1
ATOM 2784 C C . MET B 1 82 ? 12.839 19.682 3.529 1.00 14.79 82 MET B C 1
ATOM 2785 O O . MET B 1 82 ? 11.673 20.084 3.556 1.00 16.26 82 MET B O 1
ATOM 2790 N N . LYS B 1 83 ? 13.318 18.863 2.580 1.00 15.77 83 LYS B N 1
ATOM 2791 C CA . LYS B 1 83 ? 12.376 18.324 1.582 1.00 16.49 83 LYS B CA 1
ATOM 2792 C C . LYS B 1 83 ? 11.321 17.422 2.199 1.00 14.81 83 LYS B C 1
ATOM 2793 O O . LYS B 1 83 ? 10.147 17.502 1.810 1.00 16.93 83 LYS B O 1
ATOM 2799 N N . TYR B 1 84 ? 11.723 16.616 3.176 1.00 14.82 84 TYR B N 1
ATOM 2800 C CA . TYR B 1 84 ? 10.733 15.804 3.900 1.00 15.84 84 TYR B CA 1
ATOM 2801 C C . TYR B 1 84 ? 9.753 16.686 4.682 1.00 16.50 84 TYR B C 1
ATOM 2802 O O . TYR B 1 84 ? 8.555 16.363 4.647 1.00 17.08 84 TYR B O 1
ATOM 2811 N N . ILE B 1 85 ? 10.193 17.743 5.344 1.00 14.30 85 ILE B N 1
ATOM 2812 C CA . ILE B 1 85 ? 9.252 18.593 6.052 1.00 15.52 85 ILE B CA 1
ATOM 2813 C C . ILE B 1 85 ? 8.275 19.219 5.086 1.00 17.05 85 ILE B C 1
ATOM 2814 O O . ILE B 1 85 ? 7.065 19.227 5.374 1.00 16.41 85 ILE B O 1
ATOM 2819 N N . THR B 1 86 ? 8.747 19.737 3.948 1.00 15.46 86 THR B N 1
ATOM 2820 C CA . THR B 1 86 ? 7.843 20.287 2.948 1.00 18.54 86 THR B CA 1
ATOM 2821 C C . THR B 1 86 ? 6.836 19.247 2.470 1.00 18.49 86 THR B C 1
ATOM 2822 O O . THR B 1 86 ? 5.655 19.593 2.324 1.00 19.57 86 THR B O 1
ATOM 2826 N N . SER B 1 87 ? 7.284 18.028 2.225 1.00 18.00 87 SER B N 1
ATOM 2827 C CA . SER B 1 87 ? 6.351 16.984 1.749 1.00 20.33 87 SER B CA 1
ATOM 2828 C C . SER B 1 87 ? 5.271 16.700 2.773 1.00 19.38 87 SER B C 1
ATOM 2829 O O . SER B 1 87 ? 4.097 16.514 2.446 1.00 20.28 87 SER B O 1
ATOM 2832 N N . LEU B 1 88 ? 5.656 16.655 4.061 1.00 16.82 88 LEU B N 1
ATOM 2833 C CA . LEU B 1 88 ? 4.689 16.389 5.134 1.00 17.65 88 LEU B CA 1
ATOM 2834 C C . LEU B 1 88 ? 3.796 17.621 5.285 1.00 16.77 88 LEU B C 1
ATOM 2835 O O . LEU B 1 88 ? 2.571 17.404 5.459 1.00 18.22 88 LEU B O 1
ATOM 2840 N N . ASN B 1 89 ? 4.329 18.811 5.127 1.00 16.30 89 ASN B N 1
ATOM 2841 C CA . ASN B 1 89 ? 3.448 19.991 5.132 1.00 16.58 89 ASN B CA 1
ATOM 2842 C C . ASN B 1 89 ? 2.383 19.868 4.023 1.00 18.59 89 ASN B C 1
ATOM 2843 O O . ASN B 1 89 ? 1.246 20.241 4.254 1.00 20.36 89 ASN B O 1
ATOM 2848 N N . GLU B 1 90 ? 2.799 19.398 2.844 1.00 20.49 90 GLU B N 1
ATOM 2849 C CA . GLU B 1 90 ? 1.896 19.331 1.699 1.00 26.41 90 GLU B CA 1
ATOM 2850 C C . GLU B 1 90 ? 1.016 18.095 1.649 1.00 27.32 90 GLU B C 1
ATOM 2851 O O . GLU B 1 90 ? 0.066 18.050 0.858 1.00 29.43 90 GLU B O 1
ATOM 2857 N N . ASP B 1 91 ? 1.282 17.093 2.444 1.00 23.49 91 ASP B N 1
ATOM 2858 C CA . ASP B 1 91 ? 0.516 15.845 2.424 1.00 23.72 91 ASP B CA 1
ATOM 2859 C C . ASP B 1 91 ? -0.812 16.042 3.143 1.00 23.97 91 ASP B C 1
ATOM 2860 O O . ASP B 1 91 ? -0.833 16.006 4.387 1.00 20.99 91 ASP B O 1
ATOM 2865 N N . SER B 1 92 ? -1.904 16.098 2.360 1.00 22.78 92 SER B N 1
ATOM 2866 C CA . SER B 1 92 ? -3.203 16.335 2.979 1.00 25.06 92 SER B CA 1
ATOM 2867 C C . SER B 1 92 ? -3.687 15.179 3.810 1.00 22.90 92 SER B C 1
ATOM 2868 O O . SER B 1 92 ? -4.657 15.409 4.582 1.00 26.21 92 SER B O 1
ATOM 2871 N N . THR B 1 93 ? -3.070 14.012 3.856 1.00 20.34 93 THR B N 1
ATOM 2872 C CA . THR B 1 93 ? -3.438 12.944 4.728 1.00 19.72 93 THR B CA 1
ATOM 2873 C C . THR B 1 93 ? -2.804 13.055 6.130 1.00 19.89 93 THR B C 1
ATOM 2874 O O . THR B 1 93 ? -3.235 12.312 7.004 1.00 23.83 93 THR B O 1
ATOM 2878 N N . VAL B 1 94 ? -1.791 13.893 6.267 1.00 19.48 94 VAL B N 1
ATOM 2879 C CA . VAL B 1 94 ? -1.074 13.972 7.574 1.00 18.92 94 VAL B CA 1
ATOM 2880 C C . VAL B 1 94 ? -1.609 15.198 8.290 1.00 16.62 94 VAL B C 1
ATOM 2881 O O . VAL B 1 94 ? -1.499 16.315 7.835 1.00 18.37 94 VAL B O 1
ATOM 2885 N N . HIS B 1 95 ? -2.212 14.974 9.481 1.00 17.65 95 HIS B N 1
ATOM 2886 C CA . HIS B 1 95 ? -2.757 16.135 10.175 1.00 17.40 95 HIS B CA 1
ATOM 2887 C C . HIS B 1 95 ? -1.778 16.801 11.129 1.00 17.07 95 HIS B C 1
ATOM 2888 O O . HIS B 1 95 ? -1.898 17.977 11.396 1.00 19.62 95 HIS B O 1
ATOM 2895 N N . GLY B 1 96 ? -0.818 16.047 11.625 1.00 16.52 96 GLY B N 1
ATOM 2896 C CA . GLY B 1 96 ? 0.173 16.596 12.547 1.00 16.97 96 GLY B CA 1
ATOM 2897 C C . GLY B 1 96 ? 1.505 15.837 12.333 1.00 15.54 96 GLY B C 1
ATOM 2898 O O . GLY B 1 96 ? 1.452 14.642 12.003 1.00 15.99 96 GLY B O 1
ATOM 2899 N N . PHE B 1 97 ? 2.584 16.550 12.585 1.00 14.46 97 PHE B N 1
ATOM 2900 C CA . PHE B 1 97 ? 3.846 15.812 12.556 1.00 13.84 97 PHE B CA 1
ATOM 2901 C C . PHE B 1 97 ? 4.842 16.549 13.460 1.00 13.25 97 PHE B C 1
ATOM 2902 O O . PHE B 1 97 ? 4.652 17.713 13.797 1.00 13.79 97 PHE B O 1
ATOM 2910 N N . LEU B 1 98 ? 5.882 15.763 13.740 1.00 12.78 98 LEU B N 1
ATOM 2911 C CA . LEU B 1 98 ? 6.921 16.335 14.545 1.00 13.21 98 LEU B CA 1
ATOM 2912 C C . LEU B 1 98 ? 8.256 15.794 14.106 1.00 13.11 98 LEU B C 1
ATOM 2913 O O . LEU B 1 98 ? 8.324 14.717 13.503 1.00 12.91 98 LEU B O 1
ATOM 2918 N N . VAL B 1 99 ? 9.252 16.617 14.418 1.00 13.42 99 VAL B N 1
ATOM 2919 C CA . VAL B 1 99 ? 10.640 16.218 14.227 1.00 13.50 99 VAL B CA 1
ATOM 2920 C C . VAL B 1 99 ? 11.244 15.756 15.544 1.00 15.45 99 VAL B C 1
ATOM 2921 O O . VAL B 1 99 ? 11.241 16.592 16.460 1.00 15.21 99 VAL B O 1
ATOM 2925 N N . GLN B 1 100 ? 11.672 14.517 15.659 1.00 14.71 100 GLN B N 1
ATOM 2926 C CA . GLN B 1 100 ? 12.284 14.076 16.911 1.00 15.01 100 GLN B CA 1
ATOM 2927 C C . GLN B 1 100 ? 13.627 14.748 17.103 1.00 15.62 100 GLN B C 1
ATOM 2928 O O . GLN B 1 100 ? 14.462 14.809 16.151 1.00 14.78 100 GLN B O 1
ATOM 2934 N N . LEU B 1 101 ? 13.813 15.356 18.268 1.00 16.46 101 LEU B N 1
ATOM 2935 C CA . LEU B 1 101 ? 15.110 16.011 18.538 1.00 15.45 101 LEU B CA 1
ATOM 2936 C C . LEU B 1 101 ? 15.842 15.252 19.628 1.00 17.21 101 LEU B C 1
ATOM 2937 O O . LEU B 1 101 ? 15.212 14.603 20.460 1.00 18.40 101 LEU B O 1
ATOM 2942 N N . PRO B 1 102 ? 17.172 15.367 19.663 1.00 17.69 102 PRO B N 1
ATOM 2943 C CA . PRO B 1 102 ? 17.964 16.100 18.712 1.00 16.81 102 PRO B CA 1
ATOM 2944 C C . PRO B 1 102 ? 18.272 15.305 17.436 1.00 15.08 102 PRO B C 1
ATOM 2945 O O . PRO B 1 102 ? 18.274 14.067 17.478 1.00 16.53 102 PRO B O 1
ATOM 2949 N N . LEU B 1 103 ? 18.507 16.059 16.351 1.00 16.36 103 LEU B N 1
ATOM 2950 C CA . LEU B 1 103 ? 18.865 15.338 15.118 1.00 17.55 103 LEU B CA 1
ATOM 2951 C C . LEU B 1 103 ? 20.193 14.608 15.268 1.00 18.13 103 LEU B C 1
ATOM 2952 O O . LEU B 1 103 ? 21.062 15.181 15.971 1.00 19.43 103 LEU B O 1
ATOM 2957 N N . ASP B 1 104 ? 20.399 13.484 14.641 1.00 16.91 104 ASP B N 1
ATOM 2958 C CA . ASP B 1 104 ? 21.645 12.706 14.705 1.00 18.25 104 ASP B CA 1
ATOM 2959 C C . ASP B 1 104 ? 22.192 12.569 13.272 1.00 17.61 104 ASP B C 1
ATOM 2960 O O . ASP B 1 104 ? 21.753 11.688 12.550 1.00 16.92 104 ASP B O 1
ATOM 2965 N N . SER B 1 105 ? 23.033 13.546 12.879 1.00 18.53 105 SER B N 1
ATOM 2966 C CA . SER B 1 105 ? 23.568 13.479 11.521 1.00 19.95 105 SER B CA 1
ATOM 2967 C C . SER B 1 105 ? 25.076 13.755 11.566 1.00 19.52 105 SER B C 1
ATOM 2968 O O . SER B 1 105 ? 25.500 14.507 12.448 1.00 22.62 105 SER B O 1
ATOM 2971 N N . GLU B 1 106 ? 25.789 13.233 10.586 1.00 20.12 106 GLU B N 1
ATOM 2972 C CA . GLU B 1 106 ? 27.232 13.562 10.495 1.00 19.99 106 GLU B CA 1
ATOM 2973 C C . GLU B 1 106 ? 27.380 14.965 9.925 1.00 19.37 106 GLU B C 1
ATOM 2974 O O . GLU B 1 106 ? 28.533 15.465 9.892 1.00 22.97 106 GLU B O 1
ATOM 2980 N N . ASN B 1 107 ? 26.357 15.563 9.330 1.00 18.81 107 ASN B N 1
ATOM 2981 C CA . ASN B 1 107 ? 26.407 16.899 8.788 1.00 16.78 107 ASN B CA 1
ATOM 2982 C C . ASN B 1 107 ? 25.785 17.961 9.703 1.00 20.43 107 ASN B C 1
ATOM 2983 O O . ASN B 1 107 ? 24.977 17.634 10.572 1.00 20.54 107 ASN B O 1
ATOM 2988 N N . SER B 1 108 ? 26.259 19.189 9.567 1.00 20.96 108 SER B N 1
ATOM 2989 C CA . SER B 1 108 ? 25.681 20.268 10.352 1.00 23.28 108 SER B CA 1
ATOM 2990 C C . SER B 1 108 ? 24.315 20.572 9.800 1.00 21.30 108 SER B C 1
ATOM 2991 O O . SER B 1 108 ? 24.069 20.678 8.588 1.00 22.19 108 SER B O 1
ATOM 2994 N N . ILE B 1 109 ? 23.287 20.577 10.666 1.00 18.17 109 ILE B N 1
ATOM 2995 C CA . ILE B 1 109 ? 21.919 20.884 10.250 1.00 17.78 109 ILE B CA 1
ATOM 2996 C C . ILE B 1 109 ? 21.395 21.930 11.241 1.00 17.39 109 ILE B C 1
ATOM 2997 O O . ILE B 1 109 ? 21.568 21.718 12.442 1.00 20.90 109 ILE B O 1
ATOM 3002 N N . ASN B 1 110 ? 20.856 23.007 10.740 1.00 17.57 110 ASN B N 1
ATOM 3003 C CA . ASN B 1 110 ? 20.314 24.069 11.596 1.00 17.55 110 ASN B CA 1
ATOM 3004 C C . ASN B 1 110 ? 18.974 23.579 12.139 1.00 17.13 110 ASN B C 1
ATOM 3005 O O . ASN B 1 110 ? 17.959 23.646 11.462 1.00 17.51 110 ASN B O 1
ATOM 3010 N N . THR B 1 111 ? 18.966 23.161 13.396 1.00 17.85 111 THR B N 1
ATOM 3011 C CA . THR B 1 111 ? 17.730 22.639 14.020 1.00 18.95 111 THR B CA 1
ATOM 3012 C C . THR B 1 111 ? 16.637 23.678 14.058 1.00 19.75 111 THR B C 1
ATOM 3013 O O . THR B 1 111 ? 15.488 23.408 13.683 1.00 18.73 111 THR B O 1
ATOM 3017 N N . GLU B 1 112 ? 16.969 24.933 14.418 1.00 19.90 112 GLU B N 1
ATOM 3018 C CA . GLU B 1 112 ? 15.951 25.968 14.417 1.00 20.96 112 GLU B CA 1
ATOM 3019 C C . GLU B 1 112 ? 15.299 26.193 13.081 1.00 19.59 112 GLU B C 1
ATOM 3020 O O . GLU B 1 112 ? 14.077 26.344 12.955 1.00 17.81 112 GLU B O 1
ATOM 3026 N N . GLU B 1 113 ? 16.079 26.148 11.967 1.00 20.13 113 GLU B N 1
ATOM 3027 C CA . GLU B 1 113 ? 15.462 26.329 10.662 1.00 21.41 113 GLU B CA 1
ATOM 3028 C C . GLU B 1 113 ? 14.628 25.098 10.274 1.00 18.61 113 GLU B C 1
ATOM 3029 O O . GLU B 1 113 ? 13.569 25.312 9.686 1.00 18.52 113 GLU B O 1
ATOM 3035 N N . VAL B 1 114 ? 15.022 23.903 10.715 1.00 17.14 114 VAL B N 1
ATOM 3036 C CA . VAL B 1 114 ? 14.236 22.703 10.391 1.00 17.58 114 VAL B CA 1
ATOM 3037 C C . VAL B 1 114 ? 12.871 22.761 11.064 1.00 18.24 114 VAL B C 1
ATOM 3038 O O . VAL B 1 114 ? 11.783 22.622 10.503 1.00 17.73 114 VAL B O 1
ATOM 3042 N N . ILE B 1 115 ? 12.915 23.080 12.386 1.00 16.87 115 ILE B N 1
ATOM 3043 C CA . ILE B 1 115 ? 11.658 23.150 13.117 1.00 16.94 115 ILE B CA 1
ATOM 3044 C C . ILE B 1 115 ? 10.761 24.248 12.600 1.00 15.88 115 ILE B C 1
ATOM 3045 O O . ILE B 1 115 ? 9.549 24.070 12.415 1.00 15.16 115 ILE B O 1
ATOM 3050 N N . ASN B 1 116 ? 11.342 25.408 12.220 1.00 15.58 116 ASN B N 1
ATOM 3051 C CA . ASN B 1 116 ? 10.507 26.503 11.760 1.00 16.33 116 ASN B CA 1
ATOM 3052 C C . ASN B 1 116 ? 10.036 26.368 10.316 1.00 17.70 116 ASN B C 1
ATOM 3053 O O . ASN B 1 116 ? 9.174 27.142 9.877 1.00 19.35 116 ASN B O 1
ATOM 3058 N N . ALA B 1 117 ? 10.458 25.284 9.697 1.00 15.58 117 ALA B N 1
ATOM 3059 C CA . ALA B 1 117 ? 9.889 24.950 8.377 1.00 15.45 117 ALA B CA 1
ATOM 3060 C C . ALA B 1 117 ? 8.588 24.199 8.531 1.00 17.23 117 ALA B C 1
ATOM 3061 O O . ALA B 1 117 ? 7.822 24.075 7.564 1.00 17.34 117 ALA B O 1
ATOM 3063 N N . ILE B 1 118 ? 8.240 23.692 9.698 1.00 15.84 118 ILE B N 1
ATOM 3064 C CA . ILE B 1 118 ? 7.015 22.919 9.880 1.00 16.10 118 ILE B CA 1
ATOM 3065 C C . ILE B 1 118 ? 5.809 23.828 9.786 1.00 15.94 118 ILE B C 1
ATOM 3066 O O . ILE B 1 118 ? 5.759 24.915 10.401 1.00 15.86 118 ILE B O 1
ATOM 3071 N N . ALA B 1 119 ? 4.770 23.399 9.051 1.00 15.76 119 ALA B N 1
ATOM 3072 C CA . ALA B 1 119 ? 3.567 24.261 8.923 1.00 17.12 119 ALA B CA 1
ATOM 3073 C C . ALA B 1 119 ? 2.909 24.376 10.289 1.00 15.54 119 ALA B C 1
ATOM 3074 O O . ALA B 1 119 ? 2.734 23.417 11.000 1.00 14.61 119 ALA B O 1
ATOM 3076 N N . PRO B 1 120 ? 2.569 25.623 10.712 1.00 15.48 120 PRO B N 1
ATOM 3077 C CA . PRO B 1 120 ? 2.062 25.811 12.090 1.00 15.99 120 PRO B CA 1
ATOM 3078 C C . PRO B 1 120 ? 0.814 25.011 12.354 1.00 16.67 120 PRO B C 1
ATOM 3079 O O . PRO B 1 120 ? 0.603 24.502 13.467 1.00 17.11 120 PRO B O 1
ATOM 3083 N N . GLU B 1 121 ? 0.006 24.778 11.304 1.00 18.25 121 GLU B N 1
ATOM 3084 C CA . GLU B 1 121 ? -1.200 24.011 11.411 1.00 19.27 121 GLU B CA 1
ATOM 3085 C C . GLU B 1 121 ? -1.019 22.530 11.650 1.00 14.27 121 GLU B C 1
ATOM 3086 O O . GLU B 1 121 ? -1.928 21.773 12.002 1.00 17.28 121 GLU B O 1
ATOM 3092 N N . LYS B 1 122 ? 0.224 22.012 11.486 1.00 14.23 122 LYS B N 1
ATOM 3093 C CA . LYS B 1 122 ? 0.572 20.641 11.762 1.00 14.89 122 LYS B CA 1
ATOM 3094 C C . LYS B 1 122 ? 1.636 20.503 12.880 1.00 14.18 122 LYS B C 1
ATOM 3095 O O . LYS B 1 122 ? 1.969 19.349 13.151 1.00 14.06 122 LYS B O 1
ATOM 3101 N N . ASP B 1 123 ? 1.973 21.614 13.547 1.00 14.41 123 ASP B N 1
ATOM 3102 C CA . ASP B 1 123 ? 3.098 21.527 14.528 1.00 14.91 123 ASP B CA 1
ATOM 3103 C C . ASP B 1 123 ? 2.589 20.998 15.857 1.00 13.52 123 ASP B C 1
ATOM 3104 O O . ASP B 1 123 ? 2.513 21.798 16.815 1.00 14.02 123 ASP B O 1
ATOM 3109 N N . VAL B 1 124 ? 2.396 19.721 15.992 1.00 13.56 124 VAL B N 1
ATOM 3110 C CA . VAL B 1 124 ? 1.764 19.127 17.171 1.00 14.33 124 VAL B CA 1
ATOM 3111 C C . VAL B 1 124 ? 2.681 19.257 18.375 1.00 14.81 124 VAL B C 1
ATOM 3112 O O . VAL B 1 124 ? 2.134 19.268 19.498 1.00 16.01 124 VAL B O 1
ATOM 3116 N N . ASP B 1 125 ? 3.984 19.383 18.197 1.00 14.47 125 ASP B N 1
ATOM 3117 C CA . ASP B 1 125 ? 4.833 19.572 19.394 1.00 16.16 125 ASP B CA 1
ATOM 3118 C C . ASP B 1 125 ? 4.806 21.018 19.845 1.00 14.35 125 ASP B C 1
ATOM 3119 O O . ASP B 1 125 ? 5.330 21.324 20.910 1.00 15.97 125 ASP B O 1
ATOM 3124 N N . GLY B 1 126 ? 4.297 21.986 19.039 1.00 14.62 126 GLY B N 1
ATOM 3125 C CA . GLY B 1 126 ? 4.141 23.354 19.477 1.00 15.17 126 GLY B CA 1
ATOM 3126 C C . GLY B 1 126 ? 5.361 24.237 19.610 1.00 18.40 126 GLY B C 1
ATOM 3127 O O . GLY B 1 126 ? 5.224 25.393 20.139 1.00 17.40 126 GLY B O 1
ATOM 3128 N N . LEU B 1 127 ? 6.456 23.772 19.004 1.00 16.33 127 LEU B N 1
ATOM 3129 C CA . LEU B 1 127 ? 7.646 24.637 19.209 1.00 18.07 127 LEU B CA 1
ATOM 3130 C C . LEU B 1 127 ? 8.018 25.510 18.028 1.00 17.12 127 LEU B C 1
ATOM 3131 O O . LEU B 1 127 ? 9.006 26.257 18.173 1.00 17.28 127 LEU B O 1
ATOM 3136 N N . THR B 1 128 ? 7.237 25.507 16.947 1.00 14.66 128 THR B N 1
ATOM 3137 C CA . THR B 1 128 ? 7.598 26.515 15.937 1.00 12.76 128 THR B CA 1
ATOM 3138 C C . THR B 1 128 ? 7.488 27.959 16.505 1.00 13.64 128 THR B C 1
ATOM 3139 O O . THR B 1 128 ? 6.619 28.178 17.385 1.00 13.02 128 THR B O 1
ATOM 3143 N N . SER B 1 129 ? 8.257 28.919 15.944 1.00 12.40 129 SER B N 1
ATOM 3144 C CA . SER B 1 129 ? 8.110 30.293 16.480 1.00 11.62 129 SER B CA 1
ATOM 3145 C C . SER B 1 129 ? 6.723 30.792 16.228 1.00 12.62 129 SER B C 1
ATOM 3146 O O . SER B 1 129 ? 6.181 31.573 17.037 1.00 12.96 129 SER B O 1
ATOM 3149 N N . ILE B 1 130 ? 6.019 30.533 15.103 1.00 12.63 130 ILE B N 1
ATOM 3150 C CA . ILE B 1 130 ? 4.680 31.004 14.861 1.00 14.77 130 ILE B CA 1
ATOM 3151 C C . ILE B 1 130 ? 3.730 30.479 15.916 1.00 12.93 130 ILE B C 1
ATOM 3152 O O . ILE B 1 130 ? 2.926 31.232 16.470 1.00 13.46 130 ILE B O 1
ATOM 3157 N N . ASN B 1 131 ? 3.768 29.174 16.236 1.00 12.90 131 ASN B N 1
ATOM 3158 C CA . ASN B 1 131 ? 2.872 28.631 17.242 1.00 13.29 131 ASN B CA 1
ATOM 3159 C C . ASN B 1 131 ? 3.206 29.249 18.604 1.00 13.20 131 ASN B C 1
ATOM 3160 O O . ASN B 1 131 ? 2.251 29.610 19.326 1.00 12.40 131 ASN B O 1
ATOM 3165 N N . ALA B 1 132 ? 4.496 29.408 18.875 1.00 11.16 132 ALA B N 1
ATOM 3166 C CA . ALA B 1 132 ? 4.844 30.008 20.146 1.00 13.14 132 ALA B CA 1
ATOM 3167 C C . ALA B 1 132 ? 4.307 31.419 20.257 1.00 12.63 132 ALA B C 1
ATOM 3168 O O . ALA B 1 132 ? 3.846 31.889 21.299 1.00 12.16 132 ALA B O 1
ATOM 3170 N N . GLY B 1 133 ? 4.360 32.203 19.160 1.00 11.30 133 GLY B N 1
ATOM 3171 C CA . GLY B 1 133 ? 3.859 33.551 19.098 1.00 11.00 133 GLY B CA 1
ATOM 3172 C C . GLY B 1 133 ? 2.334 33.592 19.274 1.00 12.58 133 GLY B C 1
ATOM 3173 O O . GLY B 1 133 ? 1.820 34.531 19.886 1.00 13.79 133 GLY B O 1
ATOM 3174 N N . ARG B 1 134 ? 1.585 32.644 18.731 1.00 11.97 134 ARG B N 1
ATOM 3175 C CA . ARG B 1 134 ? 0.150 32.645 18.901 1.00 11.71 134 ARG B CA 1
ATOM 3176 C C . ARG B 1 134 ? -0.130 32.304 20.365 1.00 12.68 134 ARG B C 1
ATOM 3177 O O . ARG B 1 134 ? -0.988 32.963 20.967 1.00 12.79 134 ARG B O 1
ATOM 3185 N N . LEU B 1 135 ? 0.476 31.256 20.890 1.00 12.43 135 LEU B N 1
ATOM 3186 C CA . LEU B 1 135 ? 0.230 30.900 22.275 1.00 12.09 135 LEU B CA 1
ATOM 3187 C C . LEU B 1 135 ? 0.597 32.041 23.211 1.00 11.70 135 LEU B C 1
ATOM 3188 O O . LEU B 1 135 ? -0.142 32.439 24.119 1.00 14.01 135 LEU B O 1
ATOM 3193 N N . ALA B 1 136 ? 1.735 32.725 22.985 1.00 10.21 136 ALA B N 1
ATOM 3194 C CA . ALA B 1 136 ? 2.173 33.813 23.838 1.00 10.59 136 ALA B CA 1
ATOM 3195 C C . ALA B 1 136 ? 1.283 35.017 23.773 1.00 13.47 136 ALA B C 1
ATOM 3196 O O . ALA B 1 136 ? 1.383 35.889 24.664 1.00 17.55 136 ALA B O 1
ATOM 3198 N N . ARG B 1 137 ? 0.482 35.160 22.757 1.00 12.29 137 ARG B N 1
ATOM 3199 C CA . ARG B 1 137 ? -0.359 36.328 22.614 1.00 12.58 137 ARG B CA 1
ATOM 3200 C C . ARG B 1 137 ? -1.820 35.982 22.809 1.00 13.66 137 ARG B C 1
ATOM 3201 O O . ARG B 1 137 ? -2.746 36.779 22.548 1.00 16.32 137 ARG B O 1
ATOM 3209 N N . GLY B 1 138 ? -2.097 34.795 23.331 1.00 13.93 138 GLY B N 1
ATOM 3210 C CA . GLY B 1 138 ? -3.436 34.404 23.712 1.00 15.38 138 GLY B CA 1
ATOM 3211 C C . GLY B 1 138 ? -4.337 33.684 22.742 1.00 17.73 138 GLY B C 1
ATOM 3212 O O . GLY B 1 138 ? -5.502 33.452 23.126 1.00 20.21 138 GLY B O 1
ATOM 3213 N N . ASP B 1 139 ? -3.765 33.122 21.671 1.00 18.82 139 ASP B N 1
ATOM 3214 C CA . ASP B 1 139 ? -4.626 32.336 20.756 1.00 21.87 139 ASP B CA 1
ATOM 3215 C C . ASP B 1 139 ? -4.748 30.889 21.146 1.00 22.65 139 ASP B C 1
ATOM 3216 O O . ASP B 1 139 ? -4.445 29.924 20.383 1.00 26.97 139 ASP B O 1
ATOM 3221 N N . LEU B 1 140 ? -5.270 30.562 22.294 1.00 23.91 140 LEU B N 1
ATOM 3222 C CA . LEU B 1 140 ? -5.408 29.202 22.830 1.00 24.02 140 LEU B CA 1
ATOM 3223 C C . LEU B 1 140 ? -6.520 28.415 22.173 1.00 26.93 140 LEU B C 1
ATOM 3224 O O . LEU B 1 140 ? -6.542 27.170 22.279 1.00 28.34 140 LEU B O 1
ATOM 3229 N N . ASN B 1 141 ? -7.475 29.034 21.483 1.00 26.95 141 ASN B N 1
ATOM 3230 C CA . ASN B 1 141 ? -8.583 28.274 20.889 1.00 28.31 141 ASN B CA 1
ATOM 3231 C C . ASN B 1 141 ? -8.084 27.404 19.753 1.00 28.07 141 ASN B C 1
ATOM 3232 O O . ASN B 1 141 ? -8.746 26.373 19.496 1.00 28.38 141 ASN B O 1
ATOM 3237 N N . ASP B 1 142 ? -7.003 27.733 19.048 1.00 26.96 142 ASP B N 1
ATOM 3238 C CA . ASP B 1 142 ? -6.539 26.821 18.005 1.00 27.06 142 ASP B CA 1
ATOM 3239 C C . ASP B 1 142 ? -5.032 26.615 17.878 1.00 24.49 142 ASP B C 1
ATOM 3240 O O . ASP B 1 142 ? -4.618 25.955 16.886 1.00 24.39 142 ASP B O 1
ATOM 3245 N N . CYS B 1 143 ? -4.106 27.161 18.648 1.00 20.41 143 CYS B N 1
ATOM 3246 C CA . CYS B 1 143 ? -2.670 26.945 18.494 1.00 17.86 143 CYS B CA 1
ATOM 3247 C C . CYS B 1 143 ? -2.330 25.509 19.024 1.00 15.51 143 CYS B C 1
ATOM 3248 O O . CYS B 1 143 ? -3.223 24.895 19.584 1.00 17.15 143 CYS B O 1
ATOM 3251 N N . PHE B 1 144 ? -1.071 25.093 18.920 1.00 13.54 144 PHE B N 1
ATOM 3252 C CA . PHE B 1 144 ? -0.688 23.861 19.608 1.00 13.35 144 PHE B CA 1
ATOM 3253 C C . PHE B 1 144 ? 0.092 24.203 20.887 1.00 16.55 144 PHE B C 1
ATOM 3254 O O . PHE B 1 144 ? 0.835 25.185 20.873 1.00 18.44 144 PHE B O 1
ATOM 3262 N N . ILE B 1 145 ? -0.067 23.410 21.914 1.00 13.48 145 ILE B N 1
ATOM 3263 C CA . ILE B 1 145 ? 0.636 23.677 23.203 1.00 15.71 145 ILE B CA 1
ATOM 3264 C C . ILE B 1 145 ? 1.691 22.590 23.356 1.00 14.44 145 ILE B C 1
ATOM 3265 O O . ILE B 1 145 ? 1.367 21.377 23.311 1.00 14.65 145 ILE B O 1
ATOM 3270 N N . PRO B 1 146 ? 2.967 22.870 23.612 1.00 13.89 146 PRO B N 1
ATOM 3271 C CA . PRO B 1 146 ? 3.999 21.877 23.875 1.00 14.46 146 PRO B CA 1
ATOM 3272 C C . PRO B 1 146 ? 3.512 20.890 24.936 1.00 12.77 146 PRO B C 1
ATOM 3273 O O . PRO B 1 146 ? 2.812 21.243 25.875 1.00 13.74 146 PRO B O 1
ATOM 3277 N N . CYS B 1 147 ? 3.847 19.613 24.778 1.00 13.28 147 CYS B N 1
ATOM 3278 C CA . CYS B 1 147 ? 3.228 18.598 25.620 1.00 13.98 147 CYS B CA 1
ATOM 3279 C C . CYS B 1 147 ? 3.465 18.739 27.118 1.00 14.01 147 CYS B C 1
ATOM 3280 O O . CYS B 1 147 ? 2.539 18.334 27.841 1.00 12.11 147 CYS B O 1
ATOM 3283 N N . THR B 1 148 ? 4.640 19.114 27.558 1.00 13.59 148 THR B N 1
ATOM 3284 C CA . THR B 1 148 ? 4.878 19.138 28.999 1.00 14.25 148 THR B CA 1
ATOM 3285 C C . THR B 1 148 ? 4.029 20.209 29.640 1.00 12.60 148 THR B C 1
ATOM 3286 O O . THR B 1 148 ? 3.234 19.875 30.574 1.00 14.47 148 THR B O 1
ATOM 3290 N N . PRO B 1 149 ? 4.023 21.469 29.263 1.00 10.50 149 PRO B N 1
ATOM 3291 C CA . PRO B 1 149 ? 3.109 22.443 29.864 1.00 11.78 149 PRO B CA 1
ATOM 3292 C C . PRO B 1 149 ? 1.655 22.061 29.619 1.00 11.47 149 PRO B C 1
ATOM 3293 O O . PRO B 1 149 ? 0.827 22.349 30.488 1.00 12.92 149 PRO B O 1
ATOM 3297 N N . LYS B 1 150 ? 1.251 21.465 28.491 1.00 11.26 150 LYS B N 1
ATOM 3298 C CA . LYS B 1 150 ? -0.152 21.093 28.269 1.00 11.70 150 LYS B CA 1
ATOM 3299 C C . LYS B 1 150 ? -0.529 20.086 29.365 1.00 11.71 150 LYS B C 1
ATOM 3300 O O . LYS B 1 150 ? -1.616 20.203 29.937 1.00 13.68 150 LYS B O 1
ATOM 3306 N N . GLY B 1 151 ? 0.342 19.170 29.746 1.00 11.74 151 GLY B N 1
ATOM 3307 C CA . GLY B 1 151 ? 0.019 18.163 30.756 1.00 12.77 151 GLY B CA 1
ATOM 3308 C C . GLY B 1 151 ? 0.062 18.819 32.141 1.00 12.90 151 GLY B C 1
ATOM 3309 O O . GLY B 1 151 ? -0.835 18.512 32.945 1.00 13.89 151 GLY B O 1
ATOM 3310 N N . CYS B 1 152 ? 0.899 19.817 32.352 1.00 12.07 152 CYS B N 1
ATOM 3311 C CA . CYS B 1 152 ? 0.858 20.559 33.616 1.00 12.79 152 CYS B CA 1
ATOM 3312 C C . CYS B 1 152 ? -0.499 21.216 33.789 1.00 13.38 152 CYS B C 1
ATOM 3313 O O . CYS B 1 152 ? -1.113 21.230 34.872 1.00 13.76 152 CYS B O 1
ATOM 3316 N N . LEU B 1 153 ? -0.981 21.893 32.739 1.00 12.43 153 LEU B N 1
ATOM 3317 C CA . LEU B 1 153 ? -2.291 22.543 32.878 1.00 11.98 153 LEU B CA 1
ATOM 3318 C C . LEU B 1 153 ? -3.407 21.568 33.148 1.00 13.67 153 LEU B C 1
ATOM 3319 O O . LEU B 1 153 ? -4.241 21.925 33.983 1.00 15.10 153 LEU B O 1
ATOM 3324 N N . GLU B 1 154 ? -3.455 20.451 32.457 1.00 13.33 154 GLU B N 1
ATOM 3325 C CA . GLU B 1 154 ? -4.484 19.443 32.693 1.00 14.90 154 GLU B CA 1
ATOM 3326 C C . GLU B 1 154 ? -4.390 18.956 34.154 1.00 16.01 154 GLU B C 1
ATOM 3327 O O . GLU B 1 154 ? -5.459 18.827 34.788 1.00 18.08 154 GLU B O 1
ATOM 3333 N N . LEU B 1 155 ? -3.202 18.801 34.723 1.00 15.37 155 LEU B N 1
ATOM 3334 C CA . LEU B 1 155 ? -3.135 18.375 36.128 1.00 15.04 155 LEU B CA 1
ATOM 3335 C C . LEU B 1 155 ? -3.664 19.462 37.018 1.00 15.10 155 LEU B C 1
ATOM 3336 O O . LEU B 1 155 ? -4.397 19.188 37.979 1.00 16.60 155 LEU B O 1
ATOM 3341 N N . ILE B 1 156 ? -3.345 20.745 36.777 1.00 13.22 156 ILE B N 1
ATOM 3342 C CA . ILE B 1 156 ? -3.865 21.840 37.581 1.00 12.44 156 ILE B CA 1
ATOM 3343 C C . ILE B 1 156 ? -5.388 21.804 37.475 1.00 15.87 156 ILE B C 1
ATOM 3344 O O . ILE B 1 156 ? -6.088 21.905 38.514 1.00 17.87 156 ILE B O 1
ATOM 3349 N N . LYS B 1 157 ? -5.939 21.647 36.271 1.00 15.45 157 LYS B N 1
ATOM 3350 C CA . LYS B 1 157 ? -7.411 21.654 36.133 1.00 16.41 157 LYS B CA 1
ATOM 3351 C C . LYS B 1 157 ? -8.007 20.424 36.808 1.00 17.94 157 LYS B C 1
ATOM 3352 O O . LYS B 1 157 ? -9.142 20.528 37.277 1.00 18.07 157 LYS B O 1
ATOM 3358 N N . GLU B 1 158 ? -7.298 19.324 36.979 1.00 16.41 158 GLU B N 1
ATOM 3359 C CA . GLU B 1 158 ? -7.871 18.143 37.646 1.00 20.25 158 GLU B CA 1
ATOM 3360 C C . GLU B 1 158 ? -8.103 18.374 39.122 1.00 20.17 158 GLU B C 1
ATOM 3361 O O . GLU B 1 158 ? -8.871 17.630 39.764 1.00 22.64 158 GLU B O 1
ATOM 3367 N N . THR B 1 159 ? -7.523 19.409 39.713 1.00 20.50 159 THR B N 1
ATOM 3368 C CA . THR B 1 159 ? -7.725 19.748 41.110 1.00 19.73 159 THR B CA 1
ATOM 3369 C C . THR B 1 159 ? -9.140 20.277 41.339 1.00 22.21 159 THR B C 1
ATOM 3370 O O . THR B 1 159 ? -9.552 20.349 42.498 1.00 24.71 159 THR B O 1
ATOM 3374 N N . GLY B 1 160 ? -9.782 20.808 40.309 1.00 21.05 160 GLY B N 1
ATOM 3375 C CA . GLY B 1 160 ? -11.083 21.428 40.405 1.00 22.96 160 GLY B CA 1
ATOM 3376 C C . GLY B 1 160 ? -11.046 22.856 40.920 1.00 23.53 160 GLY B C 1
ATOM 3377 O O . GLY B 1 160 ? -12.097 23.524 41.055 1.00 26.60 160 GLY B O 1
ATOM 3378 N N . VAL B 1 161 ? -9.876 23.395 41.233 1.00 21.84 161 VAL B N 1
ATOM 3379 C CA . VAL B 1 161 ? -9.760 24.772 41.728 1.00 21.25 161 VAL B CA 1
ATOM 3380 C C . VAL B 1 161 ? -9.570 25.772 40.590 1.00 22.55 161 VAL B C 1
ATOM 3381 O O . VAL B 1 161 ? -8.647 25.579 39.793 1.00 21.58 161 VAL B O 1
ATOM 3385 N N . PRO B 1 162 ? -10.449 26.754 40.442 1.00 22.22 162 PRO B N 1
ATOM 3386 C CA . PRO B 1 162 ? -10.318 27.715 39.352 1.00 20.96 162 PRO B CA 1
ATOM 3387 C C . PRO B 1 162 ? -8.980 28.420 39.334 1.00 20.23 162 PRO B C 1
ATOM 3388 O O . PRO B 1 162 ? -8.346 28.767 40.332 1.00 22.14 162 PRO B O 1
ATOM 3392 N N . ILE B 1 163 ? -8.461 28.594 38.103 1.00 17.23 163 ILE B N 1
ATOM 3393 C CA . ILE B 1 163 ? -7.173 29.286 37.969 1.00 15.45 163 ILE B CA 1
ATOM 3394 C C . ILE B 1 163 ? -7.323 30.791 37.993 1.00 15.98 163 ILE B C 1
ATOM 3395 O O . ILE B 1 163 ? -6.431 31.468 38.463 1.00 16.38 163 ILE B O 1
ATOM 3400 N N . ALA B 1 164 ? -8.426 31.317 37.462 1.00 15.34 164 ALA B N 1
ATOM 3401 C CA . ALA B 1 164 ? -8.529 32.764 37.355 1.00 16.60 164 ALA B CA 1
ATOM 3402 C C . ALA B 1 164 ? -8.390 33.485 38.668 1.00 16.45 164 ALA B C 1
ATOM 3403 O O . ALA B 1 164 ? -8.955 33.083 39.705 1.00 16.08 164 ALA B O 1
ATOM 3405 N N . GLY B 1 165 ? -7.596 34.537 38.688 1.00 15.98 165 GLY B N 1
ATOM 3406 C CA . GLY B 1 165 ? -7.329 35.336 39.846 1.00 16.13 165 GLY B CA 1
ATOM 3407 C C . GLY B 1 165 ? -6.286 34.801 40.816 1.00 14.72 165 GLY B C 1
ATOM 3408 O O . GLY B 1 165 ? -5.845 35.559 41.701 1.00 17.30 165 GLY B O 1
ATOM 3409 N N . ARG B 1 166 ? -5.827 33.591 40.637 1.00 15.90 166 ARG B N 1
ATOM 3410 C CA . ARG B 1 166 ? -4.774 33.052 41.500 1.00 16.57 166 ARG B CA 1
ATOM 3411 C C . ARG B 1 166 ? -3.415 33.563 41.050 1.00 15.92 166 ARG B C 1
ATOM 3412 O O . ARG B 1 166 ? -3.225 33.954 39.877 1.00 16.28 166 ARG B O 1
ATOM 3420 N N . HIS B 1 167 ? -2.516 33.648 42.018 1.00 14.00 167 HIS B N 1
ATOM 3421 C CA . HIS B 1 167 ? -1.141 34.065 41.740 1.00 14.77 167 HIS B CA 1
ATOM 3422 C C . HIS B 1 167 ? -0.374 32.815 41.440 1.00 15.36 167 HIS B C 1
ATOM 3423 O O . HIS B 1 167 ? -0.288 31.907 42.243 1.00 15.63 167 HIS B O 1
ATOM 3430 N N . ALA B 1 168 ? 0.151 32.658 40.225 1.00 13.20 168 ALA B N 1
ATOM 3431 C CA . ALA B 1 168 ? 0.898 31.506 39.785 1.00 12.17 168 ALA B CA 1
ATOM 3432 C C . ALA B 1 168 ? 2.388 31.891 39.592 1.00 11.16 168 ALA B C 1
ATOM 3433 O O . ALA B 1 168 ? 2.655 33.000 39.124 1.00 12.90 168 ALA B O 1
ATOM 3435 N N . VAL B 1 169 ? 3.242 30.996 40.071 1.00 11.02 169 VAL B N 1
ATOM 3436 C CA . VAL B 1 169 ? 4.680 31.240 39.915 1.00 11.32 169 VAL B CA 1
ATOM 3437 C C . VAL B 1 169 ? 5.216 30.103 39.035 1.00 10.53 169 VAL B C 1
ATOM 3438 O O . VAL B 1 169 ? 4.970 28.916 39.338 1.00 11.67 169 VAL B O 1
ATOM 3442 N N . VAL B 1 170 ? 5.965 30.502 38.006 1.00 9.85 170 VAL B N 1
ATOM 3443 C CA . VAL B 1 170 ? 6.620 29.462 37.168 1.00 10.69 170 VAL B CA 1
ATOM 3444 C C . VAL B 1 170 ? 8.153 29.683 37.380 1.00 9.77 170 VAL B C 1
ATOM 3445 O O . VAL B 1 170 ? 8.609 30.811 37.223 1.00 10.82 170 VAL B O 1
ATOM 3449 N N . VAL B 1 171 ? 8.800 28.585 37.735 1.00 10.27 171 VAL B N 1
ATOM 3450 C CA . VAL B 1 171 ? 10.254 28.655 37.935 1.00 10.72 171 VAL B CA 1
ATOM 3451 C C . VAL B 1 171 ? 10.875 27.927 36.719 1.00 9.65 171 VAL B C 1
ATOM 3452 O O . VAL B 1 171 ? 10.713 26.724 36.625 1.00 10.03 171 VAL B O 1
ATOM 3456 N N . GLY B 1 172 ? 11.541 28.726 35.881 1.00 10.07 172 GLY B N 1
ATOM 3457 C CA . GLY B 1 172 ? 12.079 28.186 34.616 1.00 11.56 172 GLY B CA 1
ATOM 3458 C C . GLY B 1 172 ? 11.341 28.916 33.483 1.00 11.93 172 GLY B C 1
ATOM 3459 O O . GLY B 1 172 ? 10.176 29.292 33.592 1.00 13.68 172 GLY B O 1
ATOM 3460 N N . ARG B 1 173 ? 12.062 29.090 32.361 1.00 11.94 173 ARG B N 1
ATOM 3461 C CA . ARG B 1 173 ? 11.567 29.887 31.233 1.00 11.78 173 ARG B CA 1
ATOM 3462 C C . ARG B 1 173 ? 12.026 29.268 29.934 1.00 12.73 173 ARG B C 1
ATOM 3463 O O . ARG B 1 173 ? 12.150 29.958 28.899 1.00 13.55 173 ARG B O 1
ATOM 3471 N N . SER B 1 174 ? 12.187 27.947 29.925 1.00 12.20 174 SER B N 1
ATOM 3472 C CA . SER B 1 174 ? 12.659 27.268 28.679 1.00 10.53 174 SER B CA 1
ATOM 3473 C C . SER B 1 174 ? 11.605 27.294 27.621 1.00 10.55 174 SER B C 1
ATOM 3474 O O . SER B 1 174 ? 10.398 27.420 27.833 1.00 11.55 174 SER B O 1
ATOM 3477 N N . LYS B 1 175 ? 12.054 27.071 26.365 1.00 12.97 175 LYS B N 1
ATOM 3478 C CA . LYS B 1 175 ? 11.141 26.971 25.267 1.00 13.74 175 LYS B CA 1
ATOM 3479 C C . LYS B 1 175 ? 10.216 25.805 25.358 1.00 12.55 175 LYS B C 1
ATOM 3480 O O . LYS B 1 175 ? 9.091 25.848 24.867 1.00 16.05 175 LYS B O 1
ATOM 3486 N N . ILE B 1 176 ? 10.708 24.698 25.928 1.00 12.90 176 ILE B N 1
ATOM 3487 C CA . ILE B 1 176 ? 9.959 23.462 26.039 1.00 16.11 176 ILE B CA 1
ATOM 3488 C C . ILE B 1 176 ? 8.964 23.475 27.186 1.00 12.79 176 ILE B C 1
ATOM 3489 O O . ILE B 1 176 ? 7.965 22.758 27.082 1.00 13.85 176 ILE B O 1
ATOM 3494 N N . VAL B 1 177 ? 9.294 24.146 28.290 1.00 11.92 177 VAL B N 1
ATOM 3495 C CA . VAL B 1 177 ? 8.384 24.045 29.430 1.00 11.27 177 VAL B CA 1
ATOM 3496 C C . VAL B 1 177 ? 8.060 25.384 30.023 1.00 10.35 177 VAL B C 1
ATOM 3497 O O . VAL B 1 177 ? 6.918 25.829 29.929 1.00 12.30 177 VAL B O 1
ATOM 3501 N N . GLY B 1 178 ? 8.978 26.132 30.626 1.00 9.97 178 GLY B N 1
ATOM 3502 C CA . GLY B 1 178 ? 8.638 27.298 31.408 1.00 10.86 178 GLY B CA 1
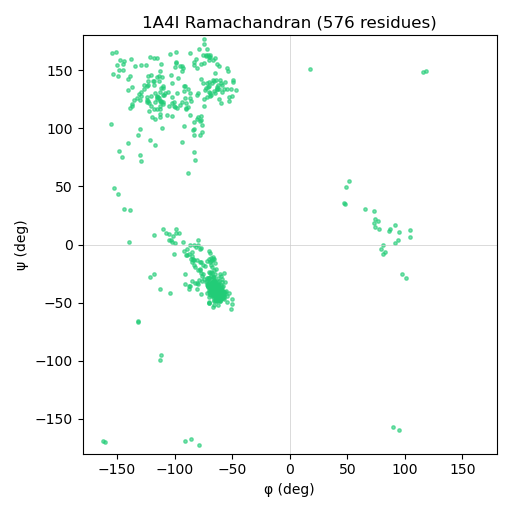ATOM 3503 C C . GLY B 1 178 ? 7.944 28.429 30.676 1.00 11.01 178 GLY B C 1
ATOM 3504 O O . GLY B 1 178 ? 7.024 29.039 31.211 1.00 12.97 178 GLY B O 1
ATOM 3505 N N . ALA B 1 179 ? 8.453 28.762 29.457 1.00 10.36 179 ALA B N 1
ATOM 3506 C CA . ALA B 1 179 ? 7.849 29.842 28.688 1.00 11.12 179 ALA B CA 1
ATOM 3507 C C . ALA B 1 179 ? 6.436 29.522 28.235 1.00 11.51 179 ALA B C 1
ATOM 3508 O O . ALA B 1 179 ? 5.494 30.261 28.606 1.00 10.62 179 ALA B O 1
ATOM 3510 N N . PRO B 1 180 ? 6.119 28.431 27.589 1.00 11.14 180 PRO B N 1
ATOM 3511 C CA . PRO B 1 180 ? 4.736 28.083 27.274 1.00 10.24 180 PRO B CA 1
ATOM 3512 C C . PRO B 1 180 ? 3.909 27.895 28.559 1.00 11.94 180 PRO B C 1
ATOM 3513 O O . PRO B 1 180 ? 2.694 28.240 28.479 1.00 13.02 180 PRO B O 1
ATOM 3517 N N . MET B 1 181 ? 4.516 27.436 29.631 1.00 10.81 181 MET B N 1
ATOM 3518 C CA . MET B 1 181 ? 3.661 27.309 30.855 1.00 10.88 181 MET B CA 1
ATOM 3519 C C . MET B 1 181 ? 3.196 28.680 31.320 1.00 11.31 181 MET B C 1
ATOM 3520 O O . MET B 1 181 ? 2.018 28.813 31.770 1.00 12.71 181 MET B O 1
ATOM 3525 N N . HIS B 1 182 ? 4.063 29.690 31.337 1.00 9.65 182 HIS B N 1
ATOM 3526 C CA . HIS B 1 182 ? 3.616 31.026 31.678 1.00 10.68 182 HIS B CA 1
ATOM 3527 C C . HIS B 1 182 ? 2.415 31.457 30.826 1.00 11.65 182 HIS B C 1
ATOM 3528 O O . HIS B 1 182 ? 1.437 31.989 31.328 1.00 13.39 182 HIS B O 1
ATOM 3535 N N . ASP B 1 183 ? 2.432 31.153 29.502 1.00 12.25 183 ASP B N 1
ATOM 3536 C CA . ASP B 1 183 ? 1.372 31.622 28.610 1.00 13.59 183 ASP B CA 1
ATOM 3537 C C . ASP B 1 183 ? 0.065 30.932 28.907 1.00 13.26 183 ASP B C 1
ATOM 3538 O O . ASP B 1 183 ? -1.004 31.569 28.921 1.00 12.25 183 ASP B O 1
ATOM 3543 N N . LEU B 1 184 ? 0.163 29.619 29.192 1.00 13.28 184 LEU B N 1
ATOM 3544 C CA . LEU B 1 184 ? -1.062 28.918 29.563 1.00 11.81 184 LEU B CA 1
ATOM 3545 C C . LEU B 1 184 ? -1.679 29.470 30.854 1.00 13.34 184 LEU B C 1
ATOM 3546 O O . LEU B 1 184 ? -2.879 29.615 30.918 1.00 14.45 184 LEU B O 1
ATOM 3551 N N . LEU B 1 185 ? -0.816 29.750 31.850 1.00 11.47 185 LEU B N 1
ATOM 3552 C CA . LEU B 1 185 ? -1.456 30.281 33.070 1.00 12.80 185 LEU B CA 1
ATOM 3553 C C . LEU B 1 185 ? -1.973 31.685 32.917 1.00 13.13 185 LEU B C 1
ATOM 3554 O O . LEU B 1 185 ? -3.075 32.009 33.375 1.00 13.79 185 LEU B O 1
ATOM 3559 N N . LEU B 1 186 ? -1.312 32.542 32.162 1.00 10.94 186 LEU B N 1
ATOM 3560 C CA . LEU B 1 186 ? -1.696 33.915 31.926 1.00 11.96 186 LEU B CA 1
ATOM 3561 C C . LEU B 1 186 ? -3.035 33.915 31.186 1.00 12.80 186 LEU B C 1
ATOM 3562 O O . LEU B 1 186 ? -3.968 34.638 31.605 1.00 13.03 186 LEU B O 1
ATOM 3567 N N . TRP B 1 187 ? -3.156 33.103 30.139 1.00 13.65 187 TRP B N 1
ATOM 3568 C CA . TRP B 1 187 ? -4.406 33.154 29.374 1.00 11.79 187 TRP B CA 1
ATOM 3569 C C . TRP B 1 187 ? -5.530 32.330 29.954 1.00 14.59 187 TRP B C 1
ATOM 3570 O O . TRP B 1 187 ? -6.679 32.338 29.467 1.00 17.00 187 TRP B O 1
ATOM 3581 N N . ASN B 1 188 ? -5.273 31.653 31.076 1.00 13.13 188 ASN B N 1
ATOM 3582 C CA . ASN B 1 188 ? -6.308 31.105 31.951 1.00 12.99 188 ASN B CA 1
ATOM 3583 C C . ASN B 1 188 ? -6.555 32.112 33.091 1.00 14.34 188 ASN B C 1
ATOM 3584 O O . ASN B 1 188 ? -7.204 31.744 34.107 1.00 14.26 188 ASN B O 1
ATOM 3589 N N . ASN B 1 189 ? -6.040 33.299 33.051 1.00 12.88 189 ASN B N 1
ATOM 3590 C CA . ASN B 1 189 ? -6.331 34.429 33.905 1.00 13.38 189 ASN B CA 1
ATOM 3591 C C . ASN B 1 189 ? -5.726 34.385 35.288 1.00 13.25 189 ASN B C 1
ATOM 3592 O O . ASN B 1 189 ? -6.179 35.117 36.173 1.00 14.03 189 ASN B O 1
ATOM 3597 N N . ALA B 1 190 ? -4.684 33.575 35.427 1.00 12.14 190 ALA B N 1
ATOM 3598 C CA . ALA B 1 190 ? -3.842 33.728 36.634 1.00 12.77 190 ALA B CA 1
ATOM 3599 C C . ALA B 1 190 ? -2.982 34.979 36.491 1.00 13.26 190 ALA B C 1
ATOM 3600 O O . ALA B 1 190 ? -2.699 35.451 35.388 1.00 13.32 190 ALA B O 1
ATOM 3602 N N . THR B 1 191 ? -2.524 35.569 37.577 1.00 12.00 191 THR B N 1
ATOM 3603 C CA . THR B 1 191 ? -1.548 36.619 37.645 1.00 12.28 191 THR B CA 1
ATOM 3604 C C . THR B 1 191 ? -0.211 35.885 37.710 1.00 13.36 191 THR B C 1
ATOM 3605 O O . THR B 1 191 ? -0.159 34.991 38.564 1.00 15.40 191 THR B O 1
ATOM 3609 N N . VAL B 1 192 ? 0.718 36.020 36.787 1.00 11.78 192 VAL B N 1
ATOM 3610 C CA . VAL B 1 192 ? 1.831 35.078 36.731 1.00 12.82 192 VAL B CA 1
ATOM 3611 C C . VAL B 1 192 ? 3.146 35.793 36.959 1.00 11.06 192 VAL B C 1
ATOM 3612 O O . VAL B 1 192 ? 3.402 36.859 36.426 1.00 12.40 192 VAL B O 1
ATOM 3616 N N . THR B 1 193 ? 3.961 35.120 37.771 1.00 11.64 193 THR B N 1
ATOM 3617 C CA . THR B 1 193 ? 5.335 35.595 37.995 1.00 12.39 193 THR B CA 1
ATOM 3618 C C . THR B 1 193 ? 6.309 34.545 37.416 1.00 10.36 193 THR B C 1
ATOM 3619 O O . THR B 1 193 ? 6.186 33.394 37.796 1.00 11.59 193 THR B O 1
ATOM 3623 N N . THR B 1 194 ? 7.224 35.033 36.554 1.00 10.39 194 THR B N 1
ATOM 3624 C CA . THR B 1 194 ? 8.195 34.102 35.960 1.00 13.34 194 THR B CA 1
ATOM 3625 C C . THR B 1 194 ? 9.556 34.361 36.652 1.00 10.79 194 THR B C 1
ATOM 3626 O O . THR B 1 194 ? 10.035 35.507 36.666 1.00 12.05 194 THR B O 1
ATOM 3630 N N . CYS B 1 195 ? 10.093 33.212 37.058 1.00 13.41 195 CYS B N 1
ATOM 3631 C CA . CYS B 1 195 ? 11.391 33.229 37.753 1.00 12.59 195 CYS B CA 1
ATOM 3632 C C . CYS B 1 195 ? 12.393 32.375 36.956 1.00 13.05 195 CYS B C 1
ATOM 3633 O O . CYS B 1 195 ? 12.004 31.550 36.115 1.00 13.38 195 CYS B O 1
ATOM 3636 N N . HIS B 1 196 ? 13.674 32.598 37.232 1.00 11.10 196 HIS B N 1
ATOM 3637 C CA . HIS B 1 196 ? 14.753 31.934 36.511 1.00 10.31 196 HIS B CA 1
ATOM 3638 C C . HIS B 1 196 ? 16.066 32.031 37.320 1.00 11.66 196 HIS B C 1
ATOM 3639 O O . HIS B 1 196 ? 16.040 32.387 38.488 1.00 11.96 196 HIS B O 1
ATOM 3646 N N . SER B 1 197 ? 17.176 31.650 36.638 1.00 12.17 197 SER B N 1
ATOM 3647 C CA . SER B 1 197 ? 18.438 31.586 37.393 1.00 13.95 197 SER B CA 1
ATOM 3648 C C . SER B 1 197 ? 18.924 32.930 37.890 1.00 13.11 197 SER B C 1
ATOM 3649 O O . SER B 1 197 ? 19.867 32.964 38.724 1.00 15.31 197 SER B O 1
ATOM 3652 N N . LYS B 1 198 ? 18.374 34.069 37.427 1.00 12.89 198 LYS B N 1
ATOM 3653 C CA . LYS B 1 198 ? 18.817 35.364 37.883 1.00 13.81 198 LYS B CA 1
ATOM 3654 C C . LYS B 1 198 ? 17.795 35.989 38.860 1.00 12.35 198 LYS B C 1
ATOM 3655 O O . LYS B 1 198 ? 17.939 37.151 39.212 1.00 14.10 198 LYS B O 1
ATOM 3661 N N . THR B 1 199 ? 16.818 35.204 39.270 1.00 12.02 199 THR B N 1
ATOM 3662 C CA . THR B 1 199 ? 15.847 35.676 40.268 1.00 12.47 199 THR B CA 1
ATOM 3663 C C . THR B 1 199 ? 16.518 35.817 41.628 1.00 13.78 199 THR B C 1
ATOM 3664 O O . THR B 1 199 ? 17.090 34.795 42.042 1.00 15.95 199 THR B O 1
ATOM 3668 N N . ALA B 1 200 ? 16.312 36.947 42.271 1.00 13.80 200 ALA B N 1
ATOM 3669 C CA . ALA B 1 200 ? 16.885 37.096 43.615 1.00 15.40 200 ALA B CA 1
ATOM 3670 C C . ALA B 1 200 ? 15.801 36.664 44.574 1.00 16.74 200 ALA B C 1
ATOM 3671 O O . ALA B 1 200 ? 14.599 36.749 44.289 1.00 15.99 200 ALA B O 1
ATOM 3673 N N . HIS B 1 201 ? 16.216 36.193 45.773 1.00 18.57 201 HIS B N 1
ATOM 3674 C CA . HIS B 1 201 ? 15.218 35.785 46.758 1.00 17.30 201 HIS B CA 1
ATOM 3675 C C . HIS B 1 201 ? 14.162 34.856 46.170 1.00 15.66 201 HIS B C 1
ATOM 3676 O O . HIS B 1 201 ? 12.974 34.979 46.369 1.00 14.67 201 HIS B O 1
ATOM 3683 N N . LEU B 1 202 ? 14.625 33.814 45.476 1.00 13.99 202 LEU B N 1
ATOM 3684 C CA . LEU B 1 202 ? 13.720 32.867 44.852 1.00 13.64 202 LEU B CA 1
ATOM 3685 C C . LEU B 1 202 ? 12.717 32.235 45.827 1.00 15.56 202 LEU B C 1
ATOM 3686 O O . LEU B 1 202 ? 11.554 32.033 45.532 1.00 15.65 202 LEU B O 1
ATOM 3691 N N . ASP B 1 203 ? 13.208 31.904 47.041 1.00 15.22 203 ASP B N 1
ATOM 3692 C CA . ASP B 1 203 ? 12.269 31.379 48.034 1.00 16.40 203 ASP B CA 1
ATOM 3693 C C . ASP B 1 203 ? 11.133 32.312 48.340 1.00 16.14 203 ASP B C 1
ATOM 3694 O O . ASP B 1 203 ? 9.998 31.805 48.416 1.00 18.03 203 ASP B O 1
ATOM 3699 N N . GLU B 1 204 ? 11.342 33.617 48.469 1.00 16.26 204 GLU B N 1
ATOM 3700 C CA . GLU B 1 204 ? 10.276 34.555 48.719 1.00 19.05 204 GLU B CA 1
ATOM 3701 C C . GLU B 1 204 ? 9.322 34.667 47.545 1.00 17.80 204 GLU B C 1
ATOM 3702 O O . GLU B 1 204 ? 8.094 34.759 47.747 1.00 19.96 204 GLU B O 1
ATOM 3708 N N . GLU B 1 205 ? 9.834 34.526 46.317 1.00 15.65 205 GLU B N 1
ATOM 3709 C CA . GLU B 1 205 ? 8.970 34.541 45.143 1.00 16.71 205 GLU B CA 1
ATOM 3710 C C . GLU B 1 205 ? 8.110 33.300 45.058 1.00 14.87 205 GLU B C 1
ATOM 3711 O O . GLU B 1 205 ? 6.900 33.375 44.797 1.00 15.63 205 GLU B O 1
ATOM 3717 N N . VAL B 1 206 ? 8.702 32.131 45.380 1.00 14.63 206 VAL B N 1
AT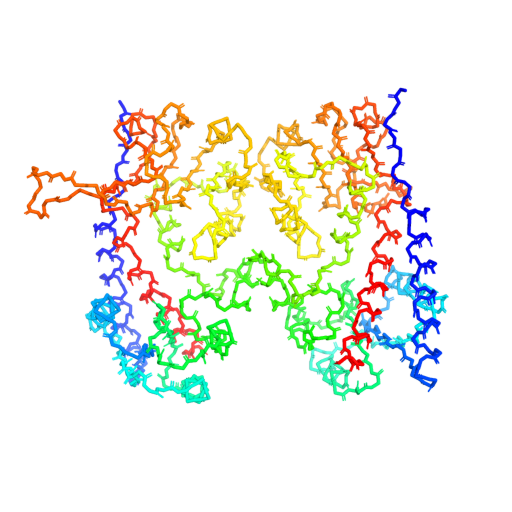OM 3718 C CA . VAL B 1 206 ? 7.968 30.878 45.276 1.00 13.77 206 VAL B CA 1
ATOM 3719 C C . VAL B 1 206 ? 6.837 30.825 46.318 1.00 15.55 206 VAL B C 1
ATOM 3720 O O . VAL B 1 206 ? 5.738 30.356 46.063 1.00 15.09 206 VAL B O 1
ATOM 3724 N N . ASN B 1 207 ? 7.152 31.443 47.471 1.00 15.45 207 ASN B N 1
ATOM 3725 C CA . ASN B 1 207 ? 6.132 31.439 48.552 1.00 18.61 207 ASN B CA 1
ATOM 3726 C C . ASN B 1 207 ? 4.901 32.291 48.297 1.00 17.61 207 ASN B C 1
ATOM 3727 O O . ASN B 1 207 ? 3.904 32.279 49.038 1.00 21.27 207 ASN B O 1
ATOM 3732 N N . LYS B 1 208 ? 4.889 33.057 47.177 1.00 17.95 208 LYS B N 1
ATOM 3733 C CA . LYS B 1 208 ? 3.701 33.803 46.772 1.00 18.99 208 LYS B CA 1
ATOM 3734 C C . LYS B 1 208 ? 2.790 32.996 45.877 1.00 17.34 208 LYS B C 1
ATOM 3735 O O . LYS B 1 208 ? 1.674 33.353 45.479 1.00 18.81 208 L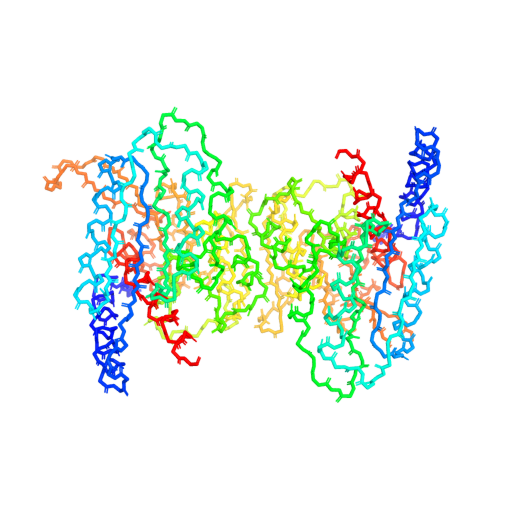YS B O 1
ATOM 3741 N N . GLY B 1 209 ? 3.217 31.804 45.412 1.00 16.45 209 GLY B N 1
ATOM 3742 C CA . GLY B 1 209 ? 2.542 31.006 44.446 1.00 16.99 209 GLY B CA 1
ATOM 3743 C C . GLY B 1 209 ? 1.388 30.199 44.996 1.00 15.73 209 GLY B C 1
ATOM 3744 O O . GLY B 1 209 ? 1.596 29.182 45.648 1.00 17.27 209 GLY B O 1
ATOM 3745 N N . ASP B 1 210 ? 0.153 30.592 44.628 1.00 14.68 210 ASP B N 1
ATOM 3746 C CA . ASP B 1 210 ? -0.999 29.738 44.882 1.00 14.32 210 ASP B CA 1
ATOM 3747 C C . ASP B 1 210 ? -0.986 28.514 43.961 1.00 14.27 210 ASP B C 1
ATOM 3748 O O . ASP B 1 210 ? -1.476 27.427 44.219 1.00 14.94 210 ASP B O 1
ATOM 3753 N N . ILE B 1 211 ? -0.368 28.703 42.742 1.00 13.26 211 ILE B N 1
ATOM 3754 C CA . ILE B 1 211 ? -0.095 27.638 41.807 1.00 12.57 211 ILE B CA 1
ATOM 3755 C C . ILE B 1 211 ? 1.417 27.806 41.552 1.00 12.64 211 ILE B C 1
ATOM 3756 O O . ILE B 1 211 ? 1.821 28.929 41.312 1.00 13.30 211 ILE B O 1
ATOM 3761 N N . LEU B 1 212 ? 2.145 26.705 41.591 1.00 12.35 212 LEU B N 1
ATOM 3762 C CA . LEU B 1 212 ? 3.591 26.724 41.367 1.00 11.18 212 LEU B CA 1
ATOM 3763 C C . LEU B 1 212 ? 3.946 25.627 40.375 1.00 10.82 212 LEU B C 1
ATOM 3764 O O . LEU B 1 212 ? 3.547 24.494 40.577 1.00 12.68 212 LEU B O 1
ATOM 3769 N N . VAL B 1 213 ? 4.648 26.012 39.300 1.00 11.21 213 VAL B N 1
ATOM 3770 C CA . VAL B 1 213 ? 5.117 25.034 38.339 1.00 10.70 213 VAL B CA 1
ATOM 3771 C C . VAL B 1 213 ? 6.638 25.223 38.287 1.00 10.28 213 VAL B C 1
ATOM 3772 O O . VAL B 1 213 ? 7.133 26.318 38.088 1.00 11.44 213 VAL B O 1
ATOM 3776 N N . VAL B 1 214 ? 7.323 24.123 38.565 1.00 12.05 214 VAL B N 1
ATOM 3777 C CA . VAL B 1 214 ? 8.780 24.151 38.641 1.00 12.57 214 VAL B CA 1
ATOM 3778 C C . VAL B 1 214 ? 9.365 23.304 37.556 1.00 13.25 214 VAL B C 1
ATOM 3779 O O . VAL B 1 214 ? 9.039 22.132 37.394 1.00 13.68 214 VAL B O 1
ATOM 3783 N N . ALA B 1 215 ? 10.252 23.893 36.743 1.00 11.53 215 ALA B N 1
ATOM 3784 C CA . ALA B 1 215 ? 10.868 23.201 35.617 1.00 12.80 215 ALA B CA 1
ATOM 3785 C C . ALA B 1 215 ? 12.265 23.797 35.460 1.00 12.80 215 ALA B C 1
ATOM 3786 O O . ALA B 1 215 ? 12.543 24.638 34.598 1.00 12.72 215 ALA B O 1
ATOM 3788 N N . THR B 1 216 ? 13.168 23.300 36.311 1.00 13.56 216 THR B N 1
ATOM 3789 C CA . THR B 1 216 ? 14.543 23.827 36.354 1.00 12.91 216 THR B CA 1
ATOM 3790 C C . THR B 1 216 ? 15.581 22.745 36.081 1.00 13.12 216 THR B C 1
ATOM 3791 O O . THR B 1 216 ? 16.716 23.165 35.754 1.00 14.44 216 THR B O 1
ATOM 3795 N N . GLY B 1 217 ? 15.336 21.493 36.364 1.00 14.05 217 GLY B N 1
ATOM 3796 C CA . GLY B 1 217 ? 16.453 20.523 36.267 1.00 13.56 217 GLY B CA 1
ATOM 3797 C C . GLY B 1 217 ? 17.448 20.684 37.418 1.00 15.18 217 GLY B C 1
ATOM 3798 O O . GLY B 1 217 ? 18.612 20.224 37.327 1.00 16.44 217 GLY B O 1
ATOM 3799 N N . GLN B 1 218 ? 17.033 21.333 38.507 1.00 16.25 218 GLN B N 1
ATOM 3800 C CA . GLN B 1 218 ? 17.874 21.532 39.711 1.00 17.22 218 GLN B CA 1
ATOM 3801 C C . GLN B 1 218 ? 17.233 20.649 40.795 1.00 17.48 218 GLN B C 1
ATOM 3802 O O . GLN B 1 218 ? 16.239 21.031 41.397 1.00 16.57 218 GLN B O 1
ATOM 3808 N N . PRO B 1 219 ? 17.787 19.469 41.045 1.00 17.39 219 PRO B N 1
ATOM 3809 C CA . PRO B 1 219 ? 17.092 18.468 41.825 1.00 16.49 219 PRO B CA 1
ATOM 3810 C C . PRO B 1 219 ? 16.786 18.911 43.249 1.00 16.33 219 PRO B C 1
ATOM 3811 O O . PRO B 1 219 ? 17.654 19.419 43.935 1.00 17.22 219 PRO B O 1
ATOM 3815 N N . GLU B 1 220 ? 15.491 18.808 43.551 1.00 14.94 220 GLU B N 1
ATOM 3816 C CA . GLU B 1 220 ? 14.934 19.164 44.849 1.00 15.72 220 GLU B CA 1
ATOM 3817 C C . GLU B 1 220 ? 15.418 20.499 45.366 1.00 14.64 220 GLU B C 1
ATOM 3818 O O . GLU B 1 220 ? 15.430 20.799 46.576 1.00 17.38 220 GLU B O 1
ATOM 3824 N N . MET B 1 221 ? 15.626 21.505 44.468 1.00 13.53 221 MET B N 1
ATOM 3825 C CA . MET B 1 221 ? 16.066 22.821 44.908 1.00 17.51 221 MET B CA 1
ATOM 3826 C C . MET B 1 221 ? 14.959 23.573 45.643 1.00 14.51 221 MET B C 1
ATOM 3827 O O . MET B 1 221 ? 15.233 24.348 46.550 1.00 16.49 221 MET B O 1
ATOM 3832 N N . VAL B 1 222 ? 13.708 23.381 45.184 1.00 15.38 222 VAL B N 1
ATOM 3833 C CA . VAL B 1 222 ? 12.591 24.118 45.778 1.00 14.79 222 VAL B CA 1
ATOM 3834 C C . VAL B 1 222 ? 12.178 23.357 47.032 1.00 13.84 222 VAL B C 1
ATOM 3835 O O . VAL B 1 222 ? 11.640 22.292 46.942 1.00 13.65 222 VAL B O 1
ATOM 3839 N N . LYS B 1 223 ? 12.545 23.925 48.189 1.00 14.10 223 LYS B N 1
ATOM 3840 C CA . LYS B 1 223 ? 12.322 23.243 49.463 1.00 16.61 223 LYS B CA 1
ATOM 3841 C C . LYS B 1 223 ? 10.895 23.442 49.918 1.00 14.88 223 LYS B C 1
ATOM 3842 O O . LYS B 1 223 ? 10.125 24.324 49.564 1.00 15.76 223 LYS B O 1
ATOM 3848 N N . GLY B 1 224 ? 10.514 22.507 50.822 1.00 16.45 224 GLY B N 1
ATOM 3849 C CA . GLY B 1 224 ? 9.149 22.501 51.337 1.00 17.16 224 GLY B CA 1
ATOM 3850 C C . GLY B 1 224 ? 8.761 23.802 51.995 1.00 16.41 224 GLY B C 1
ATOM 3851 O O . GLY B 1 224 ? 7.635 24.274 51.811 1.00 18.34 224 GLY B O 1
ATOM 3852 N N . GLU B 1 225 ? 9.632 24.410 52.757 1.00 18.21 225 GLU B N 1
ATOM 3853 C CA . GLU B 1 225 ? 9.398 25.651 53.474 1.00 18.51 225 GLU B CA 1
ATOM 3854 C C . GLU B 1 225 ? 9.051 26.825 52.547 1.00 19.24 225 GLU B C 1
ATOM 3855 O O . GLU B 1 225 ? 8.429 27.798 52.986 1.00 21.30 225 GLU B O 1
ATOM 3861 N N . TRP B 1 226 ? 9.504 26.717 51.290 1.00 16.28 226 TRP B N 1
ATOM 3862 C CA . TRP B 1 226 ? 9.191 27.803 50.346 1.00 15.82 226 TRP B CA 1
ATOM 3863 C C . TRP B 1 226 ? 7.755 27.766 49.862 1.00 17.46 226 TRP B C 1
ATOM 3864 O O . TRP B 1 226 ? 7.279 28.812 49.362 1.00 19.38 226 TRP B O 1
ATOM 3875 N N . ILE B 1 227 ? 7.117 26.625 49.871 1.00 17.87 227 ILE B N 1
ATOM 3876 C CA . ILE B 1 227 ? 5.769 26.439 49.350 1.00 16.89 227 ILE B CA 1
ATOM 3877 C C . ILE B 1 227 ? 4.749 27.217 50.150 1.00 18.14 227 ILE B C 1
ATOM 3878 O O . ILE B 1 227 ? 4.753 27.155 51.412 1.00 19.37 227 ILE B O 1
ATOM 3883 N N . LYS B 1 228 ? 3.907 27.972 49.464 1.00 17.78 228 LYS B N 1
ATOM 3884 C CA . LYS B 1 228 ? 2.807 28.669 50.140 1.00 18.57 228 LYS B CA 1
ATOM 3885 C C . LYS B 1 228 ? 1.809 27.641 50.622 1.00 18.35 228 LYS B C 1
ATOM 3886 O O . LYS B 1 228 ? 1.405 26.707 49.950 1.00 16.28 228 LYS B O 1
ATOM 3892 N N . PRO B 1 229 ? 1.420 27.670 51.911 1.00 20.04 229 PRO B N 1
ATOM 3893 C CA . PRO B 1 229 ? 0.436 26.733 52.405 1.00 19.58 229 PRO B CA 1
ATOM 3894 C C . PRO B 1 229 ? -0.826 26.738 51.560 1.00 19.22 229 PRO B C 1
ATOM 3895 O O . PRO B 1 229 ? -1.382 27.820 51.285 1.00 22.01 229 PRO B O 1
ATOM 3899 N N . GLY B 1 230 ? -1.209 25.547 51.109 1.00 19.20 230 GLY B N 1
ATOM 3900 C CA . GLY B 1 230 ? -2.362 25.312 50.286 1.00 18.61 230 GLY B CA 1
ATOM 3901 C C . GLY B 1 230 ? -2.048 25.372 48.780 1.00 17.78 230 GLY B C 1
ATOM 3902 O O . GLY B 1 230 ? -2.973 25.331 47.982 1.00 18.38 230 GLY B O 1
ATOM 3903 N N . ALA B 1 231 ? -0.783 25.605 48.414 1.00 17.80 231 ALA B N 1
ATOM 3904 C CA . ALA B 1 231 ? -0.529 25.737 46.955 1.00 16.09 231 ALA B CA 1
ATOM 3905 C C . ALA B 1 231 ? -0.797 24.474 46.179 1.00 16.45 231 ALA B C 1
ATOM 3906 O O . ALA B 1 231 ? -0.751 23.345 46.648 1.00 16.72 231 ALA B O 1
ATOM 3908 N N . ILE B 1 232 ? -0.978 24.628 44.854 1.00 14.42 232 ILE B N 1
ATOM 3909 C CA . ILE B 1 232 ? -0.987 23.535 43.896 1.00 13.57 232 ILE B CA 1
ATOM 3910 C C . ILE B 1 232 ? 0.469 23.461 43.339 1.00 13.35 232 ILE B C 1
ATOM 3911 O O . ILE B 1 232 ? 0.927 24.495 42.871 1.00 13.86 232 ILE B O 1
ATOM 3916 N 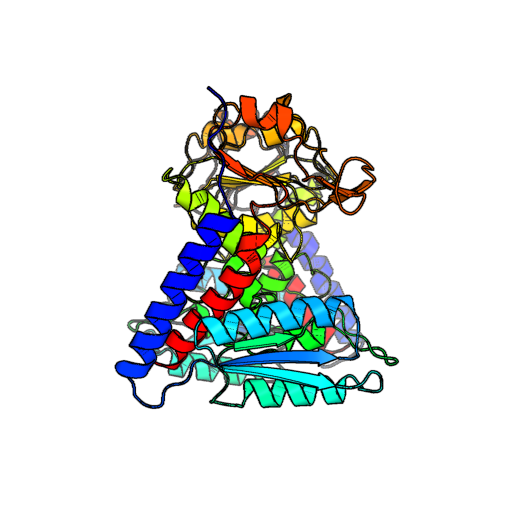N . VAL B 1 233 ? 1.117 22.352 43.519 1.00 13.19 233 VAL B N 1
ATOM 3917 C CA . VAL B 1 233 ? 2.556 22.255 43.177 1.00 12.44 233 VAL B CA 1
ATOM 3918 C C . VAL B 1 233 ? 2.717 21.229 42.096 1.00 11.28 233 VAL B C 1
ATOM 3919 O O . VAL B 1 233 ? 2.444 20.044 42.249 1.00 12.32 233 VAL B O 1
ATOM 3923 N N . ILE B 1 234 ? 3.197 21.729 40.935 1.00 13.08 234 ILE B N 1
ATOM 3924 C CA . ILE B 1 234 ? 3.454 20.910 39.753 1.00 12.22 234 ILE B CA 1
ATOM 3925 C C . ILE B 1 234 ? 4.960 20.852 39.476 1.00 13.43 234 ILE B C 1
ATOM 3926 O O . ILE B 1 234 ? 5.580 21.923 39.376 1.00 13.82 234 ILE B O 1
ATOM 3931 N N . ASP B 1 235 ? 5.526 19.665 39.564 1.00 13.96 235 ASP B N 1
ATOM 3932 C CA . ASP B 1 235 ? 6.983 19.506 39.460 1.00 15.37 235 ASP B CA 1
ATOM 3933 C C . ASP B 1 235 ? 7.308 18.760 38.187 1.00 12.64 235 ASP B C 1
ATOM 3934 O O . ASP B 1 235 ? 7.040 17.588 38.001 1.00 14.31 235 ASP B O 1
ATOM 3939 N N . CYS B 1 236 ? 7.946 19.437 37.222 1.00 14.26 236 CYS B N 1
ATOM 3940 C CA . CYS B 1 236 ? 8.303 18.843 35.940 1.00 13.97 236 CYS B CA 1
ATOM 3941 C C . CYS B 1 236 ? 9.662 18.141 35.987 1.00 15.02 236 CYS B C 1
ATOM 3942 O O . CYS B 1 236 ? 10.002 17.520 34.980 1.00 15.68 236 CYS B O 1
ATOM 3945 N N . GLY B 1 237 ? 10.409 18.281 37.050 1.00 14.77 237 GLY B N 1
ATOM 3946 C CA . GLY B 1 237 ? 11.789 17.766 37.044 1.00 15.84 237 GLY B CA 1
ATOM 3947 C C . GLY B 1 237 ? 11.909 16.262 36.898 1.00 16.33 237 GLY B C 1
ATOM 3948 O O . GLY B 1 237 ? 11.099 15.521 37.463 1.00 16.68 237 GLY B O 1
ATOM 3949 N N . ILE B 1 238 ? 12.913 15.854 36.139 1.00 15.15 238 ILE B N 1
ATOM 3950 C CA . ILE B 1 238 ? 13.270 14.410 36.014 1.00 15.43 238 ILE B CA 1
ATOM 3951 C C . ILE B 1 238 ? 14.748 14.368 36.274 1.00 16.85 238 ILE B C 1
ATOM 3952 O O . ILE B 1 238 ? 15.590 14.759 35.444 1.00 19.26 238 ILE B O 1
ATOM 3957 N N . ASN B 1 239 ? 15.103 14.006 37.506 1.00 15.77 239 ASN B N 1
ATOM 3958 C CA . ASN B 1 239 ? 16.509 14.055 37.959 1.00 16.76 239 ASN B CA 1
ATOM 3959 C C . ASN B 1 239 ? 16.883 12.642 38.457 1.00 17.38 239 ASN B C 1
ATOM 3960 O O . ASN B 1 239 ? 16.245 12.159 39.397 1.00 19.05 239 ASN B O 1
ATOM 3965 N N . TYR B 1 240 ? 17.915 12.040 37.875 1.00 18.37 240 TYR B N 1
ATOM 3966 C CA . TYR B 1 240 ? 18.289 10.697 38.337 1.00 18.43 240 TYR B CA 1
ATOM 3967 C C . TYR B 1 240 ? 19.335 10.725 39.423 1.00 18.69 240 TYR B C 1
ATOM 3968 O O . TYR B 1 240 ? 20.223 11.551 39.511 1.00 20.06 240 TYR B O 1
ATOM 3977 N N . VAL B 1 241 ? 19.120 9.900 40.434 1.00 18.45 241 VAL B N 1
ATOM 3978 C CA . VAL B 1 241 ? 20.036 9.845 41.590 1.00 18.72 241 VAL B CA 1
ATOM 3979 C C . VAL B 1 241 ? 20.291 8.377 41.935 1.00 20.01 241 VAL B C 1
ATOM 3980 O O . VAL B 1 241 ? 19.341 7.641 42.116 1.00 18.82 241 VAL B O 1
ATOM 3984 N N . PRO B 1 242 ? 21.527 7.910 41.988 1.00 19.58 242 PRO B N 1
ATOM 3985 C CA . PRO B 1 242 ? 21.817 6.525 42.325 1.00 20.78 242 PRO B CA 1
ATOM 3986 C C . PRO B 1 242 ? 21.191 6.136 43.643 1.00 21.32 242 PRO B C 1
ATOM 3987 O O . PRO B 1 242 ? 21.193 6.914 44.611 1.00 21.63 242 PRO B O 1
ATOM 3991 N N . ASP B 1 243 ? 20.533 4.975 43.690 1.00 20.32 243 ASP B N 1
ATOM 3992 C CA . ASP B 1 243 ? 19.873 4.511 44.898 1.00 20.33 243 ASP B CA 1
ATOM 3993 C C . ASP B 1 243 ? 19.825 2.985 44.756 1.00 21.52 243 ASP B C 1
ATOM 3994 O O . ASP B 1 243 ? 18.977 2.422 44.051 1.00 19.80 243 ASP B O 1
ATOM 3999 N N . ASP B 1 244 ? 20.727 2.363 45.503 1.00 22.13 244 ASP B N 1
ATOM 4000 C CA . ASP B 1 244 ? 20.821 0.909 45.401 1.00 24.93 244 ASP B CA 1
ATOM 4001 C C . ASP B 1 244 ? 19.612 0.190 45.918 1.00 24.29 244 ASP B C 1
ATOM 4002 O O . ASP B 1 244 ? 19.524 -1.044 45.622 1.00 26.94 244 ASP B O 1
ATOM 4007 N N . LYS B 1 245 ? 18.680 0.771 46.623 1.00 24.71 245 LYS B N 1
ATOM 4008 C CA . LYS B 1 245 ? 17.479 0.143 47.127 1.00 24.31 245 LYS B CA 1
ATOM 4009 C C . LYS B 1 245 ? 16.364 0.053 46.074 1.00 25.63 245 LYS B C 1
ATOM 4010 O O . LYS B 1 245 ? 15.278 -0.469 46.395 1.00 29.00 245 LYS B O 1
ATOM 4016 N N . LYS B 1 246 ? 16.591 0.585 44.875 1.00 22.23 246 LYS B N 1
ATOM 4017 C CA . LYS B 1 246 ? 15.596 0.520 43.803 1.00 21.93 246 LYS B CA 1
ATOM 4018 C C . LYS B 1 246 ? 15.940 -0.618 42.858 1.00 22.90 246 LYS B C 1
ATOM 4019 O O . LYS B 1 246 ? 17.107 -0.926 42.523 1.00 19.63 246 LYS B O 1
ATOM 4025 N N . PRO B 1 247 ? 14.948 -1.154 42.135 1.00 22.68 247 PRO B N 1
ATOM 4026 C CA . PRO B 1 247 ? 15.163 -2.270 41.204 1.00 23.15 247 PRO B CA 1
ATOM 4027 C C . PRO B 1 247 ? 16.291 -2.076 40.241 1.00 23.52 247 PRO B C 1
ATOM 4028 O O . PRO B 1 247 ? 17.149 -2.920 39.901 1.00 24.90 247 PRO B O 1
ATOM 4032 N N . ASN B 1 248 ? 16.308 -0.874 39.643 1.00 21.32 248 ASN B N 1
ATOM 4033 C CA . ASN B 1 248 ? 17.290 -0.518 38.653 1.00 21.13 248 ASN B CA 1
ATOM 4034 C C . ASN B 1 248 ? 18.453 0.309 39.152 1.00 20.01 248 ASN B C 1
ATOM 4035 O O . ASN B 1 248 ? 19.171 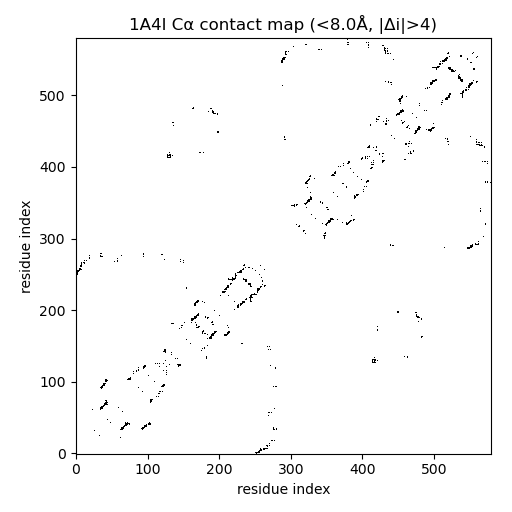0.867 38.337 1.00 21.94 248 ASN B O 1
ATOM 4040 N N . GLY B 1 249 ? 18.562 0.459 40.475 1.00 21.27 249 GLY B N 1
ATOM 4041 C CA . GLY B 1 249 ? 19.693 1.164 41.005 1.00 20.68 249 GLY B CA 1
ATOM 4042 C C . GLY B 1 249 ? 19.651 2.677 40.917 1.00 22.47 249 GLY B C 1
ATOM 4043 O O . GLY B 1 249 ? 20.692 3.268 41.169 1.00 22.19 249 GLY B O 1
ATOM 4044 N N . ARG B 1 250 ? 18.466 3.215 40.613 1.00 21.07 250 ARG B N 1
ATOM 4045 C CA . ARG B 1 250 ? 18.370 4.671 40.611 1.00 21.91 250 ARG B CA 1
ATOM 4046 C C . ARG B 1 250 ? 16.953 5.081 40.995 1.00 20.37 250 ARG B C 1
ATOM 4047 O O . ARG B 1 250 ? 15.957 4.347 40.885 1.00 19.91 250 ARG B O 1
ATOM 4055 N N . LYS B 1 251 ? 16.921 6.309 41.530 1.00 17.72 251 LYS B N 1
ATOM 4056 C CA . LYS B 1 251 ? 15.593 6.876 41.828 1.00 18.16 251 LYS B CA 1
ATOM 4057 C C . LYS B 1 251 ? 15.493 8.116 40.941 1.00 16.45 251 LYS B C 1
ATOM 4058 O O . LYS B 1 251 ? 16.474 8.674 40.463 1.00 16.61 251 LYS B O 1
ATOM 4064 N N . VAL B 1 252 ? 14.236 8.514 40.775 1.00 15.65 252 VAL B N 1
ATOM 4065 C CA . VAL B 1 252 ? 13.970 9.768 40.038 1.00 17.26 252 VAL B CA 1
ATOM 4066 C C . VAL B 1 252 ? 13.407 10.742 41.056 1.00 16.94 252 VAL B C 1
ATOM 4067 O O . VAL B 1 252 ? 12.493 10.431 41.845 1.00 18.79 252 VAL B O 1
ATOM 4071 N N . VAL B 1 253 ? 13.949 11.975 41.104 1.00 15.78 253 VAL B N 1
ATOM 4072 C CA . VAL B 1 253 ? 13.438 13.038 41.957 1.00 16.51 253 VAL B CA 1
ATOM 4073 C C . VAL B 1 253 ? 13.127 14.279 41.072 1.00 14.48 253 VAL B C 1
ATOM 4074 O O . VAL B 1 253 ? 13.669 14.438 39.962 1.00 17.01 253 VAL B O 1
ATOM 4078 N N . GLY B 1 254 ? 12.203 15.036 41.631 1.00 15.62 254 GLY B N 1
ATOM 4079 C CA . GLY B 1 254 ? 11.787 16.253 40.936 1.00 13.67 254 GLY B CA 1
ATOM 4080 C C . GLY B 1 254 ? 12.702 17.425 41.268 1.00 13.90 254 GLY B C 1
ATOM 4081 O O . GLY B 1 254 ? 13.753 17.350 41.930 1.00 14.43 254 GLY B O 1
ATOM 4082 N N . ASP B 1 255 ? 12.144 18.588 40.854 1.00 13.06 255 ASP B N 1
ATOM 4083 C CA . ASP B 1 255 ? 12.781 19.838 41.179 1.00 13.15 255 ASP B CA 1
ATOM 4084 C C . ASP B 1 255 ? 12.287 20.476 42.465 1.00 13.15 255 ASP B C 1
ATOM 4085 O O . ASP B 1 255 ? 12.726 21.518 42.894 1.00 13.93 255 ASP B O 1
ATOM 4090 N N . VAL B 1 256 ? 11.364 19.746 43.110 1.00 13.06 256 VAL B N 1
ATOM 4091 C CA . VAL B 1 256 ? 10.768 20.127 44.388 1.00 14.46 256 VAL B CA 1
ATOM 4092 C C . VAL B 1 256 ? 11.093 19.045 45.443 1.00 13.66 256 VAL B C 1
ATOM 4093 O O . VAL B 1 256 ? 11.059 17.870 45.120 1.00 16.21 256 VAL B O 1
ATOM 4097 N N . ALA B 1 257 ? 11.379 19.522 46.645 1.00 14.03 257 ALA B N 1
ATOM 4098 C CA . ALA B 1 257 ? 11.610 18.529 47.751 1.00 15.34 257 ALA B CA 1
ATOM 4099 C C . ALA B 1 257 ? 10.229 18.040 48.203 1.00 14.50 257 ALA B C 1
ATOM 4100 O O . ALA B 1 257 ? 9.570 18.556 49.091 1.00 17.33 257 ALA B O 1
ATOM 4102 N N . TYR B 1 258 ? 9.830 16.924 47.613 1.00 16.35 258 TYR B N 1
ATOM 4103 C CA . TYR B 1 258 ? 8.473 16.418 47.733 1.00 17.26 258 TYR B CA 1
ATOM 4104 C C . TYR B 1 258 ? 8.056 16.094 49.164 1.00 18.75 258 TYR B C 1
ATOM 4105 O O . TYR B 1 258 ? 6.955 16.426 49.579 1.00 17.82 258 TYR B O 1
ATOM 4114 N N . ASP B 1 259 ? 8.997 15.467 49.879 1.00 20.06 259 ASP B N 1
ATOM 4115 C CA . ASP B 1 259 ? 8.592 14.997 51.216 1.00 23.94 259 ASP B CA 1
ATOM 4116 C C . ASP B 1 259 ? 8.128 16.108 52.121 1.00 21.79 259 ASP B C 1
ATOM 4117 O O . ASP B 1 259 ? 7.244 15.945 52.969 1.00 24.66 259 ASP B O 1
ATOM 4122 N N . GLU B 1 260 ? 8.720 17.308 52.026 1.00 19.94 260 GLU B N 1
ATOM 4123 C CA . GLU B 1 260 ? 8.307 18.436 52.832 1.00 17.63 260 GLU B CA 1
ATOM 4124 C C . GLU B 1 260 ? 7.238 19.271 52.129 1.00 18.68 260 GLU B C 1
ATOM 4125 O O . GLU B 1 260 ? 6.380 19.881 52.753 1.00 20.67 260 GLU B O 1
ATOM 4131 N N . ALA B 1 261 ? 7.353 19.339 50.756 1.00 17.35 261 ALA B N 1
ATOM 4132 C CA . ALA B 1 261 ? 6.319 20.104 50.065 1.00 18.17 261 ALA B CA 1
ATOM 4133 C C . ALA B 1 261 ? 4.932 19.473 50.137 1.00 16.94 261 ALA B C 1
ATOM 4134 O O . ALA B 1 261 ? 3.952 20.246 50.185 1.00 18.23 261 ALA B O 1
ATOM 4136 N N . LYS B 1 262 ? 4.813 18.159 50.258 1.00 16.88 262 LYS B N 1
ATOM 4137 C CA . LYS B 1 262 ? 3.468 17.522 50.366 1.00 19.68 262 LYS B CA 1
ATOM 4138 C C . LYS B 1 262 ? 2.771 17.847 51.681 1.00 22.52 262 LYS B C 1
ATOM 4139 O O . LYS B 1 262 ? 1.544 17.674 51.782 1.00 25.05 262 LYS B O 1
ATOM 4145 N N . GLU B 1 263 ? 3.506 18.313 52.669 1.00 22.64 263 GLU B N 1
ATOM 4146 C CA . GLU B 1 263 ? 2.871 18.686 53.944 1.00 25.78 263 GLU B CA 1
ATOM 4147 C C . GLU B 1 263 ? 2.309 20.087 53.851 1.00 26.07 263 GLU B C 1
ATOM 4148 O O . GLU B 1 263 ? 1.524 20.522 54.710 1.00 27.74 263 GLU B O 1
ATOM 4154 N N . ARG B 1 264 ? 2.757 20.876 52.858 1.00 21.29 264 ARG B N 1
ATOM 4155 C CA . ARG B 1 264 ? 2.317 22.248 52.737 1.00 22.74 264 ARG B CA 1
ATOM 4156 C C . ARG B 1 264 ? 1.292 22.412 51.623 1.00 20.77 264 ARG B C 1
ATOM 4157 O O . ARG B 1 264 ? 0.410 23.268 51.770 1.00 20.76 264 ARG B O 1
ATOM 4165 N N . ALA B 1 265 ? 1.518 21.755 50.493 1.00 19.26 265 ALA B N 1
ATOM 4166 C CA . ALA B 1 265 ? 0.629 21.979 49.349 1.00 18.83 265 ALA B CA 1
ATOM 4167 C C . ALA B 1 265 ? -0.762 21.399 49.603 1.00 20.02 265 ALA B C 1
ATOM 4168 O O . ALA B 1 265 ? -0.982 20.515 50.451 1.00 21.25 265 ALA B O 1
ATOM 4170 N N . SER B 1 266 ? -1.730 21.858 48.825 1.00 17.92 266 SER B N 1
ATOM 4171 C CA . SER B 1 266 ? -3.069 21.257 48.801 1.00 18.83 266 SER B CA 1
ATOM 4172 C C . SER B 1 266 ? -3.092 20.114 47.798 1.00 18.31 266 SER B C 1
ATOM 4173 O O . SER B 1 266 ? -3.878 19.168 47.922 1.00 17.64 266 SER B O 1
ATOM 4176 N N . PHE B 1 267 ? -2.343 20.279 46.665 1.00 16.41 267 PHE B N 1
ATOM 4177 C CA . PHE B 1 267 ? -2.297 19.263 45.632 1.00 14.40 267 PHE B CA 1
ATOM 4178 C C . PHE B 1 267 ? -0.819 19.209 45.145 1.00 13.73 267 PHE B C 1
ATOM 4179 O O . PHE B 1 267 ? -0.225 20.294 45.058 1.00 14.94 267 PHE B O 1
ATOM 4187 N N . ILE B 1 268 ? -0.321 18.035 44.850 1.00 15.49 268 ILE B N 1
ATOM 4188 C CA . ILE B 1 268 ? 1.078 17.969 44.409 1.00 14.99 268 ILE B CA 1
ATOM 4189 C C . ILE B 1 268 ? 1.279 16.825 43.459 1.00 15.34 268 ILE B C 1
ATOM 4190 O O . ILE B 1 268 ? 0.678 15.718 43.570 1.00 16.75 268 ILE B O 1
ATOM 4195 N N . THR B 1 269 ? 2.169 16.998 42.462 1.00 13.18 269 THR B N 1
ATOM 4196 C CA . THR B 1 269 ? 2.539 15.934 41.576 1.00 13.89 269 THR B CA 1
ATOM 4197 C C . THR B 1 269 ? 3.759 15.181 42.105 1.00 14.31 269 THR B C 1
ATOM 4198 O O . THR B 1 269 ? 4.753 15.831 42.411 1.00 15.90 269 THR B O 1
ATOM 4202 N N . PRO B 1 270 ? 3.677 13.873 42.255 1.00 16.03 270 PRO B N 1
ATOM 4203 C CA . PRO B 1 270 ? 4.866 13.125 42.651 1.00 15.71 270 PRO B CA 1
ATOM 4204 C C . PRO B 1 270 ? 5.809 12.998 41.458 1.00 16.79 270 PRO B C 1
ATOM 4205 O O . PRO B 1 270 ? 5.439 13.237 40.298 1.00 15.07 270 PRO B O 1
ATOM 4209 N N . VAL B 1 271 ? 7.056 12.666 41.745 1.00 16.31 271 VAL B N 1
ATOM 4210 C CA . VAL B 1 271 ? 8.020 12.316 40.720 1.00 16.15 271 VAL B CA 1
ATOM 4211 C C . VAL B 1 271 ? 8.641 11.002 41.182 1.00 18.98 271 VAL B C 1
ATOM 4212 O O . VAL B 1 271 ? 9.135 10.992 42.290 1.00 18.69 271 VAL B O 1
ATOM 4216 N N . PRO B 1 272 ? 8.617 9.949 40.413 1.00 17.66 272 PRO B N 1
ATOM 4217 C CA . PRO B 1 272 ? 8.020 9.824 39.139 1.00 18.94 272 PRO B CA 1
ATOM 4218 C C . PRO B 1 272 ? 6.493 9.725 39.232 1.00 17.47 272 PRO B C 1
ATOM 4219 O O . PRO B 1 272 ? 6.014 9.762 40.366 1.00 17.14 272 PRO B O 1
ATOM 4223 N N . GLY B 1 273 ? 5.826 9.755 38.074 1.00 17.03 273 GLY B N 1
ATOM 4224 C CA . GLY B 1 273 ? 4.403 9.540 38.089 1.00 18.86 273 GLY B CA 1
ATOM 4225 C C . GLY B 1 273 ? 3.435 10.680 38.135 1.00 18.48 273 GLY B C 1
ATOM 4226 O O . GLY B 1 273 ? 2.221 10.426 38.307 1.00 17.80 273 GLY B O 1
ATOM 4227 N N . GLY B 1 274 ? 3.927 11.895 37.933 1.00 15.29 274 GLY B N 1
ATOM 4228 C CA . GLY B 1 274 ? 3.068 13.095 37.933 1.00 13.40 274 GLY B CA 1
ATOM 4229 C C . GLY B 1 274 ? 3.010 13.657 36.521 1.00 12.53 274 GLY B C 1
ATOM 4230 O O . GLY B 1 274 ? 2.192 13.202 35.708 1.00 14.46 274 GLY B O 1
ATOM 4231 N N . VAL B 1 275 ? 3.850 14.627 36.200 1.00 15.45 275 VAL B N 1
ATOM 4232 C CA . VAL B 1 275 ? 3.856 15.239 34.890 1.00 15.91 275 VAL B CA 1
ATOM 4233 C C . VAL B 1 275 ? 4.318 14.288 33.798 1.00 16.54 275 VAL B C 1
ATOM 4234 O O . VAL B 1 275 ? 3.787 14.277 32.692 1.00 16.22 275 VAL B O 1
ATOM 4238 N N . GLY B 1 276 ? 5.325 13.484 34.123 1.00 15.31 276 GLY B N 1
ATOM 4239 C CA . GLY B 1 276 ? 5.905 12.615 33.111 1.00 16.66 276 GLY B CA 1
ATOM 4240 C C . GLY B 1 276 ? 4.993 11.753 32.267 1.00 17.60 276 GLY B C 1
ATOM 4241 O O . GLY B 1 276 ? 4.964 11.768 31.029 1.00 17.80 276 GLY B O 1
ATOM 4242 N N . PRO B 1 277 ? 4.101 10.997 32.908 1.00 16.33 277 PRO B N 1
ATOM 4243 C CA . PRO B 1 277 ? 3.194 10.110 32.205 1.00 17.07 277 PRO B CA 1
ATOM 4244 C C . PRO B 1 277 ? 2.166 10.874 31.394 1.00 16.67 277 PRO B C 1
ATOM 4245 O O . PRO B 1 277 ? 1.498 10.214 30.546 1.00 19.99 277 PRO B O 1
ATOM 4249 N N . MET B 1 278 ? 1.994 12.182 31.615 1.00 14.86 278 MET B N 1
ATOM 4250 C CA . MET B 1 278 ? 0.998 12.905 30.818 1.00 15.29 278 MET B CA 1
ATOM 4251 C C . MET B 1 278 ? 1.497 13.262 29.448 1.00 13.31 278 MET B C 1
ATOM 4252 O O . MET B 1 278 ? 0.682 13.542 28.608 1.00 14.20 278 MET B O 1
ATOM 4257 N N . THR B 1 279 ? 2.807 13.336 29.216 1.00 14.94 279 THR B N 1
ATOM 4258 C CA . THR B 1 279 ? 3.350 13.997 28.014 1.00 17.35 279 THR B CA 1
ATOM 4259 C C . THR B 1 279 ? 2.921 13.301 26.721 1.00 13.98 279 THR B C 1
ATOM 4260 O O . THR B 1 279 ? 2.526 13.996 25.754 1.00 15.07 279 THR B O 1
ATOM 4264 N N . VAL B 1 280 ? 2.981 11.961 26.619 1.00 14.78 280 VAL B N 1
ATOM 4265 C CA . VAL B 1 280 ? 2.551 11.294 25.388 1.00 13.42 280 VAL B CA 1
ATOM 4266 C C . VAL B 1 280 ? 1.054 11.464 25.182 1.00 13.88 280 VAL B C 1
ATOM 4267 O O . VAL B 1 280 ? 0.611 11.672 24.064 1.00 14.55 280 VAL B O 1
ATOM 4271 N N . ALA B 1 281 ? 0.272 11.409 26.289 1.00 13.73 281 ALA B N 1
ATOM 4272 C CA . ALA B 1 281 ? -1.165 11.614 26.134 1.00 13.09 281 ALA B CA 1
ATOM 4273 C C . ALA B 1 281 ? -1.464 13.026 25.585 1.00 12.21 281 ALA B C 1
ATOM 4274 O O . ALA B 1 281 ? -2.331 13.195 24.733 1.00 13.25 281 ALA B O 1
ATOM 4276 N N . MET B 1 282 ? -0.671 14.011 25.966 1.00 11.53 282 MET B N 1
ATOM 4277 C CA . MET B 1 282 ? -0.832 15.369 25.474 1.00 12.63 282 MET B CA 1
ATOM 4278 C C . MET B 1 282 ? -0.495 15.458 23.981 1.00 12.40 282 MET B C 1
ATOM 4279 O O . MET B 1 282 ? -1.211 16.161 23.269 1.00 14.35 282 MET B O 1
ATOM 4284 N N . LEU B 1 283 ? 0.555 14.773 23.524 1.00 12.98 283 LEU B N 1
ATOM 4285 C CA . LEU B 1 283 ? 0.839 14.774 22.086 1.00 13.26 283 LEU B CA 1
ATOM 4286 C C . LEU B 1 283 ? -0.311 14.087 21.348 1.00 12.60 283 LEU B C 1
ATOM 4287 O O . LEU B 1 283 ? -0.684 14.606 20.279 1.00 14.33 283 LEU B O 1
ATOM 4292 N N . MET B 1 284 ? -0.899 13.038 21.901 1.00 12.65 284 MET B N 1
ATOM 4293 C CA . MET B 1 284 ? -2.032 12.455 21.181 1.00 13.57 284 MET B CA 1
ATOM 4294 C C . MET B 1 284 ? -3.255 13.401 21.210 1.00 11.95 284 MET B C 1
ATOM 4295 O O . MET B 1 284 ? -3.954 13.487 20.222 1.00 12.90 284 MET B O 1
ATOM 4300 N N . GLN B 1 285 ? -3.441 14.109 22.319 1.00 13.04 285 GLN B N 1
ATOM 4301 C CA . GLN B 1 285 ? -4.525 15.098 22.327 1.00 12.54 285 GLN B CA 1
ATOM 4302 C C . GLN B 1 285 ? -4.320 16.194 21.290 1.00 11.29 285 GLN B C 1
ATOM 4303 O O . GLN B 1 285 ? -5.280 16.567 20.597 1.00 11.63 285 GLN B O 1
ATOM 4309 N N . SER B 1 286 ? -3.105 16.702 21.130 1.00 11.04 286 SER B N 1
ATOM 4310 C CA . SER B 1 286 ? -2.855 17.699 20.115 1.00 11.53 286 SER B CA 1
ATOM 4311 C C . SER B 1 286 ? -3.031 17.113 18.686 1.00 11.86 286 SER B C 1
ATOM 4312 O O . SER B 1 286 ? -3.505 17.858 17.835 1.00 13.06 286 SER B O 1
ATOM 4315 N N . THR B 1 287 ? -2.734 15.850 18.497 1.00 13.77 287 THR B N 1
ATOM 4316 C CA . THR B 1 287 ? -2.933 15.259 17.158 1.00 15.42 287 THR B CA 1
ATOM 4317 C C . THR B 1 287 ? -4.441 15.124 16.814 1.00 13.92 287 THR B C 1
ATOM 4318 O O . THR B 1 287 ? -4.759 15.480 15.693 1.00 14.15 287 THR B O 1
ATOM 4322 N N . VAL B 1 288 ? -5.205 14.777 17.859 1.00 14.48 288 VAL B N 1
ATOM 4323 C CA . VAL B 1 288 ? -6.680 14.726 17.587 1.00 14.81 288 VAL B CA 1
ATOM 4324 C C . VAL B 1 288 ? -7.283 16.102 17.354 1.00 16.30 288 VAL B C 1
ATOM 4325 O O . VAL B 1 288 ? -8.064 16.353 16.435 1.00 16.89 288 VAL B O 1
ATOM 4329 N N . GLU B 1 289 ? -6.780 17.124 18.067 1.00 15.08 289 GLU B N 1
ATOM 4330 C CA . GLU B 1 289 ? -7.186 18.494 17.832 1.00 15.82 289 GLU B CA 1
ATOM 4331 C C . GLU B 1 289 ? -6.842 18.917 16.382 1.00 15.17 289 GLU B C 1
ATOM 4332 O O . GLU B 1 289 ? -7.745 19.537 15.822 1.00 17.83 289 GLU B O 1
ATOM 4338 N N . SER B 1 290 ? -5.672 18.504 15.945 1.00 16.99 290 SER B N 1
ATOM 4339 C CA . SER B 1 290 ? -5.341 18.935 14.576 1.00 19.01 290 SER B CA 1
ATOM 4340 C C . SER B 1 290 ? -6.231 18.195 13.548 1.00 17.78 290 SER B C 1
ATOM 4341 O O . SER B 1 290 ? -6.730 18.911 12.678 1.00 18.95 290 SER B O 1
ATOM 4344 N N . ALA B 1 291 ? -6.440 16.927 13.849 1.00 15.35 291 ALA B N 1
ATOM 4345 C CA . ALA B 1 291 ? -7.330 16.190 12.894 1.00 16.72 291 ALA B CA 1
ATOM 4346 C C . ALA B 1 291 ? -8.726 16.792 12.862 1.00 17.18 291 ALA B C 1
ATOM 4347 O O . ALA B 1 291 ? -9.330 16.949 11.795 1.00 17.43 291 ALA B O 1
ATOM 4349 N N . LYS B 1 292 ? -9.253 17.190 14.039 1.00 16.41 292 LYS B N 1
ATOM 4350 C CA . LYS B 1 292 ? -10.585 17.820 14.046 1.00 17.65 292 LYS B CA 1
ATOM 4351 C C . LYS B 1 292 ? -10.641 19.146 13.333 1.00 19.47 292 LYS B C 1
ATOM 4352 O O . LYS B 1 292 ? -11.590 19.444 12.573 1.00 20.91 292 LYS B O 1
ATOM 4358 N N . ARG B 1 293 ? -9.603 19.965 13.428 1.00 19.45 293 ARG B N 1
ATOM 4359 C CA . ARG B 1 293 ? -9.568 21.237 12.706 1.00 22.96 293 ARG B CA 1
ATOM 4360 C C . ARG B 1 293 ? -9.490 21.023 11.197 1.00 25.93 293 ARG B C 1
ATOM 4361 O O . ARG B 1 293 ? -10.100 21.755 10.379 1.00 26.39 293 ARG B O 1
ATOM 4369 N N . PHE B 1 294 ? -8.770 19.956 10.804 1.00 24.24 294 PHE B N 1
ATOM 4370 C CA . PHE B 1 294 ? -8.687 19.663 9.361 1.00 27.70 294 PHE B CA 1
ATOM 4371 C C . PHE B 1 294 ? -10.058 19.227 8.860 1.00 27.73 294 PHE B C 1
ATOM 4372 O O . PHE B 1 294 ? -10.524 19.636 7.790 1.00 29.57 294 PHE B O 1
ATOM 4380 N N . LEU B 1 295 ? -10.737 18.389 9.637 1.00 27.79 295 LEU B N 1
ATOM 4381 C CA . LEU B 1 295 ? -12.034 17.817 9.289 1.00 30.11 295 LEU B CA 1
ATOM 4382 C C . LEU B 1 295 ? -13.073 18.903 9.035 1.00 31.66 295 LEU B C 1
ATOM 4383 O O . LEU B 1 295 ? -13.859 18.769 8.084 1.00 31.77 295 LEU B O 1
ATOM 4388 N N . GLU B 1 296 ? -13.074 19.918 9.892 1.00 31.82 296 GLU B N 1
ATOM 4389 C CA . GLU B 1 296 ? -14.015 21.019 9.779 1.00 34.92 296 GLU B CA 1
ATOM 4390 C C . GLU B 1 296 ? -13.846 21.857 8.517 1.00 37.46 296 GLU B C 1
ATOM 4391 O O . GLU B 1 296 ? -12.694 22.128 8.094 1.00 40.82 296 GLU B O 1
#

GO terms:
  GO:0035999 tetrahydrofolate interconversion (P, IDA)
  GO:0004329 formate-tetrahydrofolate ligase activity (F, IDA)
  GO:0004477 methenyltetrahydrofolate cyclohydrolase activity (F, IDA)
  GO:0004488 methylenetetrahydrofolate dehydrogenase (NADP+) activity (F, IDA)
  GO:0006164 purine nucleotide biosynthetic process (P, IMP)
  GO:0005739 mitochondrion (C, TAS)
  GO:0005829 cytosol (C, TAS)
  GO:0005515 protein binding (F, IPI)
  GO:0009257 10-formyltetrahydrofolate biosynthetic process (P, IDA)
  GO:0004329 formate-tetrahydrofolate ligase activity (F, IMP)
  GO:0046655 folic acid metabolic process (P, IMP)
  GO:0071265 L-methionine biosynthetic process (P, IMP)
  GO:0005829 cytosol (C, IDA)
  GO:0070062 extracellular exosome (C, HDA)
  GO:0016020 membrane (C, HDA)

CATH classification: 3.40.50.720 (+1 more: 3.40.50.10860)

InterPro domains:
  IPR000559 Formate-tetrahydrofolate ligase, FTHFS [MF_01543] (316-935)
  IPR000559 Formate-tetrahydrofolate ligase, FTHFS [PF01268] (318-935)
  IPR000559 Formate-tetrahydrofolate ligase, FTHFS [cd00477] (331-934)
  IPR000672 Tetrahydrofolate dehydrogenase/cyclohydrolase [MF_01576] (4-295)
  IPR000672 Tetrahydrofolate dehydrogenase/cyclohydrolase [PR00085] (36-58)
  IPR000672 Tetrahydrofolate dehydrogenase/cyclohydrolase [PR00085] (77-104)
  IPR000672 Tetrahydrofolate dehydrogenase/cyclohydrolase [PR00085] (114-135)
  IPR000672 Tetrahydrofolate dehydrogenase/cyclohydrolase [PR00085] (161-181)
  IPR000672 Tetrahydrofolate dehydrogenase/cyclohydrolase [PR00085] (210-239)
  IPR000672 Tetrahydrofolate dehydrogenase/cyclohydrolase [PR00085] (251-267)
  IPR000672 Tetrahydrofolate dehydrogenase/cyclohydrolase [PR00085] (268-286)
  IPR020628 Formate-tetrahydrofolate ligase, FTHFS, conserved site [PS00721] (419-429)
  IPR020628 Formate-tetrahydrofolate ligase, FTHFS, conserved site [PS00722] (698-709)
  IPR020630 Tetrahydrofolate dehydrogenase/cyclohydrolase, catalytic domain [PF00763] (7-125)
  IPR020631 Tetrahydrofolate dehydrogenase/cyclohydrolase, NAD(P)-binding domain [PF02882] (146-293)
  IPR020631 Tetrahydrofolate dehydrogenase/cyclohydrolase, NAD(P)-binding domain [cd01080] (120-292)
  IPR020867 Tetrahydrofolate dehydrogenase/cyclohydrolase, conserved site [PS00766] (78-103)
  IPR020867 Tetrahydrofolate dehydrogenase/cyclohydrolase, conserved site [PS00767] (272-280)
  IPR027417 P-loop containing nucleoside triphosphate hydrolase [G3DSA:3.40.50.300] (315-465)
  IPR027417 P-loop containing nucleoside triphosphate hydrolase [G3DSA:3.40.50.300] (601-820)

Foldseek 3Di:
DFAAALFLQVVLVVLLVVLLVVQVVVCVVPPPQAQEEEEEAAADDPVLVVLVVVLCVSCVSSRHHYHYHYHHQQDDQVNLLVVQVVLQPPLSHLAYYYDPDHRHPDDHDVLVSLQSHDQLRHQQQQHVVSLVCLQVLNPVDHHQHLLLVLQVVSVVVVVDQLAAFEEEEEDCDSRHRVSNQSVSVSSHHNYHYHYPPDPPVLQVQQSHLEYEYDHQAFQCHELVSHHAQHAYHFPHFYDVTGTNHPPVSVRRRYNYYYGPPRGSSSSSSSSSSVSSSVSSVVSVD/DFADALFQQVVLVVLLVVLLVVQVVVCVVPPPQAQEEEEEAEADDPVLVVVVVVLCVSCVVSRHHYHYHYHHQADDQVNLLVVQVVLQVDLNHLAYYYDPDHRHPYDHDPLVSLLSHDQLRHQQQQHVVLLVCLQVQVVVAGHQHQLLVLVVVSVVVVVDQLAAFEAEEEDCDSRHRVSNQSVSVNSHHNYHYHYPPDPPVLQVQLSHLEYEYDHLQFQPAELVSHHAAHAYHFPAWHWDADCVDPVRIATGTNHPPVNNRRRYNYYYGPPRGSVSRRSSSSSVSSVSSSVVSVD

Nearest PDB structures (foldseek):
  1a4i-assembly1_A  TM=1.004E+00  e=1.244E-61  Homo sapiens
  9ise-assembly2_C  TM=9.986E-01  e=1.992E-57  Homo sapiens
  9iuo-assembly2_C  TM=9.997E-01  e=8.748E-57  Homo sapiens
  9isl-assembly1_B  TM=9.983E-01  e=8.748E-57  Homo sapiens
  9iuo-assembly1_A  TM=9.996E-01  e=3.843E-56  Homo sapiens

Secondary structure (DSSP, 8-state):
-PPEE--HHHHHHHHHHHHHHHHHHHHHHSTT---EEEEEEES--HHHHHHHHHHHHHHHHHT-EEEEEEE-TT--HHHHHHHHHHHHH-TT--EEEE-SS---SS---HHHHHHTS-GGGBTT--SHHHHHHHHTT--SS-PPPHHHHHHHHHHHTTT---TT-EEEEE---TTTHHHHHHHHHHTT-EEEEE-TT-SSHHHHHTT-SEEEE----TT-B-GGGSPTT-EEEE---B---B-SB-HHHHTTT-SEE--SSSSHHHHHHHHHHHHHHHHHHHHH-/-PPEE--HHHHHHHHHHHHHHHHHHHHHHSTT---EEEEEEES--HHHHHHHHHHHHHHHHHT-EEEEEEE-TT--HHHHHHHHHHHHH-TT--EEEE-SS---SS---HHHHHHTS-GGGBTT--SHHHHHHHHTT-TTTS---HHHHHHHHHHHHT----TT-EEEEE---TTTHHHHHHHHHHTT-EEEEE-TT-SSHHHHHTT-SEEEE--S-TT-B-GGGSPTT-EEEE---EEEE-TTSTTSEEEE-SB-HHHHTTT-SEE--TTTSSTTHHHHHHHHHHHHHHHHHH-

Radius of gyration: 25.32 Å; Cα contacts (8 Å, |Δi|>4): 1306; chains: 2; bounding box: 47×69×61 Å

Sequence (580 aa):
APAEILNGKEISAQIRARLKNQVTQLKEQVPGFTPRLAILQVGNRDDSNLYINVKLKAAEEIGIKATHIKLPRTTTESEVMKYITSLNEDSTVHGFLVQLPLDSENSINTEEVINAIAPEKDVDGLTSINAGRLARGDLNDCFIPCTPKGCLELIKETGVPIAGRHAVVVGRSKIVGAPMHDLLLWNNATVTTCHSKTAHLDEEVNKGDILVVATGQPEMVKGEWIKPGAIVIDCGINYKVVGDVAYDEAKERASFITPVPGGVGPMTVAMLMQSTVESAKRFLEAPAEILNGKEISAQIRARLKNQVTQLKEQVPGFTPRLAILQVGNRDDSNLYINVKLKAAEEIGIKATHIKLPRTTTESEVMKYITSLNEDSTVHGFLVQLPLDSENSINTEEVINAIAPEKDVDGLTSINAGRLARGDLNDCFIPCTPKGCLELIKETGVPIAGRHAVVVGRSKIVGAPMHDLLLWNNATVTTCHSKTAHLDEEVNKGDILVVATGQPEMVKGEWIKPGAIVIDCGINYVPDDKKPNGRKVVGDVAYDEAKERASFITPVPGGVGPMTVAMLMQSTVESAKRFLE

Solvent-accessible surface area: 24786 Å² total; per-residue (Å²): 139,77,9,108,92,7,48,0,143,101,15,0,43,117,7,63,56,96,2,107,86,75,1,62,100,14,66,127,126,63,111,74,28,60,0,43,0,0,0,0,3,3,1,86,99,116,48,4,33,116,96,0,84,80,28,43,140,6,0,142,88,2,22,6,109,32,35,60,43,93,9,81,119,83,1,56,43,67,83,0,60,141,90,0,64,68,12,40,134,50,80,74,2,11,0,0,2,4,14,52,73,30,24,21,120,54,114,27,69,52,50,86,0,10,56,32,4,23,29,118,27,2,0,28,1,32,2,8,41,1,6,0,61,0,4,20,25,28,69,145,64,11,11,18,5,9,20,0,38,0,0,21,56,0,0,109,94,18,64,58,104,12,56,19,97,18,0,0,0,2,8,39,55,80,70,21,0,6,0,0,5,6,3,0,5,56,40,36,0,2,0,0,0,0,15,102,107,17,48,125,32,58,110,15,1,63,51,0,21,1,1,0,0,18,38,44,96,83,68,49,0,73,0,133,54,0,74,94,45,1,6,0,0,4,18,4,82,14,187,201,46,36,4,0,2,6,57,98,83,0,50,111,94,9,40,43,1,0,29,32,97,22,1,8,34,34,0,34,20,0,5,4,0,43,1,0,9,61,5,0,109,106,116,65,151,139,86,11,118,98,10,55,0,151,112,16,2,42,89,5,86,56,125,2,80,93,65,0,55,97,25,76,117,143,55,115,74,23,55,0,37,0,0,0,0,2,3,1,85,94,119,54,4,41,120,127,2,75,76,31,39,159,16,0,102,109,3,23,1,90,21,34,63,37,99,12,84,121,83,2,56,55,79,82,0,62,145,84,0,66,51,10,30,134,50,79,74,1,8,0,0,2,5,16,64,68,28,28,22,109,53,117,26,69,53,92,93,0,18,67,28,5,16,29,106,13,3,2,32,2,48,2,13,43,0,3,1,66,0,2,21,26,25,49,136,63,6,3,18,4,35,19,0,17,0,0,17,45,0,0,104,80,16,64,54,102,11,55,27,37,14,0,0,0,2,10,43,54,76,83,20,1,6,0,0,12,4,0,0,4,65,37,37,0,2,0,1,1,0,12,105,110,17,50,126,27,61,99,24,1,50,86,0,34,0,1,0,0,18,38,45,93,74,64,64,0,102,2,130,49,1,74,94,45,1,1,0,0,5,18,5,107,17,120,48,120,26,138,180,96,147,106,33,104,73,35,16,4,0,2,7,56,89,101,0,62,105,70,3,41,43,0,1,25,31,91,24,1,6,35,48,0,34,31,0,0,5,0,42,1,0,4,48,5,0,80,88,112,61,196

Organism: Homo sapiens (NCBI:txid9606)